Protein 1UFV (pdb70)

Structure (mmCIF, N/CA/C/O backbone):
data_1UFV
#
_entry.id   1UFV
#
_cell.length_a   88.558
_cell.length_b   88.558
_cell.length_c   266.974
_cell.angle_alpha   90.00
_cell.angle_beta   90.00
_cell.angle_gamma   120.00
#
_symmetry.space_group_name_H-M   'P 61 2 2'
#
loop_
_entity.id
_entity.type
_entity.pdbx_description
1 polymer 'Pantoate-beta-alanine ligase'
2 non-polymer 'CHLORIDE ION'
3 non-polymer GLYCEROL
4 water water
#
loop_
_atom_site.group_PDB
_atom_site.id
_atom_site.type_symbol
_atom_site.label_atom_id
_atom_site.label_alt_id
_atom_site.label_comp_id
_atom_site.label_asym_id
_atom_site.label_entity_id
_atom_site.label_seq_id
_atom_site.pdbx_PDB_ins_code
_atom_site.Cartn_x
_atom_site.Cartn_y
_atom_site.Cartn_z
_atom_site.occupancy
_atom_site.B_iso_or_equiv
_atom_site.auth_seq_id
_atom_site.auth_comp_id
_atom_site.auth_asym_id
_atom_site.auth_atom_id
_atom_site.pdbx_PDB_model_num
ATOM 9 N N . ARG A 1 2 ? 77.136 19.764 -210.219 1.00 45.11 2 ARG A N 1
ATOM 10 C CA . ARG A 1 2 ? 78.281 20.500 -209.706 1.00 46.41 2 ARG A CA 1
ATOM 11 C C . ARG A 1 2 ? 78.107 20.805 -208.222 1.00 46.22 2 ARG A C 1
ATOM 12 O O . ARG A 1 2 ? 77.064 21.308 -207.796 1.00 44.88 2 ARG A O 1
ATOM 20 N N . THR A 1 3 ? 79.133 20.485 -207.439 1.00 45.21 3 THR A N 1
ATOM 21 C CA . THR A 1 3 ? 79.116 20.735 -206.004 1.00 44.38 3 THR A CA 1
ATOM 22 C C . THR A 1 3 ? 80.055 21.883 -205.670 1.00 44.48 3 THR A C 1
ATOM 23 O O . THR A 1 3 ? 81.252 21.806 -205.939 1.00 46.10 3 THR A O 1
ATOM 27 N N . VAL A 1 4 ? 79.510 22.943 -205.081 1.00 42.46 4 VAL A N 1
ATOM 28 C CA . VAL A 1 4 ? 80.306 24.101 -204.695 1.00 40.15 4 VAL A CA 1
ATOM 29 C C . VAL A 1 4 ? 80.264 24.286 -203.181 1.00 40.36 4 VAL A C 1
ATOM 30 O O . VAL A 1 4 ? 79.258 23.983 -202.531 1.00 40.22 4 VAL A O 1
ATOM 34 N N . SER A 1 5 ? 81.363 24.780 -202.621 1.00 37.78 5 SER A N 1
ATOM 35 C CA . SER A 1 5 ? 81.454 24.977 -201.185 1.00 37.13 5 SER A CA 1
ATOM 36 C C . SER A 1 5 ? 81.645 26.427 -200.765 1.00 36.15 5 SER A C 1
ATOM 37 O O . SER A 1 5 ? 81.811 26.707 -199.584 1.00 38.07 5 SER A O 1
ATOM 40 N N . THR A 1 6 ? 81.625 27.351 -201.720 1.00 36.12 6 THR A N 1
ATOM 41 C CA . THR A 1 6 ? 81.791 28.760 -201.382 1.00 35.05 6 THR A CA 1
ATOM 42 C C . THR A 1 6 ? 80.742 29.607 -202.074 1.00 34.44 6 THR A C 1
ATOM 43 O O . THR A 1 6 ? 80.244 29.252 -203.147 1.00 32.57 6 THR A O 1
ATOM 47 N N . VAL A 1 7 ? 80.425 30.741 -201.459 1.00 33.21 7 VAL A N 1
ATOM 48 C CA . VAL A 1 7 ? 79.432 31.651 -202.004 1.00 35.15 7 VAL A CA 1
ATOM 49 C C . VAL A 1 7 ? 79.834 32.167 -203.378 1.00 37.38 7 VAL A C 1
ATOM 50 O O . VAL A 1 7 ? 78.980 32.355 -204.251 1.00 36.57 7 VAL A O 1
ATOM 54 N N . ALA A 1 8 ? 81.132 32.390 -203.572 1.00 38.46 8 ALA A N 1
ATOM 55 C CA . ALA A 1 8 ? 81.627 32.897 -204.846 1.00 39.89 8 ALA A CA 1
ATOM 56 C C . ALA A 1 8 ? 81.312 31.930 -205.988 1.00 40.37 8 ALA A C 1
ATOM 57 O O . ALA A 1 8 ? 80.818 32.342 -207.038 1.00 40.07 8 ALA A O 1
ATOM 59 N N . GLU A 1 9 ? 81.596 30.648 -205.781 1.00 40.71 9 GLU A N 1
ATOM 60 C CA . GLU A 1 9 ? 81.330 29.640 -206.803 1.00 42.32 9 GLU A CA 1
ATOM 61 C C . GLU A 1 9 ? 79.820 29.495 -207.010 1.00 41.50 9 GLU A C 1
ATOM 62 O O . GLU A 1 9 ? 79.354 29.292 -208.132 1.00 41.31 9 GLU A O 1
ATOM 68 N N . LEU A 1 10 ? 79.061 29.609 -205.923 1.00 40.53 10 LEU A N 1
ATOM 69 C CA . LEU A 1 10 ? 77.604 29.484 -205.984 1.00 39.75 10 LEU A CA 1
ATOM 70 C C . LEU A 1 10 ? 76.987 30.527 -206.902 1.00 40.21 10 LEU A C 1
ATOM 71 O O . LEU A 1 10 ? 76.304 30.190 -207.866 1.00 38.51 10 LEU A O 1
ATOM 76 N N . ARG A 1 11 ? 77.226 31.795 -206.592 1.00 41.80 11 ARG A N 1
ATOM 77 C CA . ARG A 1 11 ? 76.683 32.889 -207.386 1.00 44.89 11 ARG A CA 1
ATOM 78 C C . ARG A 1 11 ? 77.106 32.822 -208.849 1.00 45.53 11 ARG A C 1
ATOM 79 O O . ARG A 1 11 ? 76.341 33.194 -209.738 1.00 46.83 11 ARG A O 1
ATOM 87 N N . ALA A 1 12 ? 78.317 32.336 -209.096 1.00 45.06 12 ALA A N 1
ATOM 88 C CA . ALA A 1 12 ? 78.841 32.236 -210.455 1.00 45.50 12 ALA A CA 1
ATOM 89 C C . ALA A 1 12 ? 78.187 31.130 -211.292 1.00 45.35 12 ALA A C 1
ATOM 90 O O . ALA A 1 12 ? 78.100 31.241 -212.516 1.00 44.81 12 ALA A O 1
ATOM 92 N N . ALA A 1 13 ? 77.728 30.073 -210.630 1.00 45.26 13 ALA A N 1
ATOM 93 C CA . ALA A 1 13 ? 77.106 28.943 -211.312 1.00 45.34 13 ALA A CA 1
ATOM 94 C C . ALA A 1 13 ? 75.583 29.016 -211.354 1.00 45.30 13 ALA A C 1
ATOM 95 O O . ALA A 1 13 ? 74.928 28.142 -211.917 1.00 46.76 13 ALA A O 1
ATOM 97 N N . LEU A 1 14 ? 75.020 30.067 -210.777 1.00 46.10 14 LEU A N 1
ATOM 98 C CA . LEU A 1 14 ? 73.571 30.200 -210.717 1.00 46.30 14 LEU A CA 1
ATOM 99 C C . LEU A 1 14 ? 72.895 30.970 -211.850 1.00 46.54 14 LEU A C 1
ATOM 100 O O . LEU A 1 14 ? 73.352 32.043 -212.249 1.00 45.71 14 LEU A O 1
ATOM 105 N N . PRO A 1 15 ? 71.792 30.415 -212.387 1.00 45.94 15 PRO A N 1
ATOM 106 C CA . PRO A 1 15 ? 70.998 31.001 -213.470 1.00 46.31 15 PRO A CA 1
ATOM 107 C C . PRO A 1 15 ? 70.199 32.157 -212.882 1.00 46.77 15 PRO A C 1
ATOM 108 O O . PRO A 1 15 ? 69.911 32.159 -211.691 1.00 45.68 15 PRO A O 1
ATOM 112 N N . ARG A 1 16 ? 69.832 33.126 -213.710 1.00 48.48 16 ARG A N 1
ATOM 113 C CA . ARG A 1 16 ? 69.073 34.275 -213.227 1.00 51.64 16 ARG A CA 1
ATOM 114 C C . ARG A 1 16 ? 67.624 33.893 -212.919 1.00 51.40 16 ARG A C 1
ATOM 115 O O . ARG A 1 16 ? 67.022 34.424 -211.985 1.00 52.08 16 ARG A O 1
ATOM 123 N N . GLU A 1 17 ? 67.070 32.967 -213.699 1.00 51.06 17 GLU A N 1
ATOM 124 C CA . GLU A 1 17 ? 65.692 32.530 -213.499 1.00 50.21 17 GLU A CA 1
ATOM 125 C C . GLU A 1 17 ? 65.553 31.005 -213.500 1.00 47.26 17 GLU A C 1
ATOM 126 O O . GLU A 1 17 ? 66.524 30.280 -213.724 1.00 46.16 17 GLU A O 1
ATOM 132 N N . GLY A 1 18 ? 64.335 30.536 -213.229 1.00 44.75 18 GLY A N 1
ATOM 133 C CA . GLY A 1 18 ? 64.037 29.110 -213.228 1.00 40.79 18 GLY A CA 1
ATOM 134 C C . GLY A 1 18 ? 64.682 28.234 -212.171 1.00 37.68 18 GLY A C 1
ATOM 135 O O . GLY A 1 18 ? 64.896 27.047 -212.408 1.00 37.66 18 GLY A O 1
ATOM 136 N N . VAL A 1 19 ? 64.979 28.788 -211.001 1.00 35.87 19 VAL A N 1
ATOM 137 C CA . VAL A 1 19 ? 65.620 27.998 -209.954 1.00 34.20 19 VAL A CA 1
ATOM 138 C C . VAL A 1 19 ? 64.697 27.425 -208.877 1.00 32.58 19 VAL A C 1
ATOM 139 O O . VAL A 1 19 ? 63.956 28.162 -208.225 1.00 32.37 19 VAL A O 1
ATOM 143 N N . GLY A 1 20 ? 64.763 26.103 -208.710 1.00 32.80 20 GLY A N 1
ATOM 144 C CA . GLY A 1 20 ? 63.992 25.403 -207.695 1.00 31.54 20 GLY A CA 1
ATOM 145 C C . GLY A 1 20 ? 64.998 25.080 -206.601 1.00 31.80 20 GLY A C 1
ATOM 146 O O . GLY A 1 20 ? 66.052 24.502 -206.885 1.00 32.42 20 GLY A O 1
ATOM 147 N N . PHE A 1 21 ? 64.683 25.436 -205.357 1.00 30.53 21 PHE A N 1
ATOM 148 C CA . PHE A 1 21 ? 65.612 25.241 -204.241 1.00 29.06 21 PHE A CA 1
ATOM 149 C C . PHE A 1 21 ? 65.146 24.329 -203.111 1.00 28.38 21 PHE A C 1
ATOM 150 O O . PHE A 1 21 ? 64.041 24.489 -202.581 1.00 25.31 21 PHE A O 1
ATOM 158 N N . VAL A 1 22 ? 66.015 23.388 -202.738 1.00 26.79 22 VAL A N 1
ATOM 159 C CA . VAL A 1 22 ? 65.746 22.442 -201.660 1.00 26.67 22 VAL A CA 1
ATOM 160 C C . VAL A 1 22 ? 66.790 22.534 -200.533 1.00 27.89 22 VAL A C 1
ATOM 161 O O . VAL A 1 22 ? 67.847 21.899 -200.598 1.00 25.97 22 VAL A O 1
ATOM 165 N N . PRO A 1 23 ? 66.505 23.322 -199.481 1.00 27.56 23 PRO A N 1
ATOM 166 C CA . PRO A 1 23 ? 67.451 23.452 -198.364 1.00 27.76 23 PRO A CA 1
ATOM 167 C C . PRO A 1 23 ? 67.382 22.249 -197.422 1.00 30.11 23 PRO A C 1
ATOM 168 O O . PRO A 1 23 ? 66.295 21.833 -197.018 1.00 32.32 23 PRO A O 1
ATOM 172 N N . THR A 1 24 ? 68.535 21.687 -197.073 1.00 27.30 24 THR A N 1
ATOM 173 C CA . THR A 1 24 ? 68.579 20.538 -196.173 1.00 27.95 24 THR A CA 1
ATOM 174 C C . THR A 1 24 ? 69.786 20.615 -195.237 1.00 29.51 24 THR A C 1
ATOM 175 O O . THR A 1 24 ? 70.707 21.418 -195.437 1.00 28.69 24 THR A O 1
ATOM 187 N N . GLY A 1 26 ? 71.479 17.783 -194.657 1.00 27.88 26 GLY A N 1
ATOM 188 C CA . GLY A 1 26 ? 72.229 16.580 -194.987 1.00 28.62 26 GLY A CA 1
ATOM 189 C C . GLY A 1 26 ? 71.742 15.231 -194.491 1.00 29.66 26 GLY A C 1
ATOM 190 O O . GLY A 1 26 ? 70.677 15.115 -193.876 1.00 28.88 26 GLY A O 1
ATOM 191 N N . TYR A 1 27 ? 72.556 14.207 -194.753 1.00 29.45 27 TYR A N 1
ATOM 192 C CA . TYR A 1 27 ? 72.247 12.828 -194.381 1.00 29.85 27 TYR A CA 1
ATOM 193 C C . TYR A 1 27 ? 70.857 12.546 -194.938 1.00 29.71 27 TYR A C 1
ATOM 194 O O . TYR A 1 27 ? 69.937 12.170 -194.216 1.00 30.08 27 TYR A O 1
ATOM 203 N N . LEU A 1 28 ? 70.742 12.734 -196.248 1.00 29.27 28 LEU A N 1
ATOM 204 C CA . LEU A 1 28 ? 69.493 12.596 -196.978 1.00 30.18 28 LEU A CA 1
ATOM 205 C C . LEU A 1 28 ? 68.856 11.217 -197.053 1.00 32.34 28 LEU A C 1
ATOM 206 O O . LEU A 1 28 ? 69.535 10.186 -197.089 1.00 29.25 28 LEU A O 1
ATOM 211 N N . HIS A 1 29 ? 67.528 11.231 -197.086 1.00 32.05 29 HIS A N 1
ATOM 212 C CA . HIS A 1 29 ? 66.720 10.023 -197.182 1.00 32.97 29 HIS A CA 1
ATOM 213 C C . HIS A 1 29 ? 65.678 10.236 -198.285 1.00 33.13 29 HIS A C 1
ATOM 214 O O . HIS A 1 29 ? 65.697 11.263 -198.972 1.00 29.66 29 HIS A O 1
ATOM 221 N N . ARG A 1 30 ? 64.776 9.267 -198.445 1.00 35.65 30 ARG A N 1
ATOM 222 C CA . ARG A 1 30 ? 63.720 9.319 -199.459 1.00 36.34 30 ARG A CA 1
ATOM 223 C C . ARG A 1 30 ? 62.863 10.577 -199.387 1.00 36.60 30 ARG A C 1
ATOM 224 O O . ARG A 1 30 ? 62.364 11.052 -200.405 1.00 38.07 30 ARG A O 1
ATOM 232 N N . GLY A 1 31 ? 62.669 11.096 -198.180 1.00 35.66 31 GLY A N 1
ATOM 233 C CA . GLY A 1 31 ? 61.866 12.294 -198.014 1.00 36.00 31 GLY A CA 1
ATOM 234 C C . GLY A 1 31 ? 62.462 13.468 -198.768 1.00 35.72 31 GLY A C 1
ATOM 235 O O . GLY A 1 31 ? 61.754 14.230 -199.427 1.00 35.41 31 GLY A O 1
ATOM 236 N N . HIS A 1 32 ? 63.775 13.619 -198.668 1.00 35.09 32 HIS A N 1
ATOM 237 C CA . HIS A 1 32 ? 64.451 14.697 -199.366 1.00 34.62 32 HIS A CA 1
ATOM 238 C C . HIS A 1 32 ? 64.272 14.502 -200.869 1.00 35.10 32 HIS A C 1
ATOM 239 O O . HIS A 1 32 ? 64.092 15.467 -201.613 1.00 35.64 32 HIS A O 1
ATOM 246 N N . LEU A 1 33 ? 64.312 13.247 -201.307 1.00 35.63 33 LEU A N 1
ATOM 247 C CA . LEU A 1 33 ? 64.151 12.928 -202.722 1.00 38.21 33 LEU A CA 1
ATOM 248 C C . LEU A 1 33 ? 62.797 13.401 -203.224 1.00 38.00 33 LEU A C 1
ATOM 249 O O . LEU A 1 33 ? 62.678 13.905 -204.345 1.00 36.78 33 LEU A O 1
ATOM 254 N N . ALA A 1 34 ? 61.779 13.229 -202.387 1.00 36.67 34 ALA A N 1
ATOM 255 C CA . ALA A 1 34 ? 60.433 13.658 -202.723 1.00 35.16 34 ALA A CA 1
ATOM 256 C C . ALA A 1 34 ? 60.450 15.164 -202.966 1.00 34.65 34 ALA A C 1
ATOM 257 O O . ALA A 1 34 ? 59.707 15.669 -203.805 1.00 34.14 34 ALA A O 1
ATOM 259 N N . LEU A 1 35 ? 61.308 15.878 -202.238 1.00 33.37 35 LEU A N 1
ATOM 260 C CA . LEU A 1 35 ? 61.409 17.328 -202.399 1.00 32.96 35 LEU A CA 1
ATOM 261 C C . LEU A 1 35 ? 62.124 17.652 -203.701 1.00 32.45 35 LEU A C 1
ATOM 262 O O . LEU A 1 35 ? 61.685 18.515 -204.461 1.00 32.17 35 LEU A O 1
ATOM 267 N N . VAL A 1 36 ? 63.224 16.952 -203.958 1.00 32.61 36 VAL A N 1
ATOM 268 C CA . VAL A 1 36 ? 63.996 17.168 -205.179 1.00 33.95 36 VAL A CA 1
ATOM 269 C C . VAL A 1 36 ? 63.153 16.825 -206.407 1.00 35.14 36 VAL A C 1
ATOM 270 O O . VAL A 1 36 ? 63.159 17.546 -207.406 1.00 33.96 36 VAL A O 1
ATOM 274 N N . GLU A 1 37 ? 62.431 15.714 -206.310 1.00 37.40 37 GLU A N 1
ATOM 275 C CA . GLU A 1 37 ? 61.563 15.235 -207.378 1.00 40.21 37 GLU A CA 1
ATOM 276 C C . GLU A 1 37 ? 60.533 16.303 -207.753 1.00 39.47 37 GLU A C 1
ATOM 277 O O . GLU A 1 37 ? 60.265 16.538 -208.928 1.00 41.25 37 GLU A O 1
ATOM 283 N N . ARG A 1 38 ? 59.965 16.957 -206.747 1.00 37.70 38 ARG A N 1
ATOM 284 C CA . ARG A 1 38 ? 58.974 18.001 -206.972 1.00 36.49 38 ARG A CA 1
ATOM 285 C C . ARG A 1 38 ? 59.607 19.272 -207.570 1.00 36.75 38 ARG A C 1
ATOM 286 O O . ARG A 1 38 ? 59.034 19.906 -208.458 1.00 35.73 38 ARG A O 1
ATOM 294 N N . ALA A 1 39 ? 60.789 19.640 -207.086 1.00 36.01 39 ALA A N 1
ATOM 295 C CA . ALA A 1 39 ? 61.468 20.832 -207.582 1.00 37.11 39 ALA A CA 1
ATOM 296 C C . ALA A 1 39 ? 61.832 20.657 -209.048 1.00 38.98 39 ALA A C 1
ATOM 297 O O . ALA A 1 39 ? 61.817 21.605 -209.830 1.00 36.61 39 ALA A O 1
ATOM 299 N N . ARG A 1 40 ? 62.148 19.427 -209.421 1.00 42.44 40 ARG A N 1
ATOM 300 C CA . ARG A 1 40 ? 62.539 19.152 -210.789 1.00 46.25 40 ARG A CA 1
ATOM 301 C C . ARG A 1 40 ? 61.411 19.202 -211.810 1.00 45.95 40 ARG A C 1
ATOM 302 O O . ARG A 1 40 ? 61.620 19.637 -212.937 1.00 47.75 40 ARG A O 1
ATOM 310 N N . ARG A 1 41 ? 60.220 18.764 -211.421 1.00 47.35 41 ARG A N 1
ATOM 311 C CA . ARG A 1 41 ? 59.073 18.775 -212.325 1.00 48.04 41 ARG A CA 1
ATOM 312 C C . ARG A 1 41 ? 58.485 20.173 -212.460 1.00 46.63 41 ARG A C 1
ATOM 313 O O . ARG A 1 41 ? 57.566 20.394 -213.253 1.00 47.66 41 ARG A O 1
ATOM 321 N N . GLU A 1 42 ? 59.011 21.122 -211.695 1.00 43.57 42 GLU A N 1
ATOM 322 C CA . GLU A 1 42 ? 58.468 22.474 -211.733 1.00 40.42 42 GLU A CA 1
ATOM 323 C C . GLU A 1 42 ? 59.483 23.564 -212.053 1.00 39.15 42 GLU A C 1
ATOM 324 O O . GLU A 1 42 ? 59.112 24.721 -212.234 1.00 36.66 42 GLU A O 1
ATOM 330 N N . ASN A 1 43 ? 60.758 23.200 -212.126 1.00 38.74 43 ASN A N 1
ATOM 331 C CA . ASN A 1 43 ? 61.798 24.182 -212.400 1.00 37.93 43 ASN A CA 1
ATOM 332 C C . ASN A 1 43 ? 62.876 23.597 -213.301 1.00 38.48 43 ASN A C 1
ATOM 333 O O . ASN A 1 43 ? 63.258 22.435 -213.160 1.00 39.65 43 ASN A O 1
ATOM 338 N N . PRO A 1 44 ? 63.392 24.401 -214.238 1.00 38.59 44 PRO A N 1
ATOM 339 C CA . PRO A 1 44 ? 64.432 23.918 -215.145 1.00 39.20 44 PRO A CA 1
ATOM 340 C C . PRO A 1 44 ? 65.801 23.729 -214.489 1.00 41.11 44 PRO A C 1
ATOM 341 O O . PRO A 1 44 ? 66.649 23.006 -215.017 1.00 42.33 44 PRO A O 1
ATOM 345 N N . PHE A 1 45 ? 66.011 24.362 -213.336 1.00 40.26 45 PHE A N 1
ATOM 346 C CA . PHE A 1 45 ? 67.288 24.259 -212.631 1.00 39.14 45 PHE A CA 1
ATOM 347 C C . PHE A 1 45 ? 67.049 24.023 -211.143 1.00 37.08 45 PHE A C 1
ATOM 348 O O . PHE A 1 45 ? 66.355 24.796 -210.488 1.00 37.24 45 PHE A O 1
ATOM 356 N N . VAL A 1 46 ? 67.628 22.954 -210.610 1.00 36.07 46 VAL A N 1
ATOM 357 C CA . VAL A 1 46 ? 67.444 22.634 -209.201 1.00 35.61 46 VAL A CA 1
ATOM 358 C C . VAL A 1 46 ? 68.714 22.736 -208.370 1.00 34.45 46 VAL A C 1
ATOM 359 O O . VAL A 1 46 ? 69.760 22.195 -208.722 1.00 33.17 46 VAL A O 1
ATOM 363 N N . VAL A 1 47 ? 68.600 23.450 -207.257 1.00 34.47 47 VAL A N 1
ATOM 364 C CA . VAL A 1 47 ? 69.706 23.646 -206.338 1.00 32.69 47 VAL A CA 1
ATOM 365 C C . VAL A 1 47 ? 69.344 23.062 -204.985 1.00 32.97 47 VAL A C 1
ATOM 366 O O . VAL A 1 47 ? 68.232 23.240 -204.492 1.00 31.73 47 VAL A O 1
ATOM 370 N N . ALA A 1 48 ? 70.293 22.367 -204.384 1.00 32.09 48 ALA A N 1
ATOM 371 C CA . ALA A 1 48 ? 70.083 21.788 -203.074 1.00 32.31 48 ALA A CA 1
ATOM 372 C C . ALA A 1 48 ? 71.237 22.232 -202.197 1.00 31.84 48 ALA A C 1
ATOM 373 O O . ALA A 1 48 ? 72.368 22.366 -202.666 1.00 31.64 48 ALA A O 1
ATOM 375 N N . SER A 1 49 ? 70.956 22.470 -200.926 1.00 31.80 49 SER A N 1
ATOM 376 C CA . SER A 1 49 ? 72.019 22.857 -200.014 1.00 31.01 49 SER A CA 1
ATOM 377 C C . SER A 1 49 ? 72.065 21.840 -198.888 1.00 29.81 49 SER A C 1
ATOM 378 O O . SER A 1 49 ? 71.040 21.281 -198.499 1.00 29.96 49 SER A O 1
ATOM 381 N N . VAL A 1 50 ? 73.271 21.568 -198.406 1.00 29.00 50 VAL A N 1
ATOM 382 C CA . VAL A 1 50 ? 73.477 20.661 -197.291 1.00 28.55 50 VAL A CA 1
ATOM 383 C C . VAL A 1 50 ? 74.296 21.486 -196.304 1.00 31.24 50 VAL A C 1
ATOM 384 O O . VAL A 1 50 ? 75.441 21.844 -196.583 1.00 29.81 50 VAL A O 1
ATOM 388 N N . PHE A 1 51 ? 73.695 21.810 -195.166 1.00 29.36 51 PHE A N 1
ATOM 389 C CA . PHE A 1 51 ? 74.365 22.614 -194.160 1.00 28.84 51 PHE A CA 1
ATOM 390 C C . PHE A 1 51 ? 73.714 22.452 -192.801 1.00 29.07 51 PHE A C 1
ATOM 391 O O . PHE A 1 51 ? 72.563 22.852 -192.598 1.00 27.90 51 PHE A O 1
ATOM 399 N N . VAL A 1 52 ? 74.451 21.852 -191.876 1.00 28.57 52 VAL A N 1
ATOM 400 C CA . VAL A 1 52 ? 73.956 21.673 -190.522 1.00 28.14 52 VAL A CA 1
ATOM 401 C C . VAL A 1 52 ? 74.110 23.074 -189.943 1.00 29.06 52 VAL A C 1
ATOM 402 O O . VAL A 1 52 ? 75.227 23.555 -189.744 1.00 28.12 52 VAL A O 1
ATOM 406 N N . ASN A 1 53 ? 72.979 23.739 -189.719 1.00 26.80 53 ASN A N 1
ATOM 407 C CA . ASN A 1 53 ? 72.967 25.105 -189.206 1.00 25.09 53 ASN A CA 1
ATOM 408 C C . ASN A 1 53 ? 73.066 25.212 -187.684 1.00 23.78 53 ASN A C 1
ATOM 409 O O . ASN A 1 53 ? 72.087 25.006 -186.967 1.00 22.46 53 ASN A O 1
ATOM 414 N N . PRO A 1 54 ? 74.249 25.573 -187.167 1.00 24.75 54 PRO A N 1
ATOM 415 C CA . PRO A 1 54 ? 74.405 25.688 -185.711 1.00 24.91 54 PRO A CA 1
ATOM 416 C C . PRO A 1 54 ? 73.433 26.655 -185.032 1.00 24.48 54 PRO A C 1
ATOM 417 O O . PRO A 1 54 ? 73.039 26.439 -183.886 1.00 22.84 54 PRO A O 1
ATOM 421 N N . LEU A 1 55 ? 73.045 27.713 -185.738 1.00 24.13 55 LEU A N 1
ATOM 422 C CA . LEU A 1 55 ? 72.145 28.708 -185.167 1.00 24.70 55 LEU A CA 1
ATOM 423 C C . LEU A 1 55 ? 70.792 28.156 -184.729 1.00 25.27 55 LEU A C 1
ATOM 424 O O . LEU A 1 55 ? 70.164 28.710 -183.832 1.00 23.62 55 LEU A O 1
ATOM 429 N N . GLN A 1 56 ? 70.333 27.065 -185.341 1.00 25.54 56 GLN A N 1
ATOM 430 C CA . GLN A 1 56 ? 69.034 26.524 -184.944 1.00 25.59 56 GLN A CA 1
ATOM 431 C C . GLN A 1 56 ? 69.083 25.425 -183.884 1.00 26.59 56 GLN A C 1
ATOM 432 O O . GLN A 1 56 ? 68.048 24.842 -183.559 1.00 27.61 56 GLN A O 1
ATOM 438 N N . PHE A 1 57 ? 70.272 25.150 -183.340 1.00 24.01 57 PHE A N 1
ATOM 439 C CA . PHE A 1 57 ? 70.421 24.146 -182.278 1.00 25.44 57 PHE A CA 1
ATOM 440 C C . PHE A 1 57 ? 70.614 24.835 -180.923 1.00 26.86 57 PHE A C 1
ATOM 441 O O . PHE A 1 57 ? 71.211 25.913 -180.842 1.00 25.28 57 PHE A O 1
ATOM 449 N N . GLY A 1 58 ? 70.133 24.189 -179.863 1.00 25.56 58 GLY A N 1
ATOM 450 C CA . GLY A 1 58 ? 70.301 24.713 -178.518 1.00 27.00 58 GLY A CA 1
ATOM 451 C C . GLY A 1 58 ? 71.579 24.137 -177.914 1.00 29.57 58 GLY A C 1
ATOM 452 O O . GLY A 1 58 ? 72.128 23.158 -178.430 1.00 28.46 58 GLY A O 1
ATOM 453 N N . PRO A 1 59 ? 72.075 24.701 -176.807 1.00 30.01 59 PRO A N 1
ATOM 454 C CA . PRO A 1 59 ? 73.306 24.189 -176.192 1.00 31.55 59 PRO A CA 1
ATOM 455 C C . PRO A 1 59 ? 73.308 22.699 -175.845 1.00 31.21 59 PRO A C 1
ATOM 456 O O . PRO A 1 59 ? 74.296 22.003 -176.077 1.00 32.89 59 PRO A O 1
ATOM 460 N N . GLY A 1 60 ? 72.203 22.217 -175.286 1.00 29.46 60 GLY A N 1
ATOM 461 C CA . GLY A 1 60 ? 72.120 20.820 -174.903 1.00 28.78 60 GLY A CA 1
ATOM 462 C C . GLY A 1 60 ? 71.555 19.881 -175.951 1.00 28.72 60 GLY A C 1
ATOM 463 O O . GLY A 1 60 ? 71.275 18.716 -175.653 1.00 27.12 60 GLY A O 1
ATOM 464 N N . GLU A 1 61 ? 71.388 20.369 -177.176 1.00 28.35 61 GLU A N 1
ATOM 465 C CA . GLU A 1 61 ? 70.847 19.532 -178.238 1.00 28.54 61 GLU A CA 1
ATOM 466 C C . GLU A 1 61 ? 71.920 18.704 -178.948 1.00 29.95 61 GLU A C 1
ATOM 467 O O . GLU A 1 61 ? 72.976 18.437 -178.366 1.00 28.82 61 GLU A O 1
ATOM 473 N N . ASP A 1 62 ? 71.664 18.314 -180.197 1.00 29.32 62 ASP A N 1
ATOM 474 C CA . ASP A 1 62 ? 72.581 17.444 -180.936 1.00 27.91 62 ASP A CA 1
ATOM 475 C C . ASP A 1 62 ? 73.445 17.999 -182.066 1.00 27.18 62 ASP A C 1
ATOM 476 O O . ASP A 1 62 ? 73.791 17.256 -182.981 1.00 29.57 62 ASP A O 1
ATOM 481 N N . TYR A 1 63 ? 73.814 19.271 -182.025 1.00 25.39 63 TYR A N 1
ATOM 482 C CA . TYR A 1 63 ? 74.631 19.821 -183.101 1.00 24.85 63 TYR A CA 1
ATOM 483 C C . TYR A 1 63 ? 75.893 19.003 -183.387 1.00 26.49 63 TYR A C 1
ATOM 484 O O . TYR A 1 63 ? 76.221 18.741 -184.543 1.00 26.20 63 TYR A O 1
ATOM 493 N N . HIS A 1 64 ? 76.599 18.601 -182.336 1.00 26.61 64 HIS A N 1
ATOM 494 C CA . HIS A 1 64 ? 77.833 17.847 -182.505 1.00 29.14 64 HIS A CA 1
ATOM 495 C C . HIS A 1 64 ? 77.676 16.435 -183.058 1.00 28.92 64 HIS A C 1
ATOM 496 O O . HIS A 1 64 ? 78.504 15.992 -183.848 1.00 29.99 64 HIS A O 1
ATOM 503 N N . ARG A 1 65 ? 76.626 15.729 -182.661 1.00 28.87 65 ARG A N 1
ATOM 504 C CA . ARG A 1 65 ? 76.443 14.367 -183.149 1.00 29.76 65 ARG A CA 1
ATOM 505 C C . ARG A 1 65 ? 75.491 14.254 -184.329 1.00 29.88 65 ARG A C 1
ATOM 506 O O . ARG A 1 65 ? 75.204 13.148 -184.787 1.00 29.54 65 ARG A O 1
ATOM 514 N N . TYR A 1 66 ? 75.012 15.384 -184.838 1.00 28.64 66 TYR A N 1
ATOM 515 C CA . TYR A 1 66 ? 74.093 15.332 -185.969 1.00 27.98 66 TYR A CA 1
ATOM 516 C C . TYR A 1 66 ? 74.746 14.541 -187.104 1.00 28.31 66 TYR A C 1
ATOM 517 O O . TYR A 1 66 ? 75.891 14.809 -187.476 1.00 25.45 66 TYR A O 1
ATOM 526 N N . PRO A 1 67 ? 74.018 13.567 -187.683 1.00 28.71 67 PRO A N 1
ATOM 527 C CA . PRO A 1 67 ? 74.556 12.744 -188.775 1.00 30.61 67 PRO A CA 1
ATOM 528 C C . PRO A 1 67 ? 75.118 13.515 -189.965 1.00 31.27 67 PRO A C 1
ATOM 529 O O . PRO A 1 67 ? 74.473 14.408 -190.516 1.00 31.80 67 PRO A O 1
ATOM 533 N N . ARG A 1 68 ? 76.334 13.152 -190.357 1.00 30.97 68 ARG A N 1
ATOM 534 C CA . ARG A 1 68 ? 77.001 13.815 -191.463 1.00 34.55 68 ARG A CA 1
ATOM 535 C C . ARG A 1 68 ? 77.676 12.799 -192.391 1.00 35.47 68 ARG A C 1
ATOM 536 O O . ARG A 1 68 ? 78.400 11.914 -191.934 1.00 36.52 68 ARG A O 1
ATOM 544 N N . ASP A 1 69 ? 77.420 12.935 -193.690 1.00 36.80 69 ASP A N 1
ATOM 545 C CA . ASP A 1 69 ? 77.998 12.066 -194.719 1.00 36.73 69 ASP A CA 1
ATOM 546 C C . ASP A 1 69 ? 77.774 12.746 -196.068 1.00 36.84 69 ASP A C 1
ATOM 547 O O . ASP A 1 69 ? 76.846 12.402 -196.802 1.00 34.84 69 ASP A O 1
ATOM 552 N N . LEU A 1 70 ? 78.636 13.707 -196.386 1.00 36.29 70 LEU A N 1
ATOM 553 C CA . LEU A 1 70 ? 78.539 14.468 -197.624 1.00 37.81 70 LEU A CA 1
ATOM 554 C C . LEU A 1 70 ? 78.595 13.641 -198.899 1.00 38.90 70 LEU A C 1
ATOM 555 O O . LEU A 1 70 ? 77.877 13.922 -199.859 1.00 37.96 70 LEU A O 1
ATOM 560 N N . GLU A 1 71 ? 79.459 12.635 -198.921 1.00 39.38 71 GLU A N 1
ATOM 561 C CA . GLU A 1 71 ? 79.591 11.806 -200.107 1.00 41.94 71 GLU A CA 1
ATOM 562 C C . GLU A 1 71 ? 78.287 11.096 -200.412 1.00 41.54 71 GLU A C 1
ATOM 563 O O . GLU A 1 71 ? 77.843 11.077 -201.555 1.00 42.15 71 GLU A O 1
ATOM 569 N N . ARG A 1 72 ? 77.671 10.518 -199.387 1.00 42.17 72 ARG A N 1
ATOM 570 C CA . ARG A 1 72 ? 76.409 9.823 -199.576 1.00 42.48 72 ARG A CA 1
ATOM 571 C C . ARG A 1 72 ? 75.372 10.806 -200.102 1.00 41.69 72 ARG A C 1
ATOM 572 O O . ARG A 1 72 ? 74.588 10.478 -200.991 1.00 41.79 72 ARG A O 1
ATOM 580 N N . ASP A 1 73 ? 75.375 12.019 -199.558 1.00 40.20 73 ASP A N 1
ATOM 581 C CA . ASP A 1 73 ? 74.425 13.034 -199.994 1.00 38.99 73 ASP A CA 1
ATOM 582 C C . ASP A 1 73 ? 74.655 13.438 -201.452 1.00 39.84 73 ASP A C 1
ATOM 583 O O . ASP A 1 73 ? 73.698 13.688 -202.186 1.00 37.84 73 ASP A O 1
ATOM 588 N N . ARG A 1 74 ? 75.919 13.498 -201.868 1.00 41.28 74 ARG A N 1
ATOM 589 C CA . ARG A 1 74 ? 76.263 13.877 -203.239 1.00 43.50 74 ARG A CA 1
ATOM 590 C C . ARG A 1 74 ? 75.799 12.864 -204.280 1.00 43.17 74 ARG A C 1
ATOM 591 O O . ARG A 1 74 ? 75.056 13.207 -205.202 1.00 44.10 74 ARG A O 1
ATOM 599 N N . ALA A 1 75 ? 76.258 11.625 -204.147 1.00 42.77 75 ALA A N 1
ATOM 600 C CA . ALA A 1 75 ? 75.898 10.565 -205.090 1.00 43.41 75 ALA A CA 1
ATOM 601 C C . ALA A 1 75 ? 74.394 10.589 -205.292 1.00 43.50 75 ALA A C 1
ATOM 602 O O . ALA A 1 75 ? 73.847 10.638 -206.386 1.00 43.64 75 ALA A O 1
ATOM 604 N N . LEU A 1 76 ? 73.740 10.584 -204.153 1.00 44.11 76 LEU A N 1
ATOM 605 C CA . LEU A 1 76 ? 72.298 10.592 -204.034 1.00 42.91 76 LEU A CA 1
ATOM 606 C C . LEU A 1 76 ? 71.599 11.745 -204.764 1.00 42.45 76 LEU A C 1
ATOM 607 O O . LEU A 1 76 ? 70.627 11.542 -205.518 1.00 41.05 76 LEU A O 1
ATOM 612 N N . LEU A 1 77 ? 72.091 12.959 -204.540 1.00 40.49 77 LEU A N 1
ATOM 613 C CA . LEU A 1 77 ? 71.506 14.116 -205.198 1.00 41.28 77 LEU A CA 1
ATOM 614 C C . LEU A 1 77 ? 71.855 14.033 -206.672 1.00 41.23 77 LEU A C 1
ATOM 615 O O . LEU A 1 77 ? 71.055 14.412 -207.525 1.00 42.88 77 LEU A O 1
ATOM 620 N N . GLN A 1 78 ? 73.047 13.516 -206.959 1.00 42.15 78 GLN A N 1
ATOM 621 C CA . GLN A 1 78 ? 73.522 13.352 -208.331 1.00 44.26 78 GLN A CA 1
ATOM 622 C C . GLN A 1 78 ? 72.545 12.484 -209.119 1.00 43.58 78 GLN A C 1
ATOM 623 O O . GLN A 1 78 ? 72.116 12.851 -210.206 1.00 43.71 78 GLN A O 1
ATOM 629 N N . GLU A 1 79 ? 72.202 11.332 -208.555 1.00 44.83 79 GLU A N 1
ATOM 630 C CA . GLU A 1 79 ? 71.285 10.402 -209.197 1.00 45.73 79 GLU A CA 1
ATOM 631 C C . GLU A 1 79 ? 69.903 11.033 -209.353 1.00 44.55 79 GLU A C 1
ATOM 632 O O . GLU A 1 79 ? 69.212 10.789 -210.338 1.00 46.06 79 GLU A O 1
ATOM 638 N N . ALA A 1 80 ? 69.506 11.850 -208.381 1.00 43.39 80 ALA A N 1
ATOM 639 C CA . ALA A 1 80 ? 68.206 12.508 -208.417 1.00 41.41 80 ALA A CA 1
ATOM 640 C C . ALA A 1 80 ? 68.127 13.550 -209.527 1.00 42.31 80 ALA A C 1
ATOM 641 O O . ALA A 1 80 ? 67.043 14.046 -209.842 1.00 43.42 80 ALA A O 1
ATOM 643 N N . GLY A 1 81 ? 69.274 13.893 -210.107 1.00 40.58 81 GLY A N 1
ATOM 644 C CA . GLY A 1 81 ? 69.287 14.867 -211.187 1.00 40.55 81 GLY A CA 1
ATOM 645 C C . GLY A 1 81 ? 69.420 16.323 -210.773 1.00 40.46 81 GLY A C 1
ATOM 646 O O . GLY A 1 81 ? 69.039 17.222 -211.526 1.00 40.98 81 GLY A O 1
ATOM 647 N N . VAL A 1 82 ? 69.953 16.564 -209.578 1.00 38.97 82 VAL A N 1
ATOM 648 C CA . VAL A 1 82 ? 70.138 17.927 -209.094 1.00 38.03 82 VAL A CA 1
ATOM 649 C C . VAL A 1 82 ? 71.220 18.622 -209.913 1.00 37.07 82 VAL A C 1
ATOM 650 O O . VAL A 1 82 ? 72.256 18.033 -210.205 1.00 38.27 82 VAL A O 1
ATOM 654 N N . ASP A 1 83 ? 70.986 19.875 -210.280 1.00 36.32 83 ASP A N 1
ATOM 655 C CA . ASP A 1 83 ? 71.971 20.607 -211.067 1.00 37.54 83 ASP A CA 1
ATOM 656 C C . ASP A 1 83 ? 73.129 21.135 -210.238 1.00 37.64 83 ASP A C 1
ATOM 657 O O . ASP A 1 83 ? 74.285 21.076 -210.666 1.00 35.87 83 ASP A O 1
ATOM 662 N N . LEU A 1 84 ? 72.823 21.645 -209.048 1.00 36.76 84 LEU A N 1
ATOM 663 C CA . LEU A 1 84 ? 73.861 22.229 -208.211 1.00 35.20 84 LEU A CA 1
ATOM 664 C C . LEU A 1 84 ? 73.698 21.980 -206.717 1.00 35.45 84 LEU A C 1
ATOM 665 O O . LEU A 1 84 ? 72.643 22.249 -206.151 1.00 35.99 84 LEU A O 1
ATOM 670 N N . LEU A 1 85 ? 74.751 21.463 -206.086 1.00 34.07 85 LEU A N 1
ATOM 671 C CA . LEU A 1 85 ? 74.752 21.217 -204.650 1.00 33.19 85 LEU A CA 1
ATOM 672 C C . LEU A 1 85 ? 75.644 22.255 -203.969 1.00 34.92 85 LEU A C 1
ATOM 673 O O . LEU A 1 85 ? 76.800 22.458 -204.367 1.00 34.35 85 LEU A O 1
ATOM 678 N N . PHE A 1 86 ? 75.097 22.913 -202.951 1.00 32.26 86 PHE A N 1
ATOM 679 C CA . PHE A 1 86 ? 75.832 23.918 -202.191 1.00 31.62 86 PHE A CA 1
ATOM 680 C C . PHE A 1 86 ? 76.122 23.305 -200.825 1.00 31.37 86 PHE A C 1
ATOM 681 O O . PHE A 1 86 ? 75.206 23.089 -200.031 1.00 31.10 86 PHE A O 1
ATOM 689 N N . ALA A 1 87 ? 77.390 22.989 -200.568 1.00 31.26 87 ALA A N 1
ATOM 690 C CA . ALA A 1 87 ? 77.790 22.391 -199.292 1.00 32.32 87 ALA A CA 1
ATOM 691 C C . ALA A 1 87 ? 78.892 23.232 -198.634 1.00 33.93 87 ALA A C 1
ATOM 692 O O . ALA A 1 87 ? 80.076 22.897 -198.703 1.00 33.86 87 ALA A O 1
ATOM 694 N N . PRO A 1 88 ? 78.509 24.330 -197.967 1.00 31.86 88 PRO A N 1
ATOM 695 C CA . PRO A 1 88 ? 79.489 25.198 -197.318 1.00 29.99 88 PRO A CA 1
ATOM 696 C C . PRO A 1 88 ? 79.839 24.813 -195.892 1.00 28.93 88 PRO A C 1
ATOM 697 O O . PRO A 1 88 ? 79.071 24.145 -195.209 1.00 29.28 88 PRO A O 1
ATOM 701 N N . GLY A 1 89 ? 81.017 25.237 -195.451 1.00 28.74 89 GLY A N 1
ATOM 702 C CA . GLY A 1 89 ? 81.417 24.978 -194.081 1.00 27.40 89 GLY A CA 1
ATOM 703 C C . GLY A 1 89 ? 80.809 26.119 -193.284 1.00 28.19 89 GLY A C 1
ATOM 704 O O . GLY A 1 89 ? 80.330 27.098 -193.870 1.00 27.62 89 GLY A O 1
ATOM 705 N N . VAL A 1 90 ? 80.828 26.010 -191.960 1.00 28.64 90 VAL A N 1
ATOM 706 C CA . VAL A 1 90 ? 80.255 27.032 -191.098 1.00 30.37 90 VAL A CA 1
ATOM 707 C C . VAL A 1 90 ? 80.890 28.409 -191.300 1.00 32.24 90 VAL A C 1
ATOM 708 O O . VAL A 1 90 ? 80.211 29.433 -191.227 1.00 30.75 90 VAL A O 1
ATOM 712 N N . GLU A 1 91 ? 82.187 28.432 -191.581 1.00 33.73 91 GLU A N 1
ATOM 713 C CA . GLU A 1 91 ? 82.887 29.691 -191.789 1.00 36.63 91 GLU A CA 1
ATOM 714 C C . GLU A 1 91 ? 82.501 30.408 -193.081 1.00 35.20 91 GLU A C 1
ATOM 715 O O . GLU A 1 91 ? 82.508 31.635 -193.122 1.00 36.39 91 GLU A O 1
ATOM 721 N N . GLU A 1 92 ? 82.165 29.671 -194.136 1.00 34.53 92 GLU A N 1
ATOM 722 C CA . GLU A 1 92 ? 81.757 30.338 -195.371 1.00 34.53 92 GLU A CA 1
ATOM 723 C C . GLU A 1 92 ? 80.325 30.849 -195.181 1.00 32.85 92 GLU A C 1
ATOM 724 O O . GLU A 1 92 ? 79.952 31.892 -195.717 1.00 32.68 92 GLU A O 1
ATOM 738 N N . TYR A 1 94 ? 78.878 31.619 -192.135 1.00 29.87 94 TYR A N 1
ATOM 739 C CA . TYR A 1 94 ? 78.910 32.643 -191.095 1.00 29.76 94 TYR A CA 1
ATOM 740 C C . TYR A 1 94 ? 80.345 33.104 -190.876 1.00 30.99 94 TYR A C 1
ATOM 741 O O . TYR A 1 94 ? 80.995 32.708 -189.905 1.00 30.45 94 TYR A O 1
ATOM 750 N N . PRO A 1 95 ? 80.859 33.948 -191.780 1.00 32.11 95 PRO A N 1
ATOM 751 C CA . PRO A 1 95 ? 82.230 34.458 -191.676 1.00 32.97 95 PRO A CA 1
ATOM 752 C C . PRO A 1 95 ? 82.456 35.253 -190.394 1.00 34.61 95 PRO A C 1
ATOM 753 O O . PRO A 1 95 ? 81.512 35.596 -189.681 1.00 33.46 95 PRO A O 1
ATOM 757 N N . GLU A 1 96 ? 83.719 35.539 -190.100 1.00 37.06 96 GLU A N 1
ATOM 758 C CA . GLU A 1 96 ? 84.060 36.320 -188.919 1.00 37.16 96 GLU A CA 1
ATOM 759 C C . GLU A 1 96 ? 83.357 37.659 -189.093 1.00 33.43 96 GLU A C 1
ATOM 760 O O . GLU A 1 96 ? 83.393 38.242 -190.176 1.00 32.17 96 GLU A O 1
ATOM 766 N N . GLY A 1 97 ? 82.707 38.140 -188.041 1.00 32.61 97 GLY A N 1
ATOM 767 C CA . GLY A 1 97 ? 82.011 39.414 -188.133 1.00 31.95 97 GLY A CA 1
ATOM 768 C C . GLY A 1 97 ? 80.507 39.291 -188.335 1.00 30.70 97 GLY A C 1
ATOM 769 O O . GLY A 1 97 ? 79.765 40.265 -188.163 1.00 28.25 97 GLY A O 1
ATOM 770 N N . PHE A 1 98 ? 80.048 38.102 -188.707 1.00 29.12 98 PHE A N 1
ATOM 771 C CA . PHE A 1 98 ? 78.616 37.882 -188.917 1.00 28.76 98 PHE A CA 1
ATOM 772 C C . PHE A 1 98 ? 77.868 38.278 -187.641 1.00 29.14 98 PHE A C 1
ATOM 773 O O . PHE A 1 98 ? 78.168 37.777 -186.559 1.00 27.87 98 PHE A O 1
ATOM 781 N N . ALA A 1 99 ? 76.899 39.183 -187.761 1.00 28.50 99 ALA A N 1
ATOM 782 C CA . ALA A 1 99 ? 76.169 39.639 -186.585 1.00 29.64 99 ALA A CA 1
ATOM 783 C C . ALA A 1 99 ? 74.686 39.879 -186.813 1.00 30.73 99 ALA A C 1
ATOM 784 O O . ALA A 1 99 ? 74.015 40.436 -185.948 1.00 32.17 99 ALA A O 1
ATOM 786 N N . THR A 1 100 ? 74.167 39.459 -187.958 1.00 30.31 100 THR A N 1
ATOM 787 C CA . THR A 1 100 ? 72.761 39.692 -188.257 1.00 29.03 100 THR A CA 1
ATOM 788 C C . THR A 1 100 ? 71.857 38.501 -187.964 1.00 30.38 100 THR A C 1
ATOM 789 O O . THR A 1 100 ? 72.264 37.345 -188.077 1.00 30.56 100 THR A O 1
ATOM 793 N N . ARG A 1 101 ? 70.623 38.801 -187.575 1.00 28.31 101 ARG A N 1
ATOM 794 C CA . ARG A 1 101 ? 69.643 37.771 -187.293 1.00 28.95 101 ARG A CA 1
ATOM 795 C C . ARG A 1 101 ? 68.310 38.184 -187.889 1.00 27.95 101 ARG A C 1
ATOM 796 O O . ARG A 1 101 ? 68.031 39.371 -188.062 1.00 29.39 101 ARG A O 1
ATOM 804 N N . VAL A 1 102 ? 67.505 37.190 -188.222 1.00 27.30 102 VAL A N 1
ATOM 805 C CA . VAL A 1 102 ? 66.170 37.414 -188.742 1.00 26.13 102 VAL A CA 1
ATOM 806 C C . VAL A 1 102 ? 65.285 36.548 -187.861 1.00 26.98 102 VAL A C 1
ATOM 807 O O . VAL A 1 102 ? 65.649 35.405 -187.548 1.00 24.06 102 VAL A O 1
ATOM 811 N N . GLN A 1 103 ? 64.142 37.081 -187.439 1.00 25.91 103 GLN A N 1
ATOM 812 C C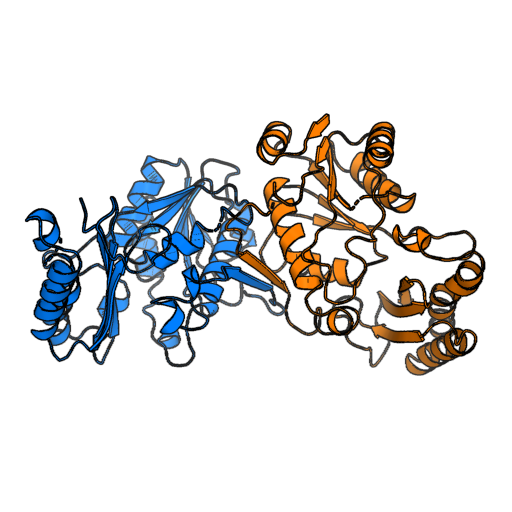A . GLN A 1 103 ? 63.242 36.299 -186.608 1.00 29.36 103 GLN A CA 1
ATOM 813 C C . GLN A 1 103 ? 61.784 36.689 -186.764 1.00 30.47 103 GLN A C 1
ATOM 814 O O . GLN A 1 103 ? 61.448 37.861 -186.946 1.00 29.57 103 GLN A O 1
ATOM 820 N N . VAL A 1 104 ? 60.919 35.687 -186.700 1.00 30.27 104 VAL A N 1
ATOM 821 C CA . VAL A 1 104 ? 59.489 35.908 -186.786 1.00 28.96 104 VAL A CA 1
ATOM 822 C C . VAL A 1 104 ? 59.040 35.926 -185.332 1.00 30.50 104 VAL A C 1
ATOM 823 O O . VAL A 1 104 ? 59.309 34.988 -184.581 1.00 30.63 104 VAL A O 1
ATOM 827 N N . GLU A 1 105 ? 58.375 37.002 -184.930 1.00 30.81 105 GLU A N 1
ATOM 828 C CA . GLU A 1 105 ? 57.923 37.136 -183.556 1.00 33.76 105 GLU A CA 1
ATOM 829 C C . GLU A 1 105 ? 56.458 36.770 -18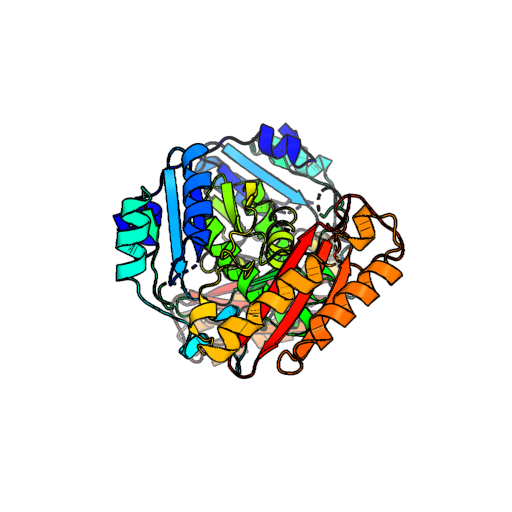3.413 1.00 34.21 105 GLU A C 1
ATOM 830 O O . GLU A 1 105 ? 55.768 36.517 -184.401 1.00 33.11 105 GLU A O 1
ATOM 836 N N . GLY A 1 106 ? 55.983 36.732 -182.175 1.00 34.04 106 GLY A N 1
ATOM 837 C CA . GLY A 1 106 ? 54.591 36.403 -181.958 1.00 34.78 106 GLY A CA 1
ATOM 838 C C . GLY A 1 106 ? 54.349 34.953 -181.595 1.00 35.16 106 GLY A C 1
ATOM 839 O O . GLY A 1 106 ? 55.295 34.182 -181.425 1.00 34.56 106 GLY A O 1
ATOM 840 N N . PRO A 1 107 ? 53.073 34.557 -181.478 1.00 33.57 107 PRO A N 1
ATOM 841 C CA . PRO A 1 107 ? 52.615 33.209 -181.131 1.00 34.60 107 PRO A CA 1
ATOM 842 C C . PRO A 1 107 ? 53.091 32.128 -182.090 1.00 33.63 107 PRO A C 1
ATOM 843 O O . PRO A 1 107 ? 53.300 30.988 -181.689 1.00 36.22 107 PRO A O 1
ATOM 847 N N . LEU A 1 108 ? 53.260 32.485 -183.356 1.00 31.41 108 LEU A N 1
ATOM 848 C CA . LEU A 1 108 ? 53.672 31.511 -184.349 1.00 30.57 108 LEU A CA 1
ATOM 849 C C . LEU A 1 108 ? 54.991 30.830 -184.005 1.00 29.78 108 LEU A C 1
ATOM 850 O O . LEU A 1 108 ? 55.163 29.640 -184.271 1.00 30.70 108 LEU A O 1
ATOM 855 N N . THR A 1 109 ? 55.921 31.576 -183.420 1.00 28.40 109 THR A N 1
ATOM 856 C CA . THR A 1 109 ? 57.209 31.007 -183.049 1.00 28.14 109 THR A CA 1
ATOM 857 C C . THR A 1 109 ? 57.300 30.744 -181.556 1.00 28.39 109 THR A C 1
ATOM 858 O O . THR A 1 109 ? 58.207 30.045 -181.103 1.00 27.86 109 THR A O 1
ATOM 862 N N . ALA A 1 110 ? 56.360 31.294 -180.791 1.00 25.97 110 ALA A N 1
ATOM 863 C CA . ALA A 1 110 ? 56.372 31.110 -179.347 1.00 24.28 110 ALA A CA 1
ATOM 864 C C . ALA A 1 110 ? 55.704 29.812 -178.919 1.00 25.37 110 ALA A C 1
ATOM 865 O O . ALA A 1 110 ? 56.058 29.235 -177.893 1.00 26.21 110 ALA A O 1
ATOM 867 N N . LEU A 1 111 ? 54.734 29.349 -179.698 1.00 24.03 111 LEU A N 1
ATOM 868 C CA . LEU A 1 111 ? 54.025 28.123 -179.348 1.00 24.05 111 LEU A CA 1
ATOM 869 C C . LEU A 1 111 ? 54.758 26.846 -179.764 1.00 24.19 111 LEU A C 1
ATOM 870 O O . LEU A 1 111 ? 55.701 26.879 -180.547 1.00 23.19 111 LEU A O 1
ATOM 875 N N . TRP A 1 112 ? 54.300 25.725 -179.214 1.00 25.72 112 TRP A N 1
ATOM 876 C CA . TRP A 1 112 ? 54.805 24.400 -179.541 1.00 24.75 112 TRP A CA 1
ATOM 877 C C . TRP A 1 112 ? 56.326 24.238 -179.612 1.00 25.11 112 TRP A C 1
ATOM 878 O O . TRP A 1 112 ? 56.984 24.287 -178.582 1.00 24.26 112 TRP A O 1
ATOM 889 N N . GLU A 1 113 ? 56.894 24.039 -180.801 1.00 24.93 113 GLU A N 1
ATOM 890 C CA . GLU A 1 113 ? 58.345 23.857 -180.895 1.00 26.42 113 GLU A CA 1
ATOM 891 C C . GLU A 1 113 ? 59.113 25.050 -180.328 1.00 28.80 113 GLU A C 1
ATOM 892 O O . GLU A 1 113 ? 60.226 24.897 -179.821 1.00 29.94 113 GLU A O 1
ATOM 898 N N . GLY A 1 114 ? 58.520 26.236 -180.415 1.00 28.86 114 GLY A N 1
ATOM 899 C CA . GLY A 1 114 ? 59.187 27.422 -179.914 1.00 28.19 114 GLY A CA 1
ATOM 900 C C . GLY A 1 114 ? 59.413 27.397 -178.419 1.00 29.65 114 GLY A C 1
ATOM 901 O O . GLY A 1 114 ? 60.427 27.900 -177.927 1.00 30.19 114 GLY A O 1
ATOM 902 N N . ALA A 1 115 ? 58.473 26.808 -177.688 1.00 28.37 115 ALA A N 1
ATOM 903 C CA . ALA A 1 115 ? 58.587 26.731 -176.233 1.00 30.00 115 ALA A CA 1
ATOM 904 C C . ALA A 1 115 ? 59.587 25.658 -175.819 1.00 31.03 115 ALA A C 1
ATOM 905 O O . ALA A 1 115 ? 60.264 25.781 -174.799 1.00 31.17 115 ALA A O 1
ATOM 907 N N . VAL A 1 116 ? 59.669 24.598 -176.609 1.00 29.32 116 VAL A N 1
ATOM 908 C CA . VAL A 1 116 ? 60.584 23.514 -176.301 1.00 29.80 116 VAL A CA 1
ATOM 909 C C . VAL A 1 116 ? 62.005 23.841 -176.745 1.00 28.64 116 VAL A C 1
ATOM 910 O O . VAL A 1 116 ? 62.971 23.491 -176.065 1.00 29.87 116 VAL A O 1
ATOM 914 N N . ARG A 1 117 ? 62.121 24.515 -177.887 1.00 27.01 117 ARG A N 1
ATOM 915 C CA . ARG A 1 117 ? 63.414 24.874 -178.453 1.00 28.04 117 ARG A CA 1
ATOM 916 C C . ARG A 1 117 ? 63.591 26.386 -178.603 1.00 28.37 117 ARG A C 1
ATOM 917 O O . ARG A 1 117 ? 63.491 26.928 -179.706 1.00 26.17 117 ARG A O 1
ATOM 925 N N . PRO A 1 118 ? 63.861 27.088 -177.493 1.00 29.67 118 PRO A N 1
ATOM 926 C CA . PRO A 1 118 ? 64.046 28.542 -177.564 1.00 31.99 118 PRO A CA 1
ATOM 927 C C . PRO A 1 118 ? 65.238 28.902 -178.446 1.00 33.53 118 PRO A C 1
ATOM 928 O O . PRO A 1 118 ? 66.319 28.326 -178.316 1.00 37.79 118 PRO A O 1
ATOM 932 N N . GLY A 1 119 ? 65.043 29.851 -179.350 1.00 34.55 119 GLY A N 1
ATOM 933 C CA . GLY A 1 119 ? 66.128 30.241 -180.234 1.00 31.70 119 GLY A CA 1
ATOM 934 C C . GLY A 1 119 ? 66.145 29.448 -181.530 1.00 30.43 119 GLY A C 1
ATOM 935 O O . GLY A 1 119 ? 66.781 29.858 -182.498 1.00 30.02 119 GLY A O 1
ATOM 936 N N . HIS A 1 120 ? 65.452 28.313 -181.561 1.00 27.64 120 HIS A N 1
ATOM 937 C CA . HIS A 1 120 ? 65.419 27.476 -182.771 1.00 26.58 120 HIS A CA 1
ATOM 938 C C . HIS A 1 120 ? 64.925 28.186 -184.042 1.00 24.72 120 HIS A C 1
ATOM 939 O O . HIS A 1 120 ? 65.615 28.189 -185.066 1.00 24.80 120 HIS A O 1
ATOM 946 N N . PHE A 1 121 ? 63.740 28.794 -183.983 1.00 23.00 121 PHE A N 1
ATOM 947 C CA . PHE A 1 121 ? 63.193 29.462 -185.162 1.00 22.36 121 PHE A CA 1
ATOM 948 C C . PHE A 1 121 ? 63.953 30.695 -185.608 1.00 23.67 121 PHE A C 1
ATOM 949 O O . PHE A 1 121 ? 63.907 31.056 -186.786 1.00 24.82 121 PHE A O 1
ATOM 957 N N . GLN A 1 122 ? 64.647 31.358 -184.691 1.00 23.68 122 GLN A N 1
ATOM 958 C CA . GLN A 1 122 ? 65.427 32.516 -185.103 1.00 23.90 122 GLN A CA 1
ATOM 959 C C . GLN A 1 122 ? 66.580 31.971 -185.953 1.00 22.58 122 GLN A C 1
ATOM 960 O O . GLN A 1 122 ? 67.005 32.589 -186.930 1.00 20.91 122 GLN A O 1
ATOM 966 N N . GLY A 1 123 ? 67.080 30.801 -185.564 1.00 23.72 123 GLY A N 1
ATOM 967 C CA . GLY A 1 123 ? 68.167 30.180 -186.297 1.00 20.75 123 GLY A CA 1
ATOM 968 C C . GLY A 1 123 ? 67.714 29.749 -187.674 1.00 21.81 123 GLY A C 1
ATOM 969 O O . GLY A 1 123 ? 68.447 29.893 -188.652 1.00 22.05 123 GLY A O 1
ATOM 970 N N . VAL A 1 124 ? 66.500 29.209 -187.755 1.00 22.80 124 VAL A N 1
ATOM 971 C CA . VAL A 1 124 ? 65.951 28.768 -189.034 1.00 21.91 124 VAL A CA 1
ATOM 972 C C . VAL A 1 124 ? 65.706 29.963 -189.955 1.00 22.71 124 VAL A C 1
ATOM 973 O O . VAL A 1 124 ? 66.125 29.962 -191.109 1.00 24.18 124 VAL A O 1
ATOM 977 N N . ALA A 1 125 ? 65.021 30.980 -189.437 1.00 23.76 125 ALA A N 1
ATOM 978 C CA . ALA A 1 125 ? 64.717 32.172 -190.224 1.00 24.56 125 ALA A CA 1
ATOM 979 C C . ALA A 1 125 ? 65.979 32.843 -190.746 1.00 23.75 125 ALA A C 1
ATOM 980 O O . ALA A 1 125 ? 66.041 33.271 -191.903 1.00 24.78 125 ALA A O 1
ATOM 982 N N . THR A 1 126 ? 66.989 32.945 -189.891 1.00 24.06 126 THR A N 1
ATOM 983 C CA . THR A 1 126 ? 68.235 33.577 -190.296 1.00 22.92 126 THR A CA 1
ATOM 984 C C . THR A 1 126 ? 68.933 32.820 -191.425 1.00 22.86 126 THR A C 1
ATOM 985 O O . THR A 1 126 ? 69.323 33.420 -192.432 1.00 23.93 126 THR A O 1
ATOM 989 N N . VAL A 1 127 ? 69.091 31.505 -191.280 1.00 22.67 127 VAL A N 1
ATOM 990 C CA . VAL A 1 127 ? 69.776 30.752 -192.325 1.00 21.29 127 VAL A CA 1
ATOM 991 C C . VAL A 1 127 ? 68.952 30.664 -193.611 1.00 22.80 127 VAL A C 1
ATOM 992 O O . VAL A 1 127 ? 69.498 30.727 -194.710 1.00 22.67 127 VAL A O 1
ATOM 996 N N . VAL A 1 128 ? 67.633 30.539 -193.485 1.00 23.67 128 VAL A N 1
ATOM 997 C CA . VAL A 1 128 ? 66.807 30.454 -194.678 1.00 22.44 128 VAL A CA 1
ATOM 998 C C . VAL A 1 128 ? 66.839 31.786 -195.422 1.00 22.84 128 VAL A C 1
ATOM 999 O O . VAL A 1 128 ? 66.878 31.813 -196.645 1.00 24.19 128 VAL A O 1
ATOM 1003 N N . ALA A 1 129 ? 66.842 32.892 -194.685 1.00 24.99 129 ALA A N 1
ATOM 1004 C CA . ALA A 1 129 ? 66.885 34.205 -195.321 1.00 25.36 129 ALA A CA 1
ATOM 1005 C C . ALA A 1 129 ? 68.186 34.355 -196.108 1.00 27.35 129 ALA A C 1
ATOM 1006 O O . ALA A 1 129 ? 68.185 34.860 -197.238 1.00 27.10 129 ALA A O 1
ATOM 1008 N N . ARG A 1 130 ? 69.294 33.909 -195.517 1.00 27.91 130 ARG A N 1
ATOM 1009 C CA . ARG A 1 130 ? 70.587 34.003 -196.188 1.00 25.58 130 ARG A CA 1
ATOM 1010 C C . ARG A 1 130 ? 70.590 33.114 -197.427 1.00 26.79 130 ARG A C 1
ATOM 1011 O O . ARG A 1 130 ? 70.945 33.559 -198.519 1.00 26.13 130 ARG A O 1
ATOM 1019 N N . LEU A 1 131 ? 70.177 31.859 -197.258 1.00 25.80 131 LEU A N 1
ATOM 1020 C CA . LEU A 1 131 ? 70.137 30.922 -198.379 1.00 27.07 131 LEU A CA 1
ATOM 1021 C C . LEU A 1 131 ? 69.276 31.450 -199.526 1.00 26.77 131 LEU A C 1
ATOM 1022 O O . LEU A 1 131 ? 69.623 31.285 -200.691 1.00 26.78 131 LEU A O 1
ATOM 1027 N N . PHE A 1 132 ? 68.156 32.091 -199.195 1.00 26.67 132 PHE A N 1
ATOM 1028 C CA . PHE A 1 132 ? 67.275 32.641 -200.219 1.00 27.12 132 PHE A CA 1
ATOM 1029 C C . PHE A 1 132 ? 67.945 33.778 -200.990 1.00 27.74 132 PHE A C 1
ATOM 1030 O O . PHE A 1 132 ? 67.772 33.901 -202.202 1.00 29.05 132 PHE A O 1
ATOM 1038 N N . LEU A 1 133 ? 68.701 34.612 -200.288 1.00 27.20 133 LEU A N 1
ATOM 1039 C CA . LEU A 1 133 ? 69.380 35.731 -200.932 1.00 28.84 133 LEU A CA 1
ATOM 1040 C C . LEU A 1 133 ? 70.574 35.268 -201.756 1.00 27.59 133 LEU A C 1
ATOM 1041 O O . LEU A 1 133 ? 70.919 35.883 -202.755 1.00 29.89 133 LEU A O 1
ATOM 1046 N N . LEU A 1 134 ? 71.197 34.173 -201.342 1.00 30.35 134 LEU A N 1
ATOM 1047 C CA . LEU A 1 134 ? 72.339 33.641 -202.070 1.00 29.71 134 LEU A CA 1
ATOM 1048 C C . LEU A 1 134 ? 71.881 32.857 -203.298 1.00 30.13 134 LEU A C 1
ATOM 1049 O O . LEU A 1 134 ? 72.512 32.910 -204.348 1.00 30.18 134 LEU A O 1
ATOM 1054 N N . VAL A 1 135 ? 70.776 32.133 -203.157 1.00 31.22 135 VAL A N 1
ATOM 1055 C CA . VAL A 1 135 ? 70.258 31.311 -204.245 1.00 31.95 135 VAL A CA 1
ATOM 1056 C C . VAL A 1 135 ? 69.277 32.037 -205.161 1.00 33.33 135 VAL A C 1
ATOM 1057 O O . VAL A 1 135 ? 69.177 31.708 -206.341 1.00 32.81 135 VAL A O 1
ATOM 1061 N N . GLN A 1 136 ? 68.557 33.021 -204.629 1.00 31.85 136 GLN A N 1
ATOM 1062 C CA . GLN A 1 136 ? 67.600 33.759 -205.443 1.00 34.76 136 GLN A CA 1
ATOM 1063 C C . GLN A 1 136 ? 66.686 32.769 -206.185 1.00 34.69 136 GLN A C 1
ATOM 1064 O O . GLN A 1 136 ? 66.506 32.860 -207.402 1.00 34.85 136 GLN A O 1
ATOM 1070 N N . PRO A 1 137 ? 66.082 31.821 -205.452 1.00 32.50 137 PRO A N 1
ATOM 1071 C CA . PRO A 1 137 ? 65.202 30.832 -206.075 1.00 32.48 137 PRO A CA 1
ATOM 1072 C C . PRO A 1 137 ? 63.814 31.373 -206.371 1.00 32.10 137 PRO A C 1
ATOM 1073 O O . PRO A 1 137 ? 63.372 32.341 -205.761 1.00 34.68 137 PRO A O 1
ATOM 1077 N N . GLN A 1 138 ? 63.135 30.744 -207.320 1.00 34.01 138 GLN A N 1
ATOM 1078 C CA . GLN A 1 138 ? 61.776 31.135 -207.676 1.00 32.07 138 GLN A CA 1
ATOM 1079 C C . GLN A 1 138 ? 60.848 30.364 -206.739 1.00 30.58 138 GLN A C 1
ATOM 1080 O O . GLN A 1 138 ? 59.841 30.888 -206.277 1.00 31.33 138 GLN A O 1
ATOM 1086 N N . ARG A 1 139 ? 61.207 29.114 -206.460 1.00 29.58 139 ARG A N 1
ATOM 1087 C CA . ARG A 1 139 ? 60.431 28.268 -205.564 1.00 30.62 139 ARG A CA 1
ATOM 1088 C C . ARG A 1 139 ? 61.380 27.523 -204.633 1.00 29.64 139 ARG A C 1
ATOM 1089 O O . ARG A 1 139 ? 62.460 27.103 -205.042 1.00 28.77 139 ARG A O 1
ATOM 1097 N N . ALA A 1 140 ? 60.968 27.361 -203.382 1.00 29.33 140 ALA A N 1
ATOM 1098 C CA . ALA A 1 140 ? 61.775 26.662 -202.379 1.00 28.72 140 ALA A CA 1
ATOM 1099 C C . ALA A 1 140 ? 60.893 25.571 -201.784 1.00 28.82 140 ALA A C 1
ATOM 1100 O O . ALA A 1 140 ? 59.722 25.819 -201.480 1.00 29.34 140 ALA A O 1
ATOM 1102 N N . TYR A 1 141 ? 61.449 24.374 -201.610 1.00 27.75 141 TYR A N 1
ATOM 1103 C CA . TYR A 1 141 ? 60.673 23.246 -201.101 1.00 29.00 141 TYR A CA 1
ATOM 1104 C C . TYR A 1 141 ? 60.995 22.763 -199.684 1.00 29.82 141 TYR A C 1
ATOM 1105 O O . TYR A 1 141 ? 62.148 22.484 -199.344 1.00 30.79 141 TYR A O 1
ATOM 1114 N N . PHE A 1 142 ? 59.954 22.654 -198.867 1.00 28.41 142 PHE A N 1
ATOM 1115 C CA . PHE A 1 142 ? 60.090 22.203 -197.482 1.00 28.48 142 PHE A CA 1
ATOM 1116 C C . PHE A 1 142 ? 59.117 21.062 -197.211 1.00 28.49 142 PHE A C 1
ATOM 1117 O O . PHE A 1 142 ? 58.045 20.990 -197.819 1.00 26.69 142 PHE A O 1
ATOM 1125 N N . GLY A 1 143 ? 59.497 20.173 -196.296 1.00 29.92 143 GLY A N 1
ATOM 1126 C CA . GLY A 1 143 ? 58.634 19.060 -195.946 1.00 30.48 143 GLY A CA 1
ATOM 1127 C C . GLY A 1 143 ? 57.572 19.533 -194.969 1.00 32.35 143 GLY A C 1
ATOM 1128 O O . GLY A 1 143 ? 57.791 20.495 -194.228 1.00 33.10 143 GLY A O 1
ATOM 1129 N N . GLU A 1 144 ? 56.414 18.882 -194.968 1.00 29.67 144 GLU A N 1
ATOM 1130 C CA . GLU A 1 144 ? 55.348 19.270 -194.051 1.00 30.75 144 GLU A CA 1
ATOM 1131 C C . GLU A 1 144 ? 55.560 18.706 -192.646 1.00 29.49 144 GLU A C 1
ATOM 1132 O O . GLU A 1 144 ? 54.894 19.125 -191.694 1.00 28.29 144 GLU A O 1
ATOM 1138 N N . LYS A 1 145 ? 56.484 17.759 -192.508 1.00 29.14 145 LYS A N 1
ATOM 1139 C CA . LYS A 1 145 ? 56.747 17.177 -191.195 1.00 30.41 145 LYS A CA 1
ATOM 1140 C C . LYS A 1 145 ? 57.060 18.294 -190.194 1.00 27.54 145 LYS A C 1
ATOM 1141 O O . LYS A 1 145 ? 56.638 18.251 -189.038 1.00 27.13 145 LYS A O 1
ATOM 1147 N N . ASP A 1 146 ? 57.804 19.293 -190.653 1.00 27.35 146 ASP A N 1
ATOM 1148 C CA . ASP A 1 146 ? 58.152 20.446 -189.826 1.00 27.73 146 ASP A CA 1
ATOM 1149 C C . ASP A 1 146 ? 57.137 21.519 -190.210 1.00 26.80 146 ASP A C 1
ATOM 1150 O O . ASP A 1 146 ? 57.484 22.552 -190.776 1.00 25.23 146 ASP A O 1
ATOM 1155 N N . TYR A 1 147 ? 55.874 21.242 -189.903 1.00 25.98 147 TYR A N 1
ATOM 1156 C CA . TYR A 1 147 ? 54.771 22.128 -190.239 1.00 24.67 147 TYR A CA 1
ATOM 1157 C C . TYR A 1 147 ? 54.916 23.550 -189.719 1.00 24.59 147 TYR A C 1
ATOM 1158 O O . TYR A 1 147 ? 54.712 24.504 -190.463 1.00 24.30 147 TYR A O 1
ATOM 1167 N N . GLN A 1 148 ? 55.241 23.691 -188.435 1.00 26.18 148 GLN A N 1
ATOM 1168 C CA . GLN A 1 148 ? 55.412 25.013 -187.836 1.00 26.04 148 GLN A CA 1
ATOM 1169 C C . GLN A 1 148 ? 56.534 25.767 -188.550 1.00 25.87 148 GLN A C 1
ATOM 1170 O O . GLN A 1 148 ? 56.399 26.952 -188.841 1.00 24.03 148 GLN A O 1
ATOM 1176 N N . GLN A 1 149 ? 57.633 25.073 -188.849 1.00 26.44 149 GLN A N 1
ATOM 1177 C CA . GLN A 1 149 ? 58.758 25.695 -189.549 1.00 25.72 149 GLN A CA 1
ATOM 1178 C C . GLN A 1 149 ? 58.302 26.194 -190.912 1.00 26.13 149 GLN A C 1
ATOM 1179 O O . GLN A 1 149 ? 58.692 27.283 -191.350 1.00 24.41 149 GLN A O 1
ATOM 1185 N N . LEU A 1 150 ? 57.473 25.395 -191.583 1.00 26.35 150 LEU A N 1
ATOM 1186 C CA . LEU A 1 150 ? 56.950 25.772 -192.897 1.00 25.46 150 LEU A CA 1
ATOM 1187 C C . LEU A 1 150 ? 56.166 27.075 -192.784 1.00 25.33 150 LEU A C 1
ATOM 1188 O O . LEU A 1 150 ? 56.311 27.980 -193.610 1.00 23.84 150 LEU A O 1
ATOM 1193 N N . LEU A 1 151 ? 55.333 27.172 -191.753 1.00 24.39 151 LEU A N 1
ATOM 1194 C CA . LEU A 1 151 ? 54.542 28.374 -191.549 1.00 24.20 151 LEU A CA 1
ATOM 1195 C C . LEU A 1 151 ? 55.429 29.566 -191.196 1.00 22.95 151 LEU A C 1
ATOM 1196 O O . LEU A 1 151 ? 55.164 30.680 -191.629 1.00 23.23 151 LEU A O 1
ATOM 1201 N N . VAL A 1 152 ? 56.487 29.335 -190.425 1.00 24.42 152 VAL A N 1
ATOM 1202 C CA . VAL A 1 152 ? 57.388 30.421 -190.037 1.00 23.18 152 VAL A CA 1
ATOM 1203 C C . VAL A 1 152 ? 58.064 30.998 -191.272 1.00 24.34 152 VAL A C 1
ATOM 1204 O O . VAL A 1 152 ? 58.124 32.224 -191.453 1.00 25.79 152 VAL A O 1
ATOM 1208 N N . VAL A 1 153 ? 58.555 30.113 -192.132 1.00 23.58 153 VAL A N 1
ATOM 1209 C CA . VAL A 1 153 ? 59.220 30.528 -193.357 1.00 24.92 153 VAL A CA 1
ATOM 1210 C C . VAL A 1 153 ? 58.253 31.328 -194.227 1.00 26.53 153 VAL A C 1
ATOM 1211 O O . VAL A 1 153 ? 58.612 32.378 -194.759 1.00 24.43 153 VAL A O 1
ATOM 1215 N N . ARG A 1 154 ? 57.025 30.833 -194.364 1.00 26.28 154 ARG A N 1
ATOM 1216 C CA . ARG A 1 154 ? 56.017 31.525 -195.160 1.00 28.72 154 ARG A CA 1
ATOM 1217 C C . ARG A 1 154 ? 55.755 32.917 -194.601 1.00 29.71 154 ARG A C 1
ATOM 1218 O O . ARG A 1 154 ? 55.651 33.884 -195.354 1.00 31.76 154 ARG A O 1
ATOM 1226 N N . ARG A 1 155 ? 55.661 33.020 -193.280 1.00 28.42 155 ARG A N 1
ATOM 1227 C CA . ARG A 1 155 ? 55.430 34.307 -192.650 1.00 28.06 155 ARG A CA 1
ATOM 1228 C C . ARG A 1 155 ? 56.586 35.261 -192.955 1.00 28.59 155 ARG A C 1
ATOM 1229 O O . ARG A 1 155 ? 56.367 36.412 -193.336 1.00 30.36 155 ARG A O 1
ATOM 1245 N N . VAL A 1 157 ? 58.738 35.177 -195.447 1.00 25.69 157 VAL A N 1
ATOM 1246 C CA . VAL A 1 157 ? 58.692 35.517 -196.868 1.00 29.74 157 VAL A CA 1
ATOM 1247 C C . VAL A 1 157 ? 57.605 36.555 -197.169 1.00 31.95 157 VAL A C 1
ATOM 1248 O O . VAL A 1 157 ? 57.830 37.515 -197.914 1.00 31.88 157 VAL A O 1
ATOM 1252 N N . ARG A 1 158 ? 56.429 36.356 -196.584 1.00 31.15 158 ARG A N 1
ATOM 1253 C CA . ARG A 1 158 ? 55.310 37.265 -196.781 1.00 32.89 158 ARG A CA 1
ATOM 1254 C C . ARG A 1 158 ? 55.662 38.649 -196.236 1.00 32.56 158 ARG A C 1
ATOM 1255 O O . ARG A 1 158 ? 55.511 39.661 -196.921 1.00 30.57 158 ARG A O 1
ATOM 1263 N N . ASP A 1 159 ? 56.149 38.685 -195.000 1.00 32.61 159 ASP A N 1
ATOM 1264 C CA . ASP A 1 159 ? 56.508 39.945 -194.359 1.00 33.32 159 ASP A CA 1
ATOM 1265 C C . ASP A 1 159 ? 57.615 40.721 -195.068 1.00 33.38 159 ASP A C 1
ATOM 1266 O O . ASP A 1 159 ? 57.424 41.873 -195.454 1.00 32.67 159 ASP A O 1
ATOM 1271 N N . LEU A 1 160 ? 58.771 40.093 -195.244 1.00 32.53 160 LEU A N 1
ATOM 1272 C CA . LEU A 1 160 ? 59.897 40.774 -195.865 1.00 34.10 160 LEU A CA 1
ATOM 1273 C C . LEU A 1 160 ? 59.757 40.980 -197.368 1.00 36.28 160 LEU A C 1
ATOM 1274 O O . LEU A 1 160 ? 60.411 41.852 -197.944 1.00 36.52 160 LEU A O 1
ATOM 1279 N N . GLY A 1 161 ? 58.901 40.182 -197.999 1.00 37.18 161 GLY A N 1
ATOM 1280 C CA . GLY A 1 161 ? 58.680 40.325 -199.425 1.00 35.99 161 GLY A CA 1
ATOM 1281 C C . GLY A 1 161 ? 59.605 39.535 -200.324 1.00 35.94 161 GLY A C 1
ATOM 1282 O O . GLY A 1 161 ? 59.901 39.972 -201.434 1.00 36.67 161 GLY A O 1
ATOM 1283 N N . PHE A 1 162 ? 60.079 38.387 -199.852 1.00 35.31 162 PHE A N 1
ATOM 1284 C CA . PHE A 1 162 ? 60.947 37.543 -200.668 1.00 34.57 162 PHE A CA 1
ATOM 1285 C C . PHE A 1 162 ? 60.128 37.055 -201.858 1.00 34.41 162 PHE A C 1
ATOM 1286 O O . PHE A 1 162 ? 59.064 36.475 -201.682 1.00 36.48 162 PHE A O 1
ATOM 1294 N N . PRO A 1 163 ? 60.613 37.277 -203.085 1.00 35.24 163 PRO A N 1
ATOM 1295 C CA . PRO A 1 163 ? 59.854 36.815 -204.251 1.00 35.44 163 PRO A CA 1
ATOM 1296 C C . PRO A 1 163 ? 60.068 35.304 -204.404 1.00 35.94 163 PRO A C 1
ATOM 1297 O O . PRO A 1 163 ? 60.561 34.825 -205.426 1.00 35.43 163 PRO A O 1
ATOM 1301 N N . VAL A 1 164 ? 59.702 34.563 -203.365 1.00 35.09 164 VAL A N 1
ATOM 1302 C CA . VAL A 1 164 ? 59.875 33.116 -203.355 1.00 35.28 164 VAL A CA 1
ATOM 1303 C C . VAL A 1 164 ? 58.564 32.397 -203.086 1.00 35.79 164 VAL A C 1
ATOM 1304 O O . VAL A 1 164 ? 57.791 32.799 -202.215 1.00 36.22 164 VAL A O 1
ATOM 1308 N N . GLU A 1 165 ? 58.319 31.332 -203.842 1.00 35.96 165 GLU A N 1
ATOM 1309 C CA . GLU A 1 165 ? 57.113 30.534 -203.660 1.00 36.51 165 GLU A CA 1
ATOM 1310 C C . GLU A 1 165 ? 57.538 29.407 -202.733 1.00 35.48 165 GLU A C 1
ATOM 1311 O O . GLU A 1 165 ? 58.352 28.569 -203.108 1.00 35.74 165 GLU A O 1
ATOM 1317 N N . VAL A 1 166 ? 57.007 29.405 -201.516 1.00 34.21 166 VAL A N 1
ATOM 1318 C CA . VAL A 1 166 ? 57.342 28.386 -200.529 1.00 33.02 166 VAL A CA 1
ATOM 1319 C C . VAL A 1 166 ? 56.391 27.206 -200.665 1.00 33.97 166 VAL A C 1
ATOM 1320 O O . VAL A 1 166 ? 55.210 27.308 -200.327 1.00 34.90 166 VAL A O 1
ATOM 1324 N N . VAL A 1 167 ? 56.920 26.083 -201.141 1.00 32.86 167 VAL A N 1
ATOM 1325 C CA . VAL A 1 167 ? 56.122 24.885 -201.356 1.00 31.82 167 VAL A CA 1
ATOM 1326 C C . VAL A 1 167 ? 56.292 23.827 -200.283 1.00 32.16 167 VAL A C 1
ATOM 1327 O O . VAL A 1 167 ? 57.410 23.380 -200.006 1.00 32.61 167 VAL A O 1
ATOM 1331 N N . GLY A 1 168 ? 55.175 23.418 -199.692 1.00 32.17 168 GLY A N 1
ATOM 1332 C CA . GLY A 1 168 ? 55.207 22.380 -198.679 1.00 32.60 168 GLY A CA 1
ATOM 1333 C C . GLY A 1 168 ? 54.933 21.040 -199.345 1.00 33.67 168 GLY A C 1
ATOM 1334 O O . GLY A 1 168 ? 54.001 20.908 -200.143 1.00 34.10 168 GLY A O 1
ATOM 1335 N N . VAL A 1 169 ? 55.743 20.037 -199.036 1.00 33.86 169 VAL A N 1
ATOM 1336 C CA . VAL A 1 169 ? 55.550 18.722 -199.631 1.00 33.40 169 VAL A CA 1
ATOM 1337 C C . VAL A 1 169 ? 55.105 17.722 -198.566 1.00 33.80 169 VAL A C 1
ATOM 1338 O O . VAL A 1 169 ? 55.680 17.663 -197.479 1.00 32.55 169 VAL A O 1
ATOM 1342 N N . PRO A 1 170 ? 54.060 16.934 -198.861 1.00 33.86 170 PRO A N 1
ATOM 1343 C CA . PRO A 1 170 ? 53.579 15.952 -197.890 1.00 34.53 170 PRO A CA 1
ATOM 1344 C C . PRO A 1 170 ? 54.691 15.040 -197.387 1.00 32.76 170 PRO A C 1
ATOM 1345 O O . PRO A 1 170 ? 55.615 14.690 -198.117 1.00 32.51 170 PRO A O 1
ATOM 1349 N N . THR A 1 171 ? 54.578 14.661 -196.127 1.00 32.52 171 THR A N 1
ATOM 1350 C CA . THR A 1 171 ? 55.556 13.809 -195.468 1.00 33.13 171 THR A CA 1
ATOM 1351 C C . THR A 1 171 ? 55.655 12.392 -196.025 1.00 32.66 171 THR A C 1
ATOM 1352 O O . THR A 1 171 ? 54.644 11.747 -196.296 1.00 33.33 171 THR A O 1
ATOM 1356 N N . VAL A 1 172 ? 56.884 11.919 -196.199 1.00 31.70 172 VAL A N 1
ATOM 1357 C CA . VAL A 1 172 ? 57.132 10.560 -196.668 1.00 32.42 172 VAL A CA 1
ATOM 1358 C C . VAL A 1 172 ? 57.321 9.726 -195.402 1.00 32.18 172 VAL A C 1
ATOM 1359 O O . VAL A 1 172 ? 58.029 10.135 -194.487 1.00 33.19 172 VAL A O 1
ATOM 1363 N N . ARG A 1 173 ? 56.686 8.560 -195.352 1.00 32.89 173 ARG A N 1
ATOM 1364 C CA . ARG A 1 173 ? 56.758 7.700 -194.177 1.00 33.04 173 ARG A CA 1
ATOM 1365 C C . ARG A 1 173 ? 57.229 6.277 -194.458 1.00 33.25 173 ARG A C 1
ATOM 1366 O O . ARG A 1 173 ? 57.210 5.815 -195.598 1.00 32.14 173 ARG A O 1
ATOM 1374 N N . GLU A 1 174 ? 57.654 5.593 -193.400 1.00 33.77 174 GLU A N 1
ATOM 1375 C CA . GLU A 1 174 ? 58.067 4.199 -193.495 1.00 35.63 174 GLU A CA 1
ATOM 1376 C C . GLU A 1 174 ? 56.737 3.442 -193.623 1.00 36.09 174 GLU A C 1
ATOM 1377 O O . GLU A 1 174 ? 55.670 4.037 -193.471 1.00 31.78 174 GLU A O 1
ATOM 1383 N N . GLU A 1 175 ? 56.784 2.141 -193.885 1.00 37.05 175 GLU A N 1
ATOM 1384 C CA . GLU A 1 175 ? 55.545 1.383 -194.010 1.00 39.27 175 GLU A CA 1
ATOM 1385 C C . GLU A 1 175 ? 54.727 1.371 -192.728 1.00 37.28 175 GLU A C 1
ATOM 1386 O O . GLU A 1 175 ? 53.500 1.301 -192.773 1.00 35.22 175 GLU A O 1
ATOM 1392 N N . ASP A 1 176 ? 55.398 1.437 -191.582 1.00 36.82 176 ASP A N 1
ATOM 1393 C CA . ASP A 1 176 ? 54.683 1.438 -190.312 1.00 36.81 176 ASP A CA 1
ATOM 1394 C C . ASP A 1 176 ? 54.143 2.822 -189.949 1.00 35.51 176 ASP A C 1
ATOM 1395 O O . ASP A 1 176 ? 53.507 2.983 -188.909 1.00 34.89 176 ASP A O 1
ATOM 1400 N N . GLY A 1 177 ? 54.399 3.813 -190.803 1.00 34.07 177 GLY A N 1
ATOM 1401 C CA . GLY A 1 177 ? 53.905 5.160 -190.546 1.00 33.75 177 GLY A CA 1
ATOM 1402 C C . GLY A 1 177 ? 54.912 6.166 -190.005 1.00 34.25 177 GLY A C 1
ATOM 1403 O O . GLY A 1 177 ? 54.652 7.372 -190.011 1.00 35.10 177 GLY A O 1
ATOM 1404 N N . LEU A 1 178 ? 56.059 5.692 -189.529 1.00 33.25 178 LEU A N 1
ATOM 1405 C CA . LEU A 1 178 ? 57.069 6.602 -188.988 1.00 31.95 178 LEU A CA 1
ATOM 1406 C C . LEU A 1 178 ? 57.567 7.578 -190.048 1.00 30.98 178 LEU A C 1
ATOM 1407 O O . LEU A 1 178 ? 58.054 7.168 -191.103 1.00 31.27 178 LEU A O 1
ATOM 1412 N N . ALA A 1 179 ? 57.439 8.873 -189.776 1.00 30.42 179 ALA A N 1
ATOM 1413 C CA . ALA A 1 179 ? 57.903 9.888 -190.718 1.00 29.65 179 ALA A CA 1
ATOM 1414 C C . ALA A 1 179 ? 59.417 9.788 -190.843 1.00 30.50 179 ALA A C 1
ATOM 1415 O O . ALA A 1 179 ? 60.114 9.639 -189.842 1.00 29.90 179 ALA A O 1
ATOM 1417 N N . LEU A 1 180 ? 59.923 9.846 -192.072 1.00 30.89 180 LEU A N 1
ATOM 1418 C CA . LEU A 1 180 ? 61.361 9.779 -192.296 1.00 32.76 180 LEU A CA 1
ATOM 1419 C C . LEU A 1 180 ? 62.014 11.068 -191.808 1.00 32.68 180 LEU A C 1
ATOM 1420 O O . LEU A 1 180 ? 61.491 12.163 -192.017 1.00 28.51 180 LEU A O 1
ATOM 1425 N N . SER A 1 181 ? 63.162 10.918 -191.160 1.00 32.72 181 SER A N 1
ATOM 1426 C CA . SER A 1 181 ? 63.921 12.043 -190.635 1.00 33.24 181 SER A CA 1
ATOM 1427 C C . SER A 1 181 ? 65.362 11.584 -190.469 1.00 31.44 181 SER A C 1
ATOM 1428 O O . SER A 1 181 ? 65.615 10.447 -190.066 1.00 31.51 181 SER A O 1
ATOM 1431 N N . SER A 1 182 ? 66.306 12.462 -190.778 1.00 29.90 182 SER A N 1
ATOM 1432 C CA . SER A 1 182 ? 67.712 12.111 -190.651 1.00 30.68 182 SER A CA 1
ATOM 1433 C C . SER A 1 182 ? 68.021 11.649 -189.233 1.00 30.72 182 SER A C 1
ATOM 1434 O O . SER A 1 182 ? 68.823 10.742 -189.028 1.00 32.29 182 SER A O 1
ATOM 1437 N N . ARG A 1 183 ? 67.357 12.252 -188.255 1.00 31.10 183 ARG A N 1
ATOM 1438 C CA . ARG A 1 183 ? 67.577 11.895 -186.857 1.00 29.70 183 ARG A CA 1
ATOM 1439 C C . ARG A 1 183 ? 67.052 10.518 -186.456 1.00 28.89 183 ARG A C 1
ATOM 1440 O O . ARG A 1 183 ? 67.350 10.047 -185.363 1.00 28.77 183 ARG A O 1
ATOM 1448 N N . ASN A 1 184 ? 66.262 9.871 -187.310 1.00 28.76 184 ASN A N 1
ATOM 1449 C CA . ASN A 1 184 ? 65.754 8.543 -186.958 1.00 30.42 184 ASN A CA 1
ATOM 1450 C C . ASN A 1 184 ? 66.927 7.580 -186.721 1.00 30.23 184 ASN A C 1
ATOM 1451 O O . ASN A 1 184 ? 66.802 6.605 -185.982 1.00 30.26 184 ASN A O 1
ATOM 1456 N N . VAL A 1 185 ? 68.073 7.882 -187.330 1.00 30.63 185 VAL A N 1
ATOM 1457 C CA . VAL A 1 185 ? 69.273 7.056 -187.183 1.00 31.99 185 VAL A CA 1
ATOM 1458 C C . VAL A 1 185 ? 69.675 6.901 -185.707 1.00 31.70 185 VAL A C 1
ATOM 1459 O O . VAL A 1 185 ? 70.370 5.950 -185.341 1.00 30.89 185 VAL A O 1
ATOM 1463 N N . TYR A 1 186 ? 69.229 7.831 -184.865 1.00 30.29 186 TYR A N 1
ATOM 1464 C CA . TYR A 1 186 ? 69.534 7.794 -183.428 1.00 30.58 186 TYR A CA 1
ATOM 1465 C C . TYR A 1 186 ? 68.786 6.673 -182.696 1.00 31.95 186 TYR A C 1
ATOM 1466 O O . TYR A 1 186 ? 69.216 6.212 -181.641 1.00 32.04 186 TYR A O 1
ATOM 1475 N N . LEU A 1 187 ? 67.648 6.267 -183.245 1.00 31.12 187 LEU A N 1
ATOM 1476 C CA . LEU A 1 187 ? 66.809 5.251 -182.621 1.00 33.16 187 LEU A CA 1
ATOM 1477 C C . LEU A 1 187 ? 67.433 3.870 -182.526 1.00 34.06 187 LEU A C 1
ATOM 1478 O O . LEU A 1 187 ? 68.007 3.371 -183.490 1.00 34.01 187 LEU A O 1
ATOM 1483 N N . SER A 1 188 ? 67.316 3.254 -181.357 1.00 34.35 188 SER A N 1
ATOM 1484 C CA . SER A 1 188 ? 67.840 1.911 -181.173 1.00 36.63 188 SER A CA 1
ATOM 1485 C C . SER A 1 188 ? 66.848 0.997 -181.887 1.00 37.90 188 SER A C 1
ATOM 1486 O O . SER A 1 188 ? 65.754 1.427 -182.251 1.00 36.44 188 SER A O 1
ATOM 1489 N N . PRO A 1 189 ? 67.217 -0.272 -182.105 1.00 39.39 189 PRO A N 1
ATOM 1490 C CA . PRO A 1 189 ? 66.286 -1.175 -182.785 1.00 39.69 189 PRO A CA 1
ATOM 1491 C C . PRO A 1 189 ? 64.964 -1.290 -182.034 1.00 38.76 189 PRO A C 1
ATOM 1492 O O . PRO A 1 189 ? 63.900 -1.338 -182.646 1.00 38.78 189 PRO A O 1
ATOM 1496 N N . GLU A 1 190 ? 65.041 -1.320 -180.706 1.00 39.69 190 GLU A N 1
ATOM 1497 C CA . GLU A 1 190 ? 63.851 -1.441 -179.868 1.00 41.06 190 GLU A CA 1
ATOM 1498 C C . GLU A 1 190 ? 62.987 -0.186 -179.923 1.00 39.98 190 GLU A C 1
ATOM 1499 O O . GLU A 1 190 ? 61.765 -0.277 -180.021 1.00 39.41 190 GLU A O 1
ATOM 1505 N N . THR A 1 191 ? 63.620 0.984 -179.849 1.00 38.41 191 THR A N 1
ATOM 1506 C CA . THR A 1 191 ? 62.878 2.248 -179.890 1.00 36.81 191 THR A CA 1
ATOM 1507 C C . THR A 1 191 ? 62.233 2.463 -181.261 1.00 34.34 191 THR A C 1
ATOM 1508 O O . THR A 1 191 ? 61.126 2.993 -181.354 1.00 34.15 191 THR A O 1
ATOM 1512 N N . ARG A 1 192 ? 62.931 2.050 -182.316 1.00 32.60 192 ARG A N 1
ATOM 1513 C CA . ARG A 1 192 ? 62.424 2.178 -183.677 1.00 32.82 192 ARG A CA 1
ATOM 1514 C C . ARG A 1 192 ? 61.065 1.497 -183.813 1.00 33.02 192 ARG A C 1
ATOM 1515 O O . ARG A 1 192 ? 60.209 1.958 -184.560 1.00 32.33 192 ARG A O 1
ATOM 1523 N N . LYS A 1 193 ? 60.871 0.404 -183.083 1.00 34.64 193 LYS A N 1
ATOM 1524 C CA . LYS A 1 193 ? 59.617 -0.336 -183.126 1.00 36.76 193 LYS A CA 1
ATOM 1525 C C . LYS A 1 193 ? 58.473 0.396 -182.433 1.00 36.87 193 LYS A C 1
ATOM 1526 O O . LYS A 1 193 ? 57.307 0.202 -182.776 1.00 37.44 193 LYS A O 1
ATOM 1532 N N . LYS A 1 194 ? 58.805 1.235 -181.458 1.00 35.85 194 LYS A N 1
ATOM 1533 C CA . LYS A 1 194 ? 57.796 1.996 -180.728 1.00 36.85 194 LYS A CA 1
ATOM 1534 C C . LYS A 1 194 ? 57.525 3.369 -181.344 1.00 34.03 194 LYS A C 1
ATOM 1535 O O . LYS A 1 194 ? 56.451 3.928 -181.159 1.00 33.49 194 LYS A O 1
ATOM 1541 N N . ALA A 1 195 ? 58.500 3.891 -182.084 1.00 33.87 195 ALA A N 1
ATOM 1542 C CA . ALA A 1 195 ? 58.406 5.201 -182.732 1.00 32.21 195 ALA A CA 1
ATOM 1543 C C . ALA A 1 195 ? 57.152 5.458 -183.584 1.00 33.29 195 ALA A C 1
ATOM 1544 O O . ALA A 1 195 ? 56.745 6.606 -183.760 1.00 33.93 195 ALA A O 1
ATOM 1546 N N . PRO A 1 196 ? 56.540 4.406 -184.148 1.00 32.10 196 PRO A N 1
ATOM 1547 C CA . PRO A 1 196 ? 55.343 4.660 -184.956 1.00 31.22 196 PRO A CA 1
ATOM 1548 C C . PRO A 1 196 ? 54.158 5.200 -184.156 1.00 29.61 196 PRO A C 1
ATOM 1549 O O . PRO A 1 196 ? 53.139 5.582 -184.728 1.00 29.40 196 PRO A O 1
ATOM 1553 N N . VAL A 1 197 ? 54.294 5.250 -182.837 1.00 29.90 197 VAL A N 1
ATOM 1554 C CA . VAL A 1 197 ? 53.199 5.721 -181.999 1.00 28.91 197 VAL A CA 1
ATOM 1555 C C . VAL A 1 197 ? 52.751 7.167 -182.286 1.00 30.30 197 VAL A C 1
ATOM 1556 O O . VAL A 1 197 ? 51.559 7.481 -182.179 1.00 32.01 197 VAL A O 1
ATOM 1560 N N . LEU A 1 198 ? 53.680 8.049 -182.657 1.00 29.29 198 LEU A N 1
ATOM 1561 C CA . LEU A 1 198 ? 53.295 9.429 -182.963 1.00 27.48 198 LEU A CA 1
ATOM 1562 C C . LEU A 1 198 ? 52.266 9.438 -184.091 1.00 28.04 198 LEU A C 1
ATOM 1563 O O . LEU A 1 198 ? 51.176 9.990 -183.946 1.00 26.62 198 LEU A O 1
ATOM 1568 N N . TYR A 1 199 ? 52.608 8.816 -185.215 1.00 27.74 199 TYR A N 1
ATOM 1569 C CA . TYR A 1 199 ? 51.692 8.771 -186.349 1.00 29.14 199 TYR A CA 1
ATOM 1570 C C . TYR A 1 199 ? 50.417 8.032 -185.981 1.00 29.19 199 TYR A C 1
ATOM 1571 O O . TYR A 1 199 ? 49.339 8.380 -186.447 1.00 29.00 199 TYR A O 1
ATOM 1580 N N . ARG A 1 200 ? 50.546 7.004 -185.148 1.00 30.84 200 ARG A N 1
ATOM 1581 C CA . ARG A 1 200 ? 49.384 6.230 -184.727 1.00 32.46 200 ARG A CA 1
ATOM 1582 C C . ARG A 1 200 ? 48.410 7.132 -183.974 1.00 31.10 200 ARG A C 1
ATOM 1583 O O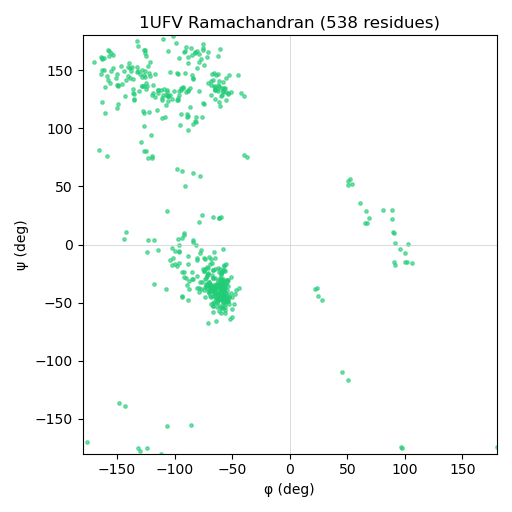 . ARG A 1 200 ? 47.195 7.074 -184.187 1.00 30.27 200 ARG A O 1
ATOM 1591 N N . ALA A 1 201 ? 48.948 7.972 -183.097 1.00 30.34 201 ALA A N 1
ATOM 1592 C CA . ALA A 1 201 ? 48.114 8.888 -182.322 1.00 31.83 201 ALA A CA 1
ATOM 1593 C C . ALA A 1 201 ? 47.411 9.867 -183.253 1.00 30.86 201 ALA A C 1
ATOM 1594 O O . ALA A 1 201 ? 46.226 10.147 -183.089 1.00 30.45 201 ALA A O 1
ATOM 1596 N N . LEU A 1 202 ? 48.151 10.380 -184.233 1.00 31.26 202 LEU A N 1
ATOM 1597 C CA . LEU A 1 202 ? 47.606 11.326 -185.200 1.00 30.31 202 LEU A CA 1
ATOM 1598 C C . LEU A 1 202 ? 46.481 10.689 -186.011 1.00 31.70 202 LEU A C 1
ATOM 1599 O O . LEU A 1 202 ? 45.452 11.322 -186.260 1.00 30.59 202 LEU A O 1
ATOM 1604 N N . LEU A 1 203 ? 46.678 9.438 -186.424 1.00 31.91 203 LEU A N 1
ATOM 1605 C CA . LEU A 1 203 ? 45.652 8.727 -187.183 1.00 35.54 203 LEU A CA 1
ATOM 1606 C C . LEU A 1 203 ? 44.412 8.506 -186.329 1.00 34.23 203 LEU A C 1
ATOM 1607 O O . LEU A 1 203 ? 43.290 8.613 -186.818 1.00 34.87 203 LEU A O 1
ATOM 1612 N N . ALA A 1 204 ? 44.619 8.195 -185.053 1.00 34.27 204 ALA A N 1
ATOM 1613 C CA . ALA A 1 204 ? 43.501 7.963 -184.150 1.00 34.35 204 ALA A CA 1
ATOM 1614 C C . ALA A 1 204 ? 42.626 9.209 -184.071 1.00 36.09 204 ALA A C 1
ATOM 1615 O O . ALA A 1 204 ? 41.394 9.115 -184.035 1.00 36.85 204 ALA A O 1
ATOM 1625 N N . ARG A 1 206 ? 42.461 11.560 -186.403 1.00 34.05 206 ARG A N 1
ATOM 1626 C CA . ARG A 1 206 ? 41.821 11.758 -187.696 1.00 35.69 206 ARG A CA 1
ATOM 1627 C C . ARG A 1 206 ? 40.617 10.834 -187.821 1.00 37.47 206 ARG A C 1
ATOM 1628 O O . ARG A 1 206 ? 39.591 11.224 -188.372 1.00 37.92 206 ARG A O 1
ATOM 1641 N N . GLU A 1 207 ? 40.747 9.610 -187.313 1.00 39.15 207 GLU A N 1
ATOM 1642 C CA . GLU A 1 207 ? 39.642 8.653 -187.342 1.00 41.10 207 GLU A CA 1
ATOM 1643 C C . GLU A 1 207 ? 38.421 9.274 -186.652 1.00 39.11 207 GLU A C 1
ATOM 1644 O O . GLU A 1 207 ? 37.356 9.412 -187.251 1.00 37.60 207 GLU A O 1
ATOM 1650 N N . VAL A 1 208 ? 38.584 9.644 -185.385 1.00 37.46 208 VAL A N 1
ATOM 1651 C CA . VAL A 1 208 ? 37.500 10.256 -184.621 1.00 35.82 208 VAL A CA 1
ATOM 1652 C C . VAL A 1 208 ? 36.855 11.418 -185.376 1.00 36.25 208 VAL A C 1
ATOM 1653 O O . VAL A 1 208 ? 35.629 11.533 -185.424 1.00 36.20 208 VAL A O 1
ATOM 1657 N N . ALA A 1 209 ? 37.677 12.284 -185.960 1.00 35.50 209 ALA A N 1
ATOM 1658 C CA . ALA A 1 209 ? 37.152 13.424 -186.702 1.00 38.91 209 ALA A CA 1
ATOM 1659 C C . ALA A 1 209 ? 36.284 12.939 -187.862 1.00 42.05 209 ALA A C 1
ATOM 1660 O O . ALA A 1 209 ? 35.195 13.460 -188.098 1.00 43.58 209 ALA A O 1
ATOM 1662 N N . GLY A 1 210 ? 36.769 11.931 -188.575 1.00 43.13 210 GLY A N 1
ATOM 1663 C CA . GLY A 1 210 ? 36.021 11.402 -189.699 1.00 47.56 210 GLY A CA 1
ATOM 1664 C C . GLY A 1 210 ? 34.704 10.762 -189.299 1.00 48.78 210 GLY A C 1
ATOM 1665 O O . GLY A 1 210 ? 33.747 10.755 -190.077 1.00 48.23 210 GLY A O 1
ATOM 1666 N N . GLN A 1 211 ? 34.656 10.225 -188.083 1.00 49.86 211 GLN A N 1
ATOM 1667 C CA . GLN A 1 211 ? 33.455 9.576 -187.577 1.00 50.22 211 GLN A CA 1
ATOM 1668 C C . GLN A 1 211 ? 32.461 10.559 -186.969 1.00 49.91 211 GLN A C 1
ATOM 1669 O O . GLN A 1 211 ? 31.427 10.153 -186.443 1.00 50.80 211 GLN A O 1
ATOM 1675 N N . GLY A 1 212 ? 32.770 11.850 -187.044 1.00 49.20 212 GLY A N 1
ATOM 1676 C CA . GLY A 1 212 ? 31.869 12.855 -186.500 1.00 46.73 212 GLY A CA 1
ATOM 1677 C C . GLY A 1 212 ? 32.127 13.201 -185.044 1.00 45.91 212 GLY A C 1
ATOM 1678 O O . GLY A 1 212 ? 31.322 13.890 -184.409 1.00 44.94 212 GLY A O 1
ATOM 1679 N N . GLY A 1 213 ? 33.251 12.725 -184.514 1.00 43.49 213 GLY A N 1
ATOM 1680 C CA . GLY A 1 213 ? 33.592 13.003 -183.130 1.00 39.64 213 GLY A CA 1
ATOM 1681 C C . GLY A 1 213 ? 34.016 14.445 -182.915 1.00 38.40 213 GLY A C 1
ATOM 1682 O O . GLY A 1 213 ? 34.370 15.150 -183.863 1.00 36.37 213 GLY A O 1
ATOM 1683 N N . SER A 1 214 ? 33.981 14.886 -181.662 1.00 36.69 214 SER A N 1
ATOM 1684 C CA . SER A 1 214 ? 34.356 16.253 -181.319 1.00 37.95 214 SER A CA 1
ATOM 1685 C C . SER A 1 214 ? 35.874 16.415 -181.237 1.00 35.77 214 SER A C 1
ATOM 1686 O O . SER A 1 214 ? 36.613 15.431 -181.204 1.00 34.39 214 SER A O 1
ATOM 1689 N N . VAL A 1 215 ? 36.337 17.659 -181.213 1.00 36.00 215 VAL A N 1
ATOM 1690 C CA . VAL A 1 215 ? 37.768 17.921 -181.108 1.00 36.33 215 VAL A CA 1
ATOM 1691 C C . VAL A 1 215 ? 38.248 17.290 -179.809 1.00 37.41 215 VAL A C 1
ATOM 1692 O O . VAL A 1 215 ? 39.299 16.642 -179.769 1.00 37.26 215 VAL A O 1
ATOM 1696 N N . ALA A 1 216 ? 37.469 17.477 -178.745 1.00 38.25 216 ALA A N 1
ATOM 1697 C CA . ALA A 1 216 ? 37.825 16.919 -177.442 1.00 39.96 216 ALA A CA 1
ATOM 1698 C C . ALA A 1 216 ? 37.915 15.402 -177.522 1.00 39.29 216 ALA A C 1
ATOM 1699 O O . ALA A 1 216 ? 38.839 14.801 -176.976 1.00 41.25 216 ALA A O 1
ATOM 1701 N N . GLU A 1 217 ? 36.955 14.786 -178.204 1.00 39.09 217 GLU A N 1
ATOM 1702 C CA . GLU A 1 217 ? 36.944 13.334 -178.352 1.00 38.72 217 GLU A CA 1
ATOM 1703 C C . GLU A 1 217 ? 38.147 12.866 -179.159 1.00 37.29 217 GLU A C 1
ATOM 1704 O O . GLU A 1 217 ? 38.727 11.814 -178.874 1.00 37.70 217 GLU A O 1
ATOM 1710 N N . ALA A 1 218 ? 38.522 13.646 -180.169 1.00 34.14 218 ALA A N 1
ATOM 1711 C CA . ALA A 1 218 ? 39.669 13.300 -181.000 1.00 33.78 218 ALA A CA 1
ATOM 1712 C C . ALA A 1 218 ? 40.950 13.368 -180.159 1.00 33.53 218 ALA A C 1
ATOM 1713 O O . ALA A 1 218 ? 41.829 12.512 -180.273 1.00 31.88 218 ALA A O 1
ATOM 1715 N N . LEU A 1 219 ? 41.042 14.384 -179.306 1.00 32.71 219 LEU A N 1
ATOM 1716 C CA . LEU A 1 219 ? 42.204 14.545 -178.445 1.00 32.99 219 LEU A CA 1
ATOM 1717 C C . LEU A 1 219 ? 42.354 13.370 -177.490 1.00 34.14 219 LEU A C 1
ATOM 1718 O O . LEU A 1 219 ? 43.465 12.878 -177.266 1.00 32.79 219 LEU A 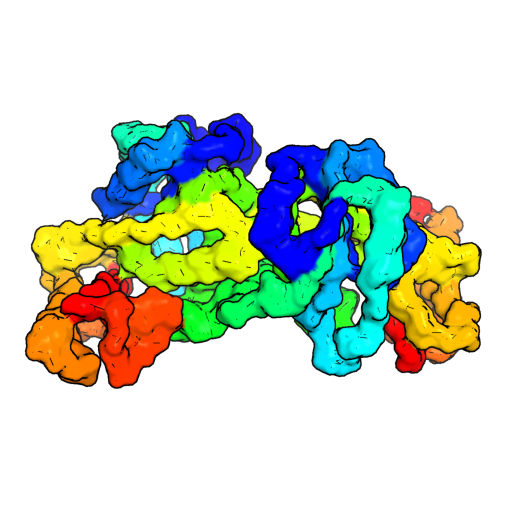O 1
ATOM 1723 N N . ARG A 1 220 ? 41.238 12.920 -176.921 1.00 34.52 220 ARG A N 1
ATOM 1724 C CA . ARG A 1 220 ? 41.284 11.792 -175.995 1.00 35.79 220 ARG A CA 1
ATOM 1725 C C . ARG A 1 220 ? 41.824 10.564 -176.715 1.00 34.10 220 ARG A C 1
ATOM 1726 O O . ARG A 1 220 ? 42.690 9.864 -176.193 1.00 33.40 220 ARG A O 1
ATOM 1734 N N . ALA A 1 221 ? 41.321 10.311 -177.922 1.00 32.75 221 ALA A N 1
ATOM 1735 C CA . ALA A 1 221 ? 41.781 9.159 -178.693 1.00 33.24 221 ALA A CA 1
ATOM 1736 C C . ALA A 1 221 ? 43.292 9.243 -178.912 1.00 32.78 221 ALA A C 1
ATOM 1737 O O . ALA A 1 221 ? 44.002 8.252 -178.772 1.00 33.76 221 ALA A O 1
ATOM 1739 N N . GLY A 1 222 ? 43.776 10.434 -179.256 1.00 32.69 222 GLY A N 1
ATOM 1740 C CA . GLY A 1 222 ? 45.198 10.617 -179.489 1.00 30.33 222 GLY A CA 1
ATOM 1741 C C . GLY A 1 222 ? 46.010 10.360 -178.238 1.00 30.89 222 GLY A C 1
ATOM 1742 O O . GLY A 1 222 ? 47.029 9.678 -178.292 1.00 28.86 222 GLY A O 1
ATOM 1743 N N . GLU A 1 223 ? 45.566 10.909 -177.110 1.00 32.19 223 GLU A N 1
ATOM 1744 C CA . GLU A 1 223 ? 46.258 10.704 -175.837 1.00 35.78 223 GLU A CA 1
ATOM 1745 C C . GLU A 1 223 ? 46.322 9.217 -175.500 1.00 36.94 223 GLU A C 1
ATOM 1746 O O . GLU A 1 223 ? 47.361 8.710 -175.077 1.00 37.38 223 GLU A O 1
ATOM 1752 N N . GLU A 1 224 ? 45.205 8.523 -175.688 1.00 37.07 224 GLU A N 1
ATOM 1753 C CA . GLU A 1 224 ? 45.141 7.096 -175.399 1.00 39.05 224 GLU A CA 1
ATOM 1754 C C . GLU A 1 224 ? 46.179 6.327 -176.208 1.00 37.67 224 GLU A C 1
ATOM 1755 O O . GLU A 1 224 ? 46.884 5.467 -175.675 1.00 35.79 224 GLU A O 1
ATOM 1761 N N . ALA A 1 225 ? 46.285 6.642 -177.494 1.00 36.67 225 ALA A N 1
ATOM 1762 C CA . ALA A 1 225 ? 47.245 5.953 -178.343 1.00 35.64 225 ALA A CA 1
ATOM 1763 C C . ALA A 1 225 ? 48.658 6.113 -177.792 1.00 36.02 225 ALA A C 1
ATOM 1764 O O . ALA A 1 225 ? 49.398 5.138 -177.680 1.00 35.21 225 ALA A O 1
ATOM 1766 N N . LEU A 1 226 ? 49.029 7.341 -177.440 1.00 36.18 226 LEU A N 1
ATOM 1767 C CA . LEU A 1 226 ? 50.364 7.607 -176.907 1.00 35.62 226 LEU A CA 1
ATOM 1768 C C . LEU A 1 226 ? 50.642 6.858 -175.613 1.00 36.49 226 LEU A C 1
ATOM 1769 O O . LEU A 1 226 ? 51.777 6.454 -175.358 1.00 37.12 226 LEU A O 1
ATOM 1774 N N . ARG A 1 227 ? 49.618 6.674 -174.788 1.00 36.72 227 ARG A N 1
ATOM 1775 C CA . ARG A 1 227 ? 49.822 5.979 -173.523 1.00 38.38 227 ARG A CA 1
ATOM 1776 C C . ARG A 1 227 ? 50.232 4.513 -173.662 1.00 37.37 227 ARG A C 1
ATOM 1777 O O . ARG A 1 227 ? 50.649 3.894 -172.690 1.00 37.36 227 ARG A O 1
ATOM 1785 N N . ALA A 1 228 ? 50.128 3.957 -174.863 1.00 37.08 228 ALA A N 1
ATOM 1786 C CA . ALA A 1 228 ? 50.536 2.570 -175.071 1.00 37.51 228 ALA A CA 1
ATOM 1787 C C . ALA A 1 228 ? 52.070 2.478 -175.061 1.00 37.55 228 ALA A C 1
ATOM 1788 O O . ALA A 1 228 ? 52.639 1.385 -174.995 1.00 38.61 228 ALA A O 1
ATOM 1790 N N . VAL A 1 229 ? 52.731 3.632 -175.124 1.00 35.06 229 VAL A N 1
ATOM 1791 C CA . VAL A 1 229 ? 54.191 3.690 -175.130 1.00 34.59 229 VAL A CA 1
ATOM 1792 C C . VAL A 1 229 ? 54.688 4.675 -174.069 1.00 34.85 229 VAL A C 1
ATOM 1793 O O . VAL A 1 229 ? 54.884 5.856 -174.347 1.00 32.30 229 VAL A O 1
ATOM 1797 N N . PRO A 1 230 ? 54.900 4.197 -172.831 1.00 35.48 230 PRO A N 1
ATOM 1798 C CA . PRO A 1 230 ? 55.371 5.079 -171.758 1.00 35.62 230 PRO A CA 1
ATOM 1799 C C . PRO A 1 230 ? 56.771 5.644 -171.964 1.00 36.26 230 PRO A C 1
ATOM 1800 O O . PRO A 1 230 ? 57.122 6.672 -171.384 1.00 36.35 230 PRO A O 1
ATOM 1804 N N . GLU A 1 231 ? 57.562 4.979 -172.799 1.00 36.33 231 GLU A N 1
ATOM 1805 C CA . GLU A 1 231 ? 58.919 5.425 -173.072 1.00 37.44 231 GLU A CA 1
ATOM 1806 C C . GLU A 1 231 ? 58.896 6.755 -173.829 1.00 35.81 231 GLU A C 1
ATOM 1807 O O . GLU A 1 231 ? 59.876 7.497 -173.825 1.00 34.45 231 GLU A O 1
ATOM 1813 N N . PHE A 1 232 ? 57.776 7.045 -174.484 1.00 34.60 232 PHE A N 1
ATOM 1814 C CA . PHE A 1 232 ? 57.629 8.292 -175.228 1.00 33.15 232 PHE A CA 1
ATOM 1815 C C . PHE A 1 232 ? 57.096 9.391 -174.306 1.00 33.26 232 PHE A C 1
ATOM 1816 O O . PHE A 1 232 ? 55.947 9.355 -173.877 1.00 32.02 232 PHE A O 1
ATOM 1824 N N . ARG A 1 233 ? 57.938 10.370 -174.003 1.00 34.55 233 ARG A N 1
ATOM 1825 C CA . ARG A 1 233 ? 57.530 11.465 -173.136 1.00 34.82 233 ARG A CA 1
ATOM 1826 C C . ARG A 1 233 ? 57.066 12.648 -173.975 1.00 33.20 233 ARG A C 1
ATOM 1827 O O . ARG A 1 233 ? 57.868 13.390 -174.541 1.00 32.28 233 ARG A O 1
ATOM 1835 N N . LYS A 1 234 ? 55.751 12.800 -174.045 1.00 31.98 234 LYS A N 1
ATOM 1836 C CA . LYS A 1 234 ? 55.107 13.858 -174.814 1.00 32.33 234 LYS A CA 1
ATOM 1837 C C . LYS A 1 234 ? 55.448 15.283 -174.375 1.00 30.11 234 LYS A C 1
ATOM 1838 O O . LYS A 1 234 ? 55.488 15.578 -173.180 1.00 30.00 234 LYS A O 1
ATOM 1844 N N . ASP A 1 235 ? 55.704 16.153 -175.349 1.00 28.90 235 ASP A N 1
ATOM 1845 C CA . ASP A 1 235 ? 55.956 17.566 -175.072 1.00 26.65 235 ASP A CA 1
ATOM 1846 C C . ASP A 1 235 ? 54.560 18.173 -175.243 1.00 26.82 235 ASP A C 1
ATOM 1847 O O . ASP A 1 235 ? 54.105 18.964 -174.422 1.00 25.83 235 ASP A O 1
ATOM 1852 N N . TYR A 1 236 ? 53.872 17.769 -176.310 1.00 25.12 236 TYR A N 1
ATOM 1853 C CA . TYR A 1 236 ? 52.518 18.253 -176.564 1.00 25.34 236 TYR A CA 1
ATOM 1854 C C . TYR A 1 236 ? 51.765 17.397 -177.573 1.00 25.40 236 TYR A C 1
ATOM 1855 O O . TYR A 1 236 ? 52.359 16.649 -178.341 1.00 24.84 236 TYR A O 1
ATOM 1864 N N . LEU A 1 237 ? 50.443 17.514 -177.536 1.00 25.58 237 LEU A N 1
ATOM 1865 C CA . LEU A 1 237 ? 49.548 16.820 -178.450 1.00 27.15 237 LEU A CA 1
ATOM 1866 C C . LEU A 1 237 ? 48.368 17.767 -178.578 1.00 27.44 237 LEU A C 1
ATOM 1867 O O . LEU A 1 237 ? 47.729 18.106 -177.581 1.00 28.45 237 LEU A O 1
ATOM 1872 N N . ALA A 1 238 ? 48.080 18.204 -179.797 1.00 27.44 238 ALA A N 1
ATOM 1873 C CA . ALA A 1 238 ? 46.980 19.136 -179.990 1.00 27.74 238 ALA A CA 1
ATOM 1874 C C . ALA A 1 238 ? 46.422 19.132 -181.400 1.00 26.07 238 ALA A C 1
ATOM 1875 O O . ALA A 1 238 ? 47.010 18.569 -182.319 1.00 25.85 238 ALA A O 1
ATOM 1877 N N . ILE A 1 239 ? 45.267 19.770 -181.540 1.00 25.68 239 ILE A N 1
ATOM 1878 C CA . ILE A 1 239 ? 44.578 19.921 -182.816 1.00 27.17 239 ILE A CA 1
ATOM 1879 C C . ILE A 1 239 ? 44.462 21.434 -182.932 1.00 27.22 239 ILE A C 1
ATOM 1880 O O . ILE A 1 239 ? 43.768 22.077 -182.138 1.00 28.19 239 ILE A O 1
ATOM 1885 N N . VAL A 1 240 ? 45.152 22.000 -183.915 1.00 26.70 240 VAL A N 1
ATOM 1886 C CA . VAL A 1 240 ? 45.200 23.445 -184.050 1.00 25.17 240 VAL A CA 1
ATOM 1887 C C . VAL A 1 240 ? 44.808 24.024 -185.397 1.00 25.33 240 VAL A C 1
ATOM 1888 O O . VAL A 1 240 ? 44.701 23.318 -186.398 1.00 25.10 240 VAL A O 1
ATOM 1892 N N . HIS A 1 241 ? 44.613 25.337 -185.404 1.00 27.05 241 HIS A N 1
ATOM 1893 C CA . HIS A 1 241 ? 44.265 26.045 -186.621 1.00 27.22 241 HIS A CA 1
ATOM 1894 C C . HIS A 1 241 ? 45.461 25.926 -187.559 1.00 27.17 241 HIS A C 1
ATOM 1895 O O . HIS A 1 241 ? 46.602 26.155 -187.155 1.00 27.70 241 HIS A O 1
ATOM 1902 N N . PRO A 1 242 ? 45.214 25.571 -188.828 1.00 28.70 242 PRO A N 1
ATOM 1903 C CA . PRO A 1 242 ? 46.276 25.409 -189.831 1.00 28.32 242 PRO A CA 1
ATOM 1904 C C . PRO A 1 242 ? 47.184 26.600 -190.111 1.00 30.89 242 PRO A C 1
ATOM 1905 O O . PRO A 1 242 ? 48.296 26.419 -190.606 1.00 31.45 242 PRO A O 1
ATOM 1909 N N . GLU A 1 243 ? 46.726 27.811 -189.804 1.00 32.90 243 GLU A N 1
ATOM 1910 C CA . GLU A 1 243 ? 47.531 29.002 -190.063 1.00 34.42 243 GLU A CA 1
ATOM 1911 C C . GLU A 1 243 ? 48.106 29.647 -188.798 1.00 34.14 243 GLU A C 1
ATOM 1912 O O . GLU A 1 243 ? 49.239 30.119 -188.801 1.00 33.30 243 GLU A O 1
ATOM 1918 N N . THR A 1 244 ? 47.331 29.665 -187.718 1.00 32.66 244 THR A N 1
ATOM 1919 C CA . THR A 1 244 ? 47.781 30.286 -186.472 1.00 32.30 244 THR A CA 1
ATOM 1920 C C . THR A 1 244 ? 48.352 29.303 -185.455 1.00 31.02 244 THR A C 1
ATOM 1921 O O . THR A 1 244 ? 49.056 29.704 -184.534 1.00 31.73 244 THR A O 1
ATOM 1925 N N . LEU A 1 245 ? 48.035 28.024 -185.622 1.00 27.86 245 LEU A N 1
ATOM 1926 C CA . LEU A 1 245 ? 48.490 26.975 -184.716 1.00 28.12 245 LEU A CA 1
ATOM 1927 C C . LEU A 1 245 ? 47.881 27.087 -183.317 1.00 28.00 245 LEU A C 1
ATOM 1928 O O . LEU A 1 245 ? 48.411 26.521 -182.354 1.00 26.29 245 LEU A O 1
ATOM 1933 N N . LEU A 1 246 ? 46.778 27.823 -183.193 1.00 28.09 246 LEU A N 1
ATOM 1934 C CA . LEU A 1 246 ? 46.108 27.941 -181.903 1.00 28.86 246 LEU A CA 1
ATOM 1935 C C . LEU A 1 246 ? 45.180 26.735 -181.729 1.00 28.57 246 LEU A C 1
ATOM 1936 O O . LEU A 1 246 ? 44.563 26.274 -182.693 1.00 28.60 246 LEU A O 1
ATOM 1941 N N . PRO A 1 247 ? 45.076 26.202 -180.501 1.00 26.92 247 PRO A N 1
ATOM 1942 C CA . PRO A 1 247 ? 44.206 25.049 -180.244 1.00 27.83 247 PRO A CA 1
ATOM 1943 C C . PRO A 1 247 ? 42.765 25.371 -180.627 1.00 30.69 247 PRO A C 1
ATOM 1944 O O . PRO A 1 247 ? 42.280 26.475 -180.362 1.00 30.86 247 PRO A O 1
ATOM 1948 N N . LEU A 1 248 ? 42.078 24.408 -181.230 1.00 31.12 248 LEU A N 1
ATOM 1949 C CA . LEU A 1 248 ? 40.695 24.613 -181.647 1.00 34.24 248 LEU A CA 1
ATOM 1950 C C . LEU A 1 248 ? 39.664 24.086 -180.653 1.00 37.42 248 LEU A C 1
ATOM 1951 O O . LEU A 1 248 ? 39.886 23.077 -179.980 1.00 37.04 248 LEU A O 1
ATOM 1956 N N . SER A 1 249 ? 38.532 24.778 -180.572 1.00 40.14 249 SER A N 1
ATOM 1957 C CA . SER A 1 249 ? 37.442 24.364 -179.698 1.00 44.13 249 SER A CA 1
ATOM 1958 C C . SER A 1 249 ? 36.405 23.705 -180.597 1.00 45.21 249 SER A C 1
ATOM 1959 O O . SER A 1 249 ? 35.535 22.967 -180.133 1.00 47.18 249 SER A O 1
ATOM 1962 N N . ASP A 1 250 ? 36.522 23.971 -181.896 1.00 44.05 250 ASP A N 1
ATOM 1963 C CA . ASP A 1 250 ? 35.610 23.412 -182.888 1.00 44.19 250 ASP A CA 1
ATOM 1964 C C . ASP A 1 250 ? 36.376 23.160 -184.190 1.00 42.22 250 ASP A C 1
ATOM 1965 O O . ASP A 1 250 ? 37.369 23.828 -184.471 1.00 42.62 250 ASP A O 1
ATOM 1970 N N . TRP A 1 251 ? 35.911 22.199 -184.980 1.00 39.28 251 TRP A N 1
ATOM 1971 C CA . TRP A 1 251 ? 36.568 21.851 -186.237 1.00 38.50 251 TRP A CA 1
ATOM 1972 C C . TRP A 1 251 ? 36.580 22.945 -187.298 1.00 38.63 251 TRP A C 1
ATOM 1973 O O . TRP A 1 251 ? 35.643 23.738 -187.412 1.00 39.06 251 TRP A O 1
ATOM 1984 N N . VAL A 1 252 ? 37.658 22.975 -188.075 1.00 35.73 252 VAL A N 1
ATOM 1985 C CA . VAL A 1 252 ? 37.793 23.919 -189.176 1.00 34.67 252 VAL A CA 1
ATOM 1986 C C . VAL A 1 252 ? 38.533 23.165 -190.264 1.00 33.09 252 VAL A C 1
ATOM 1987 O O . VAL A 1 252 ? 39.328 22.266 -189.970 1.00 34.69 252 VAL A O 1
ATOM 1991 N N . ALA A 1 253 ? 38.256 23.497 -191.519 1.00 29.40 253 ALA A N 1
ATOM 1992 C CA . ALA A 1 253 ? 38.930 22.831 -192.621 1.00 29.37 253 ALA A CA 1
ATOM 1993 C C . ALA A 1 253 ? 40.434 23.050 -192.472 1.00 28.12 253 ALA A C 1
ATOM 1994 O O . ALA A 1 253 ? 40.892 24.177 -192.300 1.00 27.12 253 ALA A O 1
ATOM 1996 N N . GLY A 1 254 ? 41.201 21.970 -192.520 1.00 27.58 254 GLY A N 1
ATOM 1997 C CA . GLY A 1 254 ? 42.642 22.096 -192.392 1.00 28.24 254 GLY A CA 1
ATOM 1998 C C . GLY A 1 254 ? 43.145 21.865 -190.980 1.00 28.14 254 GLY A C 1
ATOM 1999 O O . GLY A 1 254 ? 44.355 21.876 -190.748 1.00 29.45 254 GLY A O 1
ATOM 2000 N N . ALA A 1 255 ? 42.224 21.659 -190.040 1.00 28.07 255 ALA A N 1
ATOM 2001 C CA . ALA A 1 255 ? 42.588 21.411 -188.648 1.00 27.10 255 ALA A CA 1
ATOM 2002 C C . ALA A 1 255 ? 43.804 20.503 -188.648 1.00 28.36 255 ALA A C 1
ATOM 2003 O O . ALA A 1 255 ? 43.801 19.443 -189.286 1.00 26.42 255 ALA A O 1
ATOM 2005 N N . ARG A 1 256 ? 44.842 20.917 -187.928 1.00 28.13 256 ARG A N 1
ATOM 2006 C CA . ARG A 1 256 ? 46.081 20.151 -187.888 1.00 26.06 256 ARG A CA 1
ATOM 2007 C C . ARG A 1 256 ? 46.376 19.488 -186.544 1.00 25.63 256 ARG A C 1
ATOM 2008 O O . ARG A 1 256 ? 46.414 20.142 -185.500 1.00 25.08 256 ARG A O 1
ATOM 2016 N N . GLY A 1 257 ? 46.575 18.176 -186.583 1.00 25.47 257 GLY A N 1
ATOM 2017 C CA . GLY A 1 257 ? 46.926 17.449 -185.383 1.00 23.84 257 GLY A CA 1
ATOM 2018 C C . GLY A 1 257 ? 48.441 17.529 -185.337 1.00 24.40 257 GLY A C 1
ATOM 2019 O O . GLY A 1 257 ? 49.106 17.305 -186.352 1.00 24.23 257 GLY A O 1
ATOM 2020 N N . ILE A 1 258 ? 48.993 17.885 -184.185 1.00 23.68 258 ILE A N 1
ATOM 2021 C CA . ILE A 1 258 ? 50.437 17.980 -184.048 1.00 23.09 258 ILE A CA 1
ATOM 2022 C C . ILE A 1 258 ? 50.847 17.263 -182.779 1.00 24.75 258 ILE A C 1
ATOM 2023 O O . ILE A 1 258 ? 50.095 17.217 -181.808 1.00 25.68 258 ILE A O 1
ATOM 2028 N N . VAL A 1 259 ? 52.041 16.691 -182.787 1.00 22.91 259 VAL A N 1
ATOM 2029 C CA . VAL A 1 259 ? 52.510 15.980 -181.619 1.00 23.76 259 VAL A CA 1
ATOM 2030 C C . VAL A 1 259 ? 54.035 15.997 -181.611 1.00 23.97 259 VAL A C 1
ATOM 2031 O O . VAL A 1 259 ? 54.670 16.096 -182.660 1.00 23.10 259 VAL A O 1
ATOM 2035 N N . ALA A 1 260 ? 54.608 15.933 -180.416 1.00 25.90 260 ALA A N 1
ATOM 2036 C CA . ALA A 1 260 ? 56.057 15.951 -180.249 1.00 26.75 260 ALA A CA 1
ATOM 2037 C C . ALA A 1 260 ? 56.377 15.399 -178.873 1.00 26.26 260 ALA A C 1
ATOM 2038 O O . ALA A 1 260 ? 55.591 15.531 -177.939 1.00 26.27 260 ALA A O 1
ATOM 2040 N N . GLY A 1 261 ? 57.538 14.777 -178.757 1.00 28.87 261 GLY A N 1
ATOM 2041 C CA . GLY A 1 261 ? 57.940 14.211 -177.488 1.00 28.86 261 GLY A CA 1
ATOM 2042 C C . GLY A 1 261 ? 59.292 13.566 -177.663 1.00 30.04 261 GLY A C 1
ATOM 2043 O O . GLY A 1 261 ? 59.906 13.667 -178.725 1.00 31.14 261 GLY A O 1
ATOM 2044 N N . ARG A 1 262 ? 59.775 12.887 -176.639 1.00 31.41 262 ARG A N 1
ATOM 2045 C CA . ARG A 1 262 ? 61.071 12.275 -176.790 1.00 35.00 262 ARG A CA 1
ATOM 2046 C C . ARG A 1 262 ? 61.241 10.906 -176.179 1.00 33.71 262 ARG A C 1
ATOM 2047 O O . ARG A 1 262 ? 60.542 10.516 -175.243 1.00 35.28 262 ARG A O 1
ATOM 2055 N N . PHE A 1 263 ? 62.159 10.164 -176.777 1.00 32.92 263 PHE A N 1
ATOM 2056 C CA . PHE A 1 263 ? 62.543 8.856 -176.295 1.00 33.17 263 PHE A CA 1
ATOM 2057 C C . PHE A 1 263 ? 63.892 9.215 -175.703 1.00 34.19 263 PHE A C 1
ATOM 2058 O O . PHE A 1 263 ? 64.410 10.307 -175.960 1.00 33.06 263 PHE A O 1
ATOM 2066 N N . PRO A 1 264 ? 64.480 8.324 -174.900 1.00 34.79 264 PRO A N 1
ATOM 2067 C CA . PRO A 1 264 ? 65.778 8.659 -174.318 1.00 35.28 264 PRO A CA 1
ATOM 2068 C C . PRO A 1 264 ? 66.842 9.139 -175.300 1.00 35.83 264 PRO A C 1
ATOM 2069 O O . PRO A 1 264 ? 67.559 10.099 -175.019 1.00 37.32 264 PRO A O 1
ATOM 2073 N N . GLU A 1 265 ? 66.934 8.499 -176.460 1.00 35.01 265 GLU A N 1
ATOM 2074 C CA . GLU A 1 265 ? 67.961 8.866 -177.430 1.00 35.04 265 GLU A CA 1
ATOM 2075 C C . GLU A 1 265 ? 67.556 9.828 -178.547 1.00 33.70 265 GLU A C 1
ATOM 2076 O O . GLU A 1 265 ? 68.401 10.260 -179.340 1.00 30.94 265 GLU A O 1
ATOM 2082 N N . ALA A 1 266 ? 66.279 10.173 -178.625 1.00 32.15 266 ALA A N 1
ATOM 2083 C CA . ALA A 1 266 ? 65.865 11.077 -179.686 1.00 32.21 266 ALA A CA 1
ATOM 2084 C C . ALA A 1 266 ? 64.513 11.719 -179.459 1.00 30.83 266 ALA A C 1
ATOM 2085 O O . ALA A 1 266 ? 63.633 11.145 -178.823 1.00 29.41 266 ALA A O 1
ATOM 2087 N N . ARG A 1 267 ? 64.371 12.929 -179.989 1.00 30.00 267 ARG A N 1
ATOM 2088 C CA . ARG A 1 267 ? 63.124 13.663 -179.898 1.00 29.51 267 ARG A CA 1
ATOM 2089 C C . ARG A 1 267 ? 62.500 13.622 -181.289 1.00 30.29 267 ARG A C 1
ATOM 2090 O O . ARG A 1 267 ? 63.173 13.898 -182.291 1.00 30.91 267 ARG A O 1
ATOM 2098 N N . LEU A 1 268 ? 61.219 13.277 -181.352 1.00 27.66 268 LEU A N 1
ATOM 2099 C CA . LEU A 1 268 ? 60.521 13.193 -182.628 1.00 26.34 268 LEU A CA 1
ATOM 2100 C C . LEU A 1 268 ? 59.290 14.093 -182.638 1.00 24.90 268 LEU A C 1
ATOM 2101 O O . LEU A 1 268 ? 58.707 14.372 -181.596 1.00 23.23 268 LEU A O 1
ATOM 2106 N N . ILE A 1 269 ? 58.898 14.523 -183.832 1.00 24.51 269 ILE A N 1
ATOM 2107 C CA . ILE A 1 269 ? 57.718 15.350 -184.006 1.00 26.10 269 ILE A CA 1
ATOM 2108 C C . ILE A 1 269 ? 57.002 14.861 -185.264 1.00 27.48 269 ILE A C 1
ATOM 2109 O O . ILE A 1 269 ? 57.617 14.261 -186.143 1.00 26.75 269 ILE A O 1
ATOM 2114 N N . ASP A 1 270 ? 55.705 15.121 -185.348 1.00 26.86 270 ASP A N 1
ATOM 2115 C CA . ASP A 1 270 ? 54.928 14.699 -186.501 1.00 27.09 270 ASP A CA 1
ATOM 2116 C C . ASP A 1 270 ? 53.616 15.467 -186.480 1.00 26.45 270 ASP A C 1
ATOM 2117 O O . ASP A 1 270 ? 53.210 15.997 -185.443 1.00 24.88 270 ASP A O 1
ATOM 2122 N N . ASN A 1 271 ? 52.944 15.524 -187.620 1.00 24.75 271 ASN A N 1
ATOM 2123 C CA . ASN A 1 271 ? 51.681 16.236 -187.685 1.00 25.27 271 ASN A CA 1
ATOM 2124 C C . ASN A 1 271 ? 50.886 15.687 -188.849 1.00 25.93 271 ASN A C 1
ATOM 2125 O O . ASN A 1 271 ? 51.446 15.042 -189.737 1.00 25.18 271 ASN A O 1
ATOM 2130 N N . LEU A 1 272 ? 49.585 15.956 -188.847 1.00 27.15 272 LEU A N 1
ATOM 2131 C CA . LEU A 1 272 ? 48.699 15.462 -189.888 1.00 29.25 272 LEU A CA 1
ATOM 2132 C C . LEU A 1 272 ? 47.425 16.302 -189.949 1.00 29.02 272 LEU A C 1
ATOM 2133 O O . LEU A 1 272 ? 46.947 16.779 -188.920 1.00 29.29 272 LEU A O 1
ATOM 2138 N N . GLU A 1 273 ? 46.875 16.498 -191.144 1.00 29.03 273 GLU A N 1
ATOM 2139 C CA . GLU A 1 273 ? 45.616 17.235 -191.245 1.00 30.15 273 GLU A CA 1
ATOM 2140 C C . GLU A 1 273 ? 44.559 16.243 -190.761 1.00 29.45 273 GLU A C 1
ATOM 2141 O O . GLU A 1 273 ? 44.431 15.157 -191.323 1.00 29.21 273 GLU A O 1
ATOM 2147 N N . VAL A 1 274 ? 43.814 16.596 -189.719 1.00 28.91 274 VAL A N 1
ATOM 2148 C CA . VAL A 1 274 ? 42.810 15.675 -189.196 1.00 28.40 274 VAL A CA 1
ATOM 2149 C C . VAL A 1 274 ? 41.369 15.994 -189.594 1.00 30.59 274 VAL A C 1
ATOM 2150 O O . VAL A 1 274 ? 40.460 15.244 -189.259 1.00 29.64 274 VAL A O 1
ATOM 2154 N N . TYR A 1 275 ? 41.165 17.093 -190.314 1.00 30.94 275 TYR A N 1
ATOM 2155 C CA . TYR A 1 275 ? 39.825 17.483 -190.747 1.00 33.38 275 TYR A CA 1
ATOM 2156 C C . TYR A 1 275 ? 39.916 18.378 -191.984 1.00 34.53 275 TYR A C 1
ATOM 2157 O O . TYR A 1 275 ? 40.774 19.259 -192.054 1.00 34.28 275 TYR A O 1
ATOM 2166 N N . PRO A 1 276 ? 39.023 18.180 -192.972 1.00 36.90 276 PRO A N 1
ATOM 2167 C CA . PRO A 1 276 ? 37.927 17.205 -193.048 1.00 39.13 276 PRO A CA 1
ATOM 2168 C C . PRO A 1 276 ? 38.386 15.763 -193.228 1.00 42.36 276 PRO A C 1
ATOM 2169 O O . PRO A 1 276 ? 37.630 14.858 -192.810 1.00 45.02 276 PRO A O 1
ATOM 2182 N N . ARG B 1 2 ? 56.575 57.945 -212.468 1.00 61.34 2 ARG B N 1
ATOM 2183 C CA . ARG B 1 2 ? 55.379 57.260 -212.015 1.00 62.60 2 ARG B CA 1
ATOM 2184 C C . ARG B 1 2 ? 55.387 57.084 -210.498 1.00 62.49 2 ARG B C 1
ATOM 2185 O O . ARG B 1 2 ? 56.382 56.647 -209.916 1.00 62.88 2 ARG B O 1
ATOM 2193 N N . THR B 1 3 ? 54.275 57.439 -209.864 1.00 61.01 3 THR B N 1
ATOM 2194 C CA . THR B 1 3 ? 54.147 57.310 -208.420 1.00 59.77 3 THR B CA 1
ATOM 2195 C C . THR B 1 3 ? 53.241 56.137 -208.080 1.00 58.96 3 THR B C 1
ATOM 2196 O O . THR B 1 3 ? 52.126 56.020 -208.593 1.00 58.80 3 THR B O 1
ATOM 2200 N N . VAL B 1 4 ? 53.740 55.262 -207.218 1.00 57.64 4 VAL B N 1
ATOM 2201 C CA . VAL B 1 4 ? 52.992 54.093 -206.794 1.00 55.82 4 VAL B CA 1
ATOM 2202 C C . VAL B 1 4 ? 52.962 54.089 -205.271 1.00 55.54 4 VAL B C 1
ATOM 2203 O O . VAL B 1 4 ? 53.916 54.524 -204.625 1.00 54.47 4 VAL B O 1
ATOM 2207 N N . SER B 1 5 ? 51.862 53.610 -204.700 1.00 55.40 5 SER B N 1
ATOM 2208 C CA . SER B 1 5 ? 51.713 53.581 -203.251 1.00 54.65 5 SER B CA 1
ATOM 2209 C C . SER B 1 5 ? 51.441 52.180 -202.725 1.00 53.65 5 SER B C 1
ATOM 2210 O O . SER B 1 5 ? 51.213 51.993 -201.531 1.00 54.15 5 SER B O 1
ATOM 2213 N N . THR B 1 6 ? 51.451 51.198 -203.617 1.00 52.78 6 THR B N 1
ATOM 2214 C CA . THR B 1 6 ? 51.214 49.823 -203.210 1.00 52.89 6 THR B CA 1
ATOM 2215 C C . THR B 1 6 ? 52.359 48.947 -203.690 1.00 53.11 6 THR B C 1
ATOM 2216 O O . THR B 1 6 ? 53.143 49.355 -204.548 1.00 53.57 6 THR B O 1
ATOM 2220 N N . VAL B 1 7 ? 52.445 47.745 -203.126 1.00 52.01 7 VAL B N 1
ATOM 2221 C CA . VAL B 1 7 ? 53.483 46.780 -203.474 1.00 51.14 7 VAL B CA 1
ATOM 2222 C C . VAL B 1 7 ? 53.265 46.226 -204.879 1.00 51.28 7 VAL B C 1
ATOM 2223 O O . VAL B 1 7 ? 54.213 46.064 -205.654 1.00 50.54 7 VAL B O 1
ATOM 2227 N N . ALA B 1 8 ? 52.00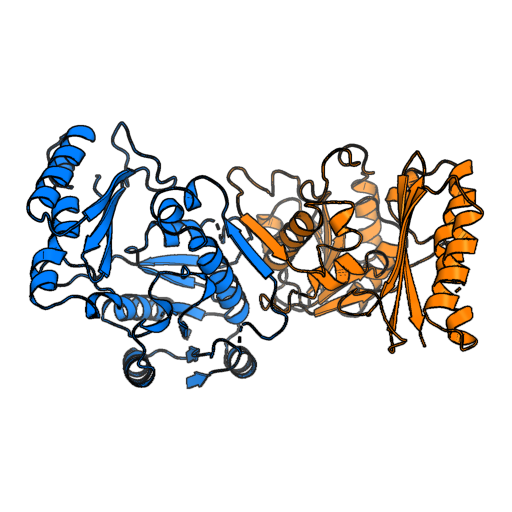8 45.932 -205.197 1.00 51.35 8 ALA B N 1
ATOM 2228 C CA . ALA B 1 8 ? 51.648 45.397 -206.502 1.00 52.21 8 ALA B CA 1
ATOM 2229 C C . ALA B 1 8 ? 52.115 46.324 -207.625 1.00 52.77 8 ALA B C 1
ATOM 2230 O O . ALA B 1 8 ? 52.851 45.909 -208.520 1.00 53.28 8 ALA B O 1
ATOM 2232 N N . GLU B 1 9 ? 51.687 47.582 -207.571 1.00 53.39 9 GLU B N 1
ATOM 2233 C CA . GLU B 1 9 ? 52.070 48.560 -208.580 1.00 53.76 9 GLU B CA 1
ATOM 2234 C C . GLU B 1 9 ? 53.587 48.597 -208.697 1.00 53.58 9 GLU B C 1
ATOM 2235 O O . GLU B 1 9 ? 54.140 48.537 -209.798 1.00 52.99 9 GLU B O 1
ATOM 2241 N N . LEU B 1 10 ? 54.251 48.695 -207.549 1.00 51.48 10 LEU B N 1
ATOM 2242 C CA . LEU B 1 10 ? 55.707 48.749 -207.498 1.00 50.56 10 LEU B CA 1
ATOM 2243 C C . LEU B 1 10 ? 56.361 47.631 -208.300 1.00 50.05 10 LEU B C 1
ATOM 2244 O O . LEU B 1 10 ? 57.175 47.887 -209.186 1.00 49.48 10 LEU B O 1
ATOM 2249 N N . ARG B 1 11 ? 56.002 46.391 -207.983 1.00 50.98 11 ARG B N 1
ATOM 2250 C CA . ARG B 1 11 ? 56.567 45.238 -208.674 1.00 52.58 11 ARG B CA 1
ATOM 2251 C C . ARG B 1 11 ? 56.278 45.268 -210.169 1.00 52.34 11 ARG B C 1
ATOM 2252 O O . ARG B 1 11 ? 57.113 44.866 -210.975 1.00 52.90 11 ARG B O 1
ATOM 2260 N N . ALA B 1 12 ? 55.100 45.759 -210.538 1.00 51.44 12 ALA B N 1
ATOM 2261 C CA . ALA B 1 12 ? 54.714 45.828 -211.943 1.00 50.57 12 ALA B CA 1
ATOM 2262 C C . ALA B 1 12 ? 55.463 46.905 -212.729 1.00 48.74 12 ALA B C 1
ATOM 2263 O O . ALA B 1 12 ? 55.633 46.788 -213.939 1.00 49.64 12 ALA B O 1
ATOM 2265 N N . ALA B 1 13 ? 55.922 47.946 -212.045 1.00 47.25 13 ALA B N 1
ATOM 2266 C CA . ALA B 1 13 ? 56.615 49.038 -212.722 1.00 45.57 13 ALA B CA 1
ATOM 2267 C C . ALA B 1 13 ? 58.135 48.937 -212.705 1.00 44.85 13 ALA B C 1
ATOM 2268 O O . ALA B 1 13 ? 58.821 49.730 -213.350 1.00 42.83 13 ALA B O 1
ATOM 2270 N N . LEU B 1 14 ? 58.663 47.956 -211.982 1.00 44.74 14 LEU B N 1
ATOM 2271 C CA . LEU B 1 14 ? 60.107 47.793 -211.877 1.00 44.47 14 LEU B CA 1
ATOM 2272 C C . LEU B 1 14 ? 60.764 46.944 -212.947 1.00 44.25 14 LEU B C 1
ATOM 2273 O O . LEU B 1 14 ? 60.290 45.861 -213.274 1.00 44.54 14 LEU B O 1
ATOM 2278 N N . PRO B 1 15 ? 61.867 47.440 -213.521 1.00 44.64 15 PRO B N 1
ATOM 2279 C CA . PRO B 1 15 ? 62.577 46.675 -214.546 1.00 45.55 15 PRO B CA 1
ATOM 2280 C C . PRO B 1 15 ? 63.373 45.639 -213.756 1.00 47.19 15 PRO B C 1
ATOM 2281 O O . PRO B 1 15 ? 63.541 45.783 -212.545 1.00 46.38 15 PRO B O 1
ATOM 2285 N N . ARG B 1 16 ? 63.867 44.600 -214.410 1.00 49.09 16 ARG B N 1
ATOM 2286 C CA . ARG B 1 16 ? 64.605 43.592 -213.670 1.00 52.30 16 ARG B CA 1
ATOM 2287 C C . ARG B 1 16 ? 66.051 43.976 -213.381 1.00 51.72 16 ARG B C 1
ATOM 2288 O O . ARG B 1 16 ? 66.631 43.524 -212.393 1.00 52.84 16 ARG B O 1
ATOM 2296 N N . GLU B 1 17 ? 66.640 44.812 -214.224 1.00 50.53 17 GLU B N 1
ATOM 2297 C CA . GLU B 1 17 ? 68.031 45.174 -214.012 1.00 50.77 17 GLU B CA 1
ATOM 2298 C C . GLU B 1 17 ? 68.325 46.667 -214.077 1.00 48.83 17 GLU B C 1
ATOM 2299 O O . GLU B 1 17 ? 67.476 47.472 -214.459 1.00 47.94 17 GLU B O 1
ATOM 2305 N N . GLY B 1 18 ? 69.547 47.015 -213.689 1.00 46.91 18 GLY B N 1
ATOM 2306 C CA . GLY B 1 18 ? 69.994 48.395 -213.711 1.00 43.95 18 GLY B CA 1
ATOM 2307 C C . GLY B 1 18 ? 69.210 49.361 -212.848 1.00 41.19 18 GLY B C 1
ATOM 2308 O O . GLY B 1 18 ? 69.031 50.513 -213.228 1.00 40.49 18 GLY B O 1
ATOM 2309 N N . VAL B 1 19 ? 68.751 48.909 -211.686 1.00 39.51 19 VAL B N 1
ATOM 2310 C CA . VAL B 1 19 ? 67.993 49.783 -210.804 1.00 37.91 19 VAL B CA 1
ATOM 2311 C C . VAL B 1 19 ? 68.834 50.418 -209.698 1.00 37.53 19 VAL B C 1
ATOM 2312 O O . VAL B 1 19 ? 69.528 49.723 -208.951 1.00 36.25 19 VAL B O 1
ATOM 2316 N N . GLY B 1 20 ? 68.766 51.747 -209.621 1.00 35.45 20 GLY B N 1
ATOM 2317 C CA . GLY B 1 20 ? 69.470 52.500 -208.599 1.00 35.77 20 GLY B CA 1
ATOM 2318 C C . GLY B 1 20 ? 68.391 52.924 -207.621 1.00 36.78 20 GLY B C 1
ATOM 2319 O O . GLY B 1 20 ? 67.388 53.513 -208.030 1.00 37.84 20 GLY B O 1
ATOM 2320 N N . PHE B 1 21 ? 68.593 52.634 -206.339 1.00 35.68 21 PHE B N 1
ATOM 2321 C CA . PHE B 1 21 ? 67.599 52.925 -205.303 1.00 34.71 21 PHE B CA 1
ATOM 2322 C C . PHE B 1 21 ? 68.010 53.969 -204.269 1.00 34.24 21 PHE B C 1
ATOM 2323 O O . PHE B 1 21 ? 69.109 53.918 -203.711 1.00 32.98 21 PHE B O 1
ATOM 2331 N N . VAL B 1 22 ? 67.110 54.910 -204.005 1.00 34.82 22 VAL B N 1
ATOM 2332 C CA . VAL B 1 22 ? 67.363 55.954 -203.021 1.00 34.92 22 VAL B CA 1
ATOM 2333 C C . VAL B 1 22 ? 66.212 55.969 -202.022 1.00 36.20 22 VAL B C 1
ATOM 2334 O O . VAL B 1 22 ? 65.125 56.467 -202.321 1.00 35.76 22 VAL B O 1
ATOM 2338 N N . PRO B 1 23 ? 66.433 55.396 -200.823 1.00 36.82 23 PRO B N 1
ATOM 2339 C CA . PRO B 1 23 ? 65.430 55.328 -199.754 1.00 36.34 23 PRO B CA 1
ATOM 2340 C C . PRO B 1 23 ? 65.467 56.594 -198.905 1.00 36.89 23 PRO B C 1
ATOM 2341 O O . PRO B 1 23 ? 66.544 57.053 -198.519 1.00 37.39 23 PRO B O 1
ATOM 2345 N N . THR B 1 24 ? 64.298 57.154 -198.614 1.00 34.74 24 THR B N 1
ATOM 2346 C CA . THR B 1 24 ? 64.221 58.358 -197.793 1.00 36.20 24 THR B CA 1
ATOM 2347 C C . THR B 1 24 ? 62.928 58.319 -197.005 1.00 36.73 24 THR B C 1
ATOM 2348 O O . THR B 1 24 ? 62.088 57.444 -197.219 1.00 35.28 24 THR B O 1
ATOM 2360 N N . GLY B 1 26 ? 60.985 61.223 -196.732 1.00 44.32 26 GLY B N 1
ATOM 2361 C CA . GLY B 1 26 ? 60.226 62.401 -197.124 1.00 44.92 26 GLY B CA 1
ATOM 2362 C C . GLY B 1 26 ? 60.822 63.750 -196.757 1.00 46.50 26 GLY B C 1
ATOM 2363 O O . GLY B 1 26 ? 61.893 63.826 -196.157 1.00 47.10 26 GLY B O 1
ATOM 2364 N N . TYR B 1 27 ? 60.117 64.820 -197.119 1.00 47.77 27 TYR B N 1
ATOM 2365 C CA . TYR B 1 27 ? 60.560 66.186 -196.836 1.00 49.18 27 TYR B CA 1
ATOM 2366 C C . TYR B 1 27 ? 62.001 66.357 -197.304 1.00 47.87 27 TYR B C 1
ATOM 2367 O O . TYR B 1 27 ? 62.873 66.770 -196.544 1.00 47.42 27 TYR B O 1
ATOM 2376 N N . LEU B 1 28 ? 62.223 66.047 -198.577 1.00 47.84 28 LEU B N 1
ATOM 2377 C CA . LEU B 1 28 ? 63.539 66.100 -199.202 1.00 48.62 28 LEU B CA 1
ATOM 2378 C C . LEU B 1 28 ? 64.225 67.462 -199.263 1.00 49.00 28 LEU B C 1
ATOM 2379 O O . LEU B 1 28 ? 63.580 68.498 -199.404 1.00 47.99 28 LEU B O 1
ATOM 2384 N N . HIS B 1 29 ? 65.551 67.431 -199.173 1.00 49.11 29 HIS B N 1
ATOM 2385 C CA . HIS B 1 29 ? 66.376 68.628 -199.218 1.00 50.07 29 HIS B CA 1
ATOM 2386 C C . HIS B 1 29 ? 67.503 68.440 -200.227 1.00 51.05 29 HIS B C 1
ATOM 2387 O O . HIS B 1 29 ? 67.579 67.406 -200.893 1.00 51.93 29 HIS B O 1
ATOM 2394 N N . ARG B 1 30 ? 68.370 69.440 -200.347 1.00 51.00 30 ARG B N 1
ATOM 2395 C CA . ARG B 1 30 ? 69.485 69.375 -201.288 1.00 52.56 30 ARG B CA 1
ATOM 2396 C C . ARG B 1 30 ? 70.253 68.059 -201.206 1.00 52.69 30 ARG B C 1
ATOM 2397 O O . ARG B 1 30 ? 70.628 67.485 -202.230 1.00 53.47 30 ARG B O 1
ATOM 2405 N N . GLY B 1 31 ? 70.487 67.593 -199.983 1.00 52.68 31 GLY B N 1
ATOM 2406 C CA . GLY B 1 31 ? 71.229 66.359 -199.782 1.00 53.31 31 GLY B CA 1
ATOM 2407 C C . GLY B 1 31 ? 70.666 65.140 -200.488 1.00 52.35 31 GLY B C 1
ATOM 2408 O O . GLY B 1 31 ? 71.407 64.382 -201.114 1.00 53.68 31 GLY B O 1
ATOM 2409 N N . HIS B 1 32 ? 69.355 64.947 -200.383 1.00 51.21 32 HIS B N 1
ATOM 2410 C CA . HIS B 1 32 ? 68.697 63.807 -201.006 1.00 50.42 32 HIS B CA 1
ATOM 2411 C C . HIS B 1 32 ? 68.914 63.783 -202.509 1.00 50.63 32 HIS B C 1
ATOM 2412 O O . HIS B 1 32 ? 69.164 62.732 -203.103 1.00 50.90 32 HIS B O 1
ATOM 2419 N N . LEU B 1 33 ? 68.809 64.951 -203.126 1.00 51.13 33 LEU B N 1
ATOM 2420 C CA . LEU B 1 33 ? 68.992 65.047 -204.560 1.00 51.53 33 LEU B CA 1
ATOM 2421 C C . LEU B 1 33 ? 70.444 64.795 -204.926 1.00 51.50 33 LEU B C 1
ATOM 2422 O O . LEU B 1 33 ? 70.765 64.512 -206.076 1.00 52.47 33 LEU B O 1
ATOM 2427 N N . ALA B 1 34 ? 71.320 64.887 -203.933 1.00 51.71 34 ALA B N 1
ATOM 2428 C CA . ALA B 1 34 ? 72.731 64.610 -204.149 1.00 52.22 34 ALA B CA 1
ATOM 2429 C C . ALA B 1 34 ? 72.830 63.088 -204.245 1.00 51.69 34 ALA B C 1
ATOM 2430 O O . ALA B 1 34 ? 73.793 62.545 -204.786 1.00 52.19 34 ALA B O 1
ATOM 2432 N N . LEU B 1 35 ? 71.823 62.405 -203.709 1.00 50.33 35 LEU B N 1
ATOM 2433 C CA . LEU B 1 35 ? 71.787 60.949 -203.751 1.00 50.84 35 LEU B CA 1
ATOM 2434 C C . LEU B 1 35 ? 71.103 60.531 -205.046 1.00 50.48 35 LEU B C 1
ATOM 2435 O O . LEU B 1 35 ? 71.603 59.673 -205.774 1.00 49.90 35 LEU B O 1
ATOM 2440 N N . VAL B 1 36 ? 69.961 61.155 -205.326 1.00 50.78 36 VAL B N 1
ATOM 2441 C CA . VAL B 1 36 ? 69.187 60.876 -206.534 1.00 51.19 36 VAL B CA 1
ATOM 2442 C C . VAL B 1 36 ? 70.011 61.183 -207.778 1.00 52.23 36 VAL B C 1
ATOM 2443 O O . VAL B 1 36 ? 69.877 60.523 -208.808 1.00 52.38 36 VAL B O 1
ATOM 2447 N N . GLU B 1 37 ? 70.858 62.199 -207.670 1.00 54.16 37 GLU B N 1
ATOM 2448 C CA . GLU B 1 37 ? 71.722 62.614 -208.766 1.00 55.70 37 GLU B CA 1
ATOM 2449 C C . GLU B 1 37 ? 72.732 61.510 -209.036 1.00 55.17 37 GLU B C 1
ATOM 2450 O O . GLU B 1 37 ? 72.892 61.049 -210.166 1.00 55.96 37 GLU B O 1
ATOM 2456 N N . ARG B 1 38 ? 73.414 61.100 -207.974 1.00 53.49 38 ARG B N 1
ATOM 2457 C CA . ARG B 1 38 ? 74.418 60.047 -208.034 1.00 52.14 38 ARG B CA 1
ATOM 2458 C C . ARG B 1 38 ? 73.834 58.794 -208.694 1.00 51.46 38 ARG B C 1
ATOM 2459 O O . ARG B 1 38 ? 74.458 58.187 -209.563 1.00 52.00 38 ARG B O 1
ATOM 2467 N N . ALA B 1 39 ? 72.626 58.427 -208.283 1.00 49.72 39 ALA B N 1
ATOM 2468 C CA . ALA B 1 39 ? 71.943 57.246 -208.806 1.00 49.72 39 ALA B CA 1
ATOM 2469 C C . ALA B 1 39 ? 71.484 57.402 -210.253 1.00 49.60 39 ALA B C 1
ATOM 2470 O O . ALA B 1 39 ? 71.581 56.468 -211.050 1.00 48.75 39 ALA B O 1
ATOM 2472 N N . ARG B 1 40 ? 70.969 58.582 -210.575 1.00 49.15 40 ARG B N 1
ATOM 2473 C CA . ARG B 1 40 ? 70.476 58.886 -211.913 1.00 49.70 40 ARG B CA 1
ATOM 2474 C C . ARG B 1 40 ? 71.583 58.713 -212.952 1.00 48.82 40 ARG B C 1
ATOM 2475 O O . ARG B 1 40 ? 71.331 58.302 -214.082 1.00 47.66 40 ARG B O 1
ATOM 2483 N N . ARG B 1 41 ? 72.815 59.003 -212.549 1.00 49.23 41 ARG B N 1
ATOM 2484 C CA . ARG B 1 41 ? 73.959 58.907 -213.447 1.00 51.22 41 ARG B CA 1
ATOM 2485 C C . ARG B 1 41 ? 74.599 57.527 -213.576 1.00 49.97 41 ARG B C 1
ATOM 2486 O O . ARG B 1 41 ? 75.149 57.199 -214.628 1.00 50.62 41 ARG B O 1
ATOM 2494 N N . GLU B 1 42 ? 74.527 56.716 -212.525 1.00 47.35 42 GLU B N 1
ATOM 2495 C CA . GLU B 1 42 ? 75.158 55.398 -212.559 1.00 46.21 42 GLU B CA 1
ATOM 2496 C C . GLU B 1 42 ? 74.210 54.237 -212.857 1.00 45.01 42 GLU B C 1
ATOM 2497 O O . GLU B 1 42 ? 74.650 53.097 -213.022 1.00 45.46 42 GLU B O 1
ATOM 2503 N N . ASN B 1 43 ? 72.917 54.521 -212.932 1.00 42.59 43 ASN B N 1
ATOM 2504 C CA . ASN B 1 43 ? 71.938 53.475 -213.183 1.00 41.72 43 ASN B CA 1
ATOM 2505 C C . ASN B 1 43 ? 70.886 53.906 -214.202 1.00 42.36 43 ASN B C 1
ATOM 2506 O O . ASN B 1 43 ? 70.339 55.005 -214.112 1.00 44.28 43 ASN B O 1
ATOM 2511 N N . PRO B 1 44 ? 70.582 53.037 -215.180 1.00 42.29 44 PRO B N 1
ATOM 2512 C CA . PRO B 1 44 ? 69.590 53.331 -216.218 1.00 42.36 44 PRO B CA 1
ATOM 2513 C C . PRO B 1 44 ? 68.163 53.573 -215.707 1.00 43.19 44 PRO B C 1
ATOM 2514 O O . PRO B 1 44 ? 67.369 54.241 -216.369 1.00 43.72 44 PRO B O 1
ATOM 2518 N N . PHE B 1 45 ? 67.838 53.043 -214.531 1.00 41.82 45 PHE B N 1
ATOM 2519 C CA . PHE B 1 45 ? 66.504 53.228 -213.959 1.00 41.91 45 PHE B CA 1
ATOM 2520 C C . PHE B 1 45 ? 66.632 53.588 -212.478 1.00 42.13 45 PHE B C 1
ATOM 2521 O O . PHE B 1 45 ? 67.272 52.868 -211.711 1.00 43.08 45 PHE B O 1
ATOM 2529 N N . VAL B 1 46 ? 66.029 54.701 -212.076 1.00 41.61 46 VAL B N 1
ATOM 2530 C CA . VAL B 1 46 ? 66.112 55.138 -210.687 1.00 40.61 46 VAL B CA 1
ATOM 2531 C C . VAL B 1 46 ? 64.778 55.123 -209.964 1.00 41.52 46 VAL B C 1
ATOM 2532 O O . VAL B 1 46 ? 63.763 55.608 -210.475 1.00 41.94 46 VAL B O 1
ATOM 2536 N N . VAL B 1 47 ? 64.802 54.553 -208.764 1.00 39.68 47 VAL B N 1
ATOM 2537 C CA . VAL B 1 47 ? 63.631 54.446 -207.912 1.00 38.34 47 VAL B CA 1
ATOM 2538 C C . VAL B 1 47 ? 63.956 55.079 -206.568 1.00 38.46 47 VAL B C 1
ATOM 2539 O O . VAL B 1 47 ? 65.021 54.840 -205.999 1.00 37.00 47 VAL B O 1
ATOM 2543 N N . ALA B 1 48 ? 63.041 55.898 -206.069 1.00 37.90 48 ALA B N 1
ATOM 2544 C CA . ALA B 1 48 ? 63.220 56.538 -204.779 1.00 38.60 48 ALA B CA 1
ATOM 2545 C C . ALA B 1 48 ? 61.981 56.191 -203.975 1.00 39.62 48 ALA B C 1
ATOM 2546 O O . ALA B 1 48 ? 60.904 55.991 -204.536 1.00 39.90 48 ALA B O 1
ATOM 2548 N N . SER B 1 49 ? 62.135 56.093 -202.663 1.00 38.74 49 SER B N 1
ATOM 2549 C CA . SER B 1 49 ? 61.004 55.765 -201.821 1.00 38.29 49 SER B CA 1
ATOM 2550 C C . SER B 1 49 ? 60.872 56.827 -200.750 1.00 38.60 49 SER B C 1
ATOM 2551 O O . SER B 1 49 ? 61.870 57.369 -200.267 1.00 37.43 49 SER B O 1
ATOM 2554 N N . VAL B 1 50 ? 59.631 57.133 -200.399 1.00 38.98 50 VAL B N 1
ATOM 2555 C CA . VAL B 1 50 ? 59.345 58.116 -199.367 1.00 39.34 50 VAL B CA 1
ATOM 2556 C C . VAL B 1 50 ? 58.426 57.424 -198.387 1.00 40.68 50 VAL B C 1
ATOM 2557 O O . VAL B 1 50 ? 57.296 57.061 -198.730 1.00 41.92 50 VAL B O 1
ATOM 2561 N N . PHE B 1 51 ? 58.918 57.227 -197.168 1.00 40.93 51 PHE B N 1
ATOM 2562 C CA . PHE B 1 51 ? 58.136 56.550 -196.150 1.00 40.48 51 PHE B CA 1
ATOM 2563 C C . PHE B 1 51 ? 58.691 56.794 -194.760 1.00 40.46 51 PHE B C 1
ATOM 2564 O O . PHE B 1 51 ? 59.860 56.518 -194.490 1.00 39.64 51 PHE B O 1
ATOM 2572 N N . VAL B 1 52 ? 57.850 57.335 -193.884 1.00 39.43 52 VAL B N 1
ATOM 2573 C CA . VAL B 1 52 ? 58.253 57.583 -192.513 1.00 38.44 52 VAL B CA 1
ATOM 2574 C C . VAL B 1 52 ? 58.063 56.238 -191.844 1.00 38.61 52 VAL B C 1
ATOM 2575 O O . VAL B 1 52 ? 56.934 55.812 -191.599 1.00 38.65 52 VAL B O 1
ATOM 2579 N N . ASN B 1 53 ? 59.172 55.561 -191.569 1.00 38.59 53 ASN B N 1
ATOM 2580 C CA . ASN B 1 53 ? 59.123 54.242 -190.955 1.00 37.28 53 ASN B CA 1
ATOM 2581 C C . ASN B 1 53 ? 58.929 54.297 -189.445 1.00 35.92 53 ASN B C 1
ATOM 2582 O O . ASN B 1 53 ? 59.856 54.619 -188.703 1.00 37.32 53 ASN B O 1
ATOM 2587 N N . PRO B 1 54 ? 57.714 53.968 -188.971 1.00 34.53 54 PRO B N 1
ATOM 2588 C CA . PRO B 1 54 ? 57.393 53.981 -187.541 1.00 35.11 54 PRO B CA 1
ATOM 2589 C C . PRO B 1 54 ? 58.252 53.046 -186.693 1.00 36.17 54 PRO B C 1
ATOM 2590 O O . PRO B 1 54 ? 58.414 53.262 -185.491 1.00 33.72 54 PRO B O 1
ATOM 2594 N N . LEU B 1 55 ? 58.803 52.009 -187.320 1.00 38.09 55 LEU B N 1
ATOM 2595 C CA . LEU B 1 55 ? 59.629 51.046 -186.603 1.00 38.26 55 LEU B CA 1
ATOM 2596 C C . LEU B 1 55 ? 60.934 51.620 -186.078 1.00 36.58 55 LEU B C 1
ATOM 2597 O O . LEU B 1 55 ? 61.445 51.160 -185.060 1.00 37.37 55 LEU B O 1
ATOM 2602 N N . GLN B 1 56 ? 61.478 52.627 -186.751 1.00 37.25 56 GLN B N 1
ATOM 2603 C CA . GLN B 1 56 ? 62.737 53.208 -186.289 1.00 37.30 56 GLN B CA 1
ATOM 2604 C C . GLN B 1 56 ? 62.549 54.396 -185.347 1.00 37.93 56 GLN B C 1
ATOM 2605 O O . GLN B 1 56 ? 63.512 55.084 -184.999 1.00 35.70 56 GLN B O 1
ATOM 2611 N N . PHE B 1 57 ? 61.304 54.631 -184.938 1.00 38.71 57 PHE B N 1
ATOM 2612 C CA . PHE B 1 57 ? 60.990 55.705 -183.996 1.00 41.16 57 PHE B CA 1
ATOM 2613 C C . PHE B 1 57 ? 60.691 55.035 -182.665 1.00 42.72 57 PHE B C 1
ATOM 2614 O O . PHE B 1 57 ? 59.866 54.126 -182.597 1.00 43.58 57 PHE B O 1
ATOM 2622 N N . GLY B 1 58 ? 61.355 55.481 -181.606 1.00 45.38 58 GLY B N 1
ATOM 2623 C CA . GLY B 1 58 ? 61.136 54.863 -180.311 1.00 47.85 58 GLY B CA 1
ATOM 2624 C C . GLY B 1 58 ? 60.330 55.678 -179.324 1.00 50.67 58 GLY B C 1
ATOM 2625 O O . GLY B 1 58 ? 59.551 56.550 -179.714 1.00 50.64 58 GLY B O 1
ATOM 2626 N N . PRO B 1 59 ? 60.501 55.407 -178.020 1.00 52.76 59 PRO B N 1
ATOM 2627 C CA . PRO B 1 59 ? 59.799 56.103 -176.941 1.00 53.17 59 PRO B CA 1
ATOM 2628 C C . PRO B 1 59 ? 60.247 57.554 -176.820 1.00 53.46 59 PRO B C 1
ATOM 2629 O O . PRO B 1 59 ? 61.443 57.843 -176.758 1.00 53.72 59 PRO B O 1
ATOM 2633 N N . GLY B 1 60 ? 59.282 58.463 -176.798 1.00 54.16 60 GLY B N 1
ATOM 2634 C CA . GLY B 1 60 ? 59.604 59.872 -176.669 1.00 55.16 60 GLY B CA 1
ATOM 2635 C C . GLY B 1 60 ? 60.295 60.504 -177.862 1.00 55.45 60 GLY B C 1
ATOM 2636 O O . GLY B 1 60 ? 60.978 61.517 -177.714 1.00 56.01 60 GLY B O 1
ATOM 2637 N N . GLU B 1 61 ? 60.134 59.922 -179.046 1.00 55.17 61 GLU B N 1
ATOM 2638 C CA . GLU B 1 61 ? 60.761 60.498 -180.226 1.00 55.65 61 GLU B CA 1
ATOM 2639 C C . GLU B 1 61 ? 59.748 61.285 -181.062 1.00 56.44 61 GLU B C 1
ATOM 2640 O O . GLU B 1 61 ? 58.572 61.368 -180.703 1.00 55.52 61 GLU B O 1
ATOM 2646 N N . ASP B 1 62 ? 60.214 61.862 -182.167 1.00 56.73 62 ASP B N 1
ATOM 2647 C CA . ASP B 1 62 ? 59.391 62.703 -183.042 1.00 57.10 62 ASP B CA 1
ATOM 2648 C C . ASP B 1 62 ? 58.663 62.032 -184.204 1.00 56.95 62 ASP B C 1
ATOM 2649 O O . ASP B 1 62 ? 58.755 62.513 -185.333 1.00 58.23 62 ASP B O 1
ATOM 2654 N N . TYR B 1 63 ? 57.929 60.954 -183.957 1.00 56.32 63 TYR B N 1
ATOM 2655 C CA . TYR B 1 63 ? 57.230 60.293 -185.055 1.00 55.83 63 TYR B CA 1
ATOM 2656 C C . TYR B 1 63 ? 56.148 61.161 -185.700 1.00 56.80 63 TYR B C 1
ATOM 2657 O O . TYR B 1 63 ? 56.260 61.536 -186.868 1.00 55.00 63 TYR B O 1
ATOM 2666 N N . HIS B 1 64 ? 55.101 61.478 -184.944 1.00 57.94 64 HIS B N 1
ATOM 2667 C CA . HIS B 1 64 ? 54.009 62.288 -185.479 1.00 59.05 64 HIS B CA 1
ATOM 2668 C C . HIS B 1 64 ? 54.410 63.724 -185.783 1.00 58.19 64 HIS B C 1
ATOM 2669 O O . HIS B 1 64 ? 53.705 64.432 -186.501 1.00 59.02 64 HIS B O 1
ATOM 2676 N N . ARG B 1 65 ? 55.543 64.148 -185.237 1.00 56.89 65 ARG B N 1
ATOM 2677 C CA . ARG B 1 65 ? 56.041 65.499 -185.457 1.00 55.92 65 ARG B CA 1
ATOM 2678 C C . ARG B 1 65 ? 56.925 65.568 -186.704 1.00 55.20 65 ARG B C 1
ATOM 2679 O O . ARG B 1 65 ? 57.175 66.652 -187.238 1.00 54.69 65 ARG B O 1
ATOM 2687 N N . TYR B 1 66 ? 57.391 64.412 -187.172 1.00 53.40 66 TYR B N 1
ATOM 2688 C CA . TYR B 1 66 ? 58.257 64.374 -188.346 1.00 50.81 66 TYR B CA 1
ATOM 2689 C C . TYR B 1 66 ? 57.618 65.096 -189.529 1.00 49.37 66 TYR B C 1
ATOM 2690 O O . TYR B 1 66 ? 56.462 64.846 -189.867 1.00 48.28 66 TYR B O 1
ATOM 2699 N N . PRO B 1 67 ? 58.374 65.995 -190.178 1.00 49.58 67 PRO B N 1
ATOM 2700 C CA . PRO B 1 67 ? 57.903 66.771 -191.331 1.00 50.89 67 PRO B CA 1
ATOM 2701 C C . PRO B 1 67 ? 57.434 65.925 -192.512 1.00 51.67 67 PRO B C 1
ATOM 2702 O O . PRO B 1 67 ? 58.124 65.002 -192.940 1.00 51.66 67 PRO B O 1
ATOM 2706 N N . ARG B 1 68 ? 56.255 66.253 -193.038 1.00 52.79 68 ARG B N 1
ATOM 2707 C CA . ARG B 1 68 ? 55.682 65.521 -194.165 1.00 53.82 68 ARG B CA 1
ATOM 2708 C C . ARG B 1 68 ? 55.098 66.452 -195.233 1.00 54.17 68 ARG B C 1
ATOM 2709 O O . ARG B 1 68 ? 54.313 67.348 -194.926 1.00 55.08 68 ARG B O 1
ATOM 2717 N N . ASP B 1 69 ? 55.486 66.228 -196.485 1.00 53.87 69 ASP B N 1
ATOM 2718 C CA . ASP B 1 69 ? 55.001 67.020 -197.615 1.00 52.22 69 ASP B CA 1
ATOM 2719 C C . ASP B 1 69 ? 55.207 66.208 -198.887 1.00 51.18 69 ASP B C 1
ATOM 2720 O O . ASP B 1 69 ? 56.122 66.466 -199.665 1.00 49.75 69 ASP B O 1
ATOM 2725 N N . LEU B 1 70 ? 54.339 65.227 -199.092 1.00 51.51 70 LEU B N 1
ATOM 2726 C CA . LEU B 1 70 ? 54.427 64.345 -200.244 1.00 52.86 70 LEU B CA 1
ATOM 2727 C C . LEU B 1 70 ? 54.495 65.053 -201.590 1.00 53.97 70 LEU B C 1
ATOM 2728 O O . LEU B 1 70 ? 55.374 64.768 -202.406 1.00 53.92 70 LEU B O 1
ATOM 2733 N N . GLU B 1 71 ? 53.568 65.972 -201.827 1.00 56.00 71 GLU B N 1
ATOM 2734 C CA . GLU B 1 71 ? 53.530 66.688 -203.096 1.00 57.76 71 GLU B CA 1
ATOM 2735 C C . GLU B 1 71 ? 54.826 67.428 -203.407 1.00 58.02 71 GLU B C 1
ATOM 2736 O O . GLU B 1 71 ? 55.258 67.463 -204.559 1.00 58.00 71 GLU B O 1
ATOM 2742 N N . ARG B 1 72 ? 55.455 68.012 -202.390 1.00 58.50 72 ARG B N 1
ATOM 2743 C CA . ARG B 1 72 ? 56.707 68.725 -202.616 1.00 58.37 72 ARG B CA 1
ATOM 2744 C C . ARG B 1 72 ? 57.807 67.734 -202.995 1.00 58.49 72 ARG B C 1
ATOM 2745 O O . ARG B 1 72 ? 58.675 68.040 -203.816 1.00 59.23 72 ARG B O 1
ATOM 2753 N N . ASP B 1 73 ? 57.769 66.546 -202.396 1.00 57.79 73 ASP B N 1
ATOM 2754 C CA . ASP B 1 73 ? 58.770 65.525 -202.683 1.00 57.90 73 ASP B CA 1
ATOM 2755 C C . ASP B 1 73 ? 58.592 65.033 -204.112 1.00 57.98 73 ASP B C 1
ATOM 2756 O O . ASP B 1 73 ? 59.563 64.891 -204.855 1.00 57.36 73 ASP B O 1
ATOM 2761 N N . ARG B 1 74 ? 57.343 64.776 -204.489 1.00 59.31 74 ARG B N 1
ATOM 2762 C CA . ARG B 1 74 ? 57.014 64.306 -205.834 1.00 60.67 74 ARG B CA 1
ATOM 2763 C C . ARG B 1 74 ? 57.607 65.174 -206.932 1.00 60.64 74 ARG B C 1
ATOM 2764 O O . ARG B 1 74 ? 58.426 64.720 -207.733 1.00 61.18 74 ARG B O 1
ATOM 2772 N N . ALA B 1 75 ? 57.150 66.421 -206.975 1.00 60.13 75 ALA B N 1
ATOM 2773 C CA . ALA B 1 75 ? 57.604 67.382 -207.971 1.00 60.48 75 ALA B CA 1
ATOM 2774 C C . ALA B 1 75 ? 59.117 67.495 -207.937 1.00 60.46 75 ALA B C 1
ATOM 2775 O O . ALA B 1 75 ? 59.759 67.760 -208.949 1.00 60.52 75 ALA B O 1
ATOM 2777 N N . LEU B 1 76 ? 59.675 67.289 -206.753 1.00 60.48 76 LEU B N 1
ATOM 2778 C CA . LEU B 1 76 ? 61.111 67.356 -206.540 1.00 60.75 76 LEU B CA 1
ATOM 2779 C C . LEU B 1 76 ? 61.847 66.246 -207.270 1.00 60.66 76 LEU B C 1
ATOM 2780 O O . LEU B 1 76 ? 62.810 66.483 -208.001 1.00 61.07 76 LEU B O 1
ATOM 2785 N N . LEU B 1 77 ? 61.407 65.021 -207.021 1.00 60.49 77 LEU B N 1
ATOM 2786 C CA . LEU B 1 77 ? 62.010 63.860 -207.642 1.00 60.18 77 LEU B CA 1
ATOM 2787 C C . LEU B 1 77 ? 61.714 63.932 -209.129 1.00 61.23 77 LEU B C 1
ATOM 2788 O O . LEU B 1 77 ? 62.548 63.549 -209.955 1.00 61.85 77 LEU B O 1
ATOM 2793 N N . GLN B 1 78 ? 60.529 64.437 -209.466 1.00 61.79 78 GLN B N 1
ATOM 2794 C CA . GLN B 1 78 ? 60.120 64.579 -210.860 1.00 62.43 78 GLN B CA 1
ATOM 2795 C C . GLN B 1 78 ? 61.218 65.287 -211.643 1.00 62.44 78 GLN B C 1
ATOM 2796 O O . GLN B 1 78 ? 61.800 64.723 -212.572 1.00 62.08 78 GLN B O 1
ATOM 2802 N N . GLU B 1 79 ? 61.497 66.527 -211.255 1.00 62.05 79 GLU B N 1
ATOM 2803 C CA . GLU B 1 79 ? 62.515 67.324 -211.920 1.00 62.63 79 GLU B CA 1
ATOM 2804 C C . GLU B 1 79 ? 63.896 66.678 -211.836 1.00 61.84 79 GLU B C 1
ATOM 2805 O O . GLU B 1 79 ? 64.733 66.877 -212.716 1.00 61.99 79 GLU B O 1
ATOM 2811 N N . ALA B 1 80 ? 64.133 65.904 -210.782 1.00 60.25 80 ALA B N 1
ATOM 2812 C CA . ALA B 1 80 ? 65.425 65.251 -210.605 1.00 58.93 80 ALA B CA 1
ATOM 2813 C C . ALA B 1 80 ? 65.645 64.120 -211.609 1.00 58.53 80 ALA B C 1
ATOM 2814 O O . ALA B 1 80 ? 66.780 63.704 -211.843 1.00 58.37 80 ALA B O 1
ATOM 2816 N N . GLY B 1 81 ? 64.562 63.617 -212.193 1.00 58.09 81 GLY B N 1
ATOM 2817 C CA . GLY B 1 81 ? 64.685 62.556 -213.177 1.00 57.29 81 GLY B CA 1
ATOM 2818 C C . GLY B 1 81 ? 64.342 61.149 -212.719 1.00 56.70 81 GLY B C 1
ATOM 2819 O O . GLY B 1 81 ? 64.439 60.202 -213.505 1.00 56.61 81 GLY B O 1
ATOM 2820 N N . VAL B 1 82 ? 63.941 60.996 -211.462 1.00 54.90 82 VAL B N 1
ATOM 2821 C CA . VAL B 1 82 ? 63.593 59.673 -210.948 1.00 53.08 82 VAL B CA 1
ATOM 2822 C C . VAL B 1 82 ? 62.468 59.044 -211.775 1.00 52.50 82 VAL B C 1
ATOM 2823 O O . VAL B 1 82 ? 61.456 59.689 -212.054 1.00 51.90 82 VAL B O 1
ATOM 2827 N N . ASP B 1 83 ? 62.647 57.783 -212.162 1.00 50.85 83 ASP B N 1
ATOM 2828 C CA . ASP B 1 83 ? 61.652 57.083 -212.965 1.00 50.31 83 ASP B CA 1
ATOM 2829 C C . ASP B 1 83 ? 60.463 56.606 -212.150 1.00 49.95 83 ASP B C 1
ATOM 2830 O O . ASP B 1 83 ? 59.344 56.549 -212.654 1.00 49.85 83 ASP B O 1
ATOM 2835 N N . LEU B 1 84 ? 60.701 56.252 -210.893 1.00 49.39 84 LEU B N 1
ATOM 2836 C CA . LEU B 1 84 ? 59.623 55.738 -210.065 1.00 47.50 84 LEU B CA 1
ATOM 2837 C C . LEU B 1 84 ? 59.743 56.146 -208.604 1.00 47.70 84 LEU B C 1
ATOM 2838 O O . LEU B 1 84 ? 60.830 56.148 -208.026 1.00 46.23 84 LEU B O 1
ATOM 2843 N N . LEU B 1 85 ? 58.607 56.505 -208.021 1.00 47.55 85 LEU B N 1
ATOM 2844 C CA . LEU B 1 85 ? 58.552 56.892 -206.624 1.00 47.77 85 LEU B CA 1
ATOM 2845 C C . LEU B 1 85 ? 57.622 55.938 -205.904 1.00 47.44 85 LEU B C 1
ATOM 2846 O O . LEU B 1 85 ? 56.493 55.702 -206.343 1.00 46.40 85 LEU B O 1
ATOM 2851 N N . PHE B 1 86 ? 58.111 55.381 -204.803 1.00 47.14 86 PHE B N 1
ATOM 2852 C CA . PHE B 1 86 ? 57.325 54.463 -203.995 1.00 45.94 86 PHE B CA 1
ATOM 2853 C C . PHE B 1 86 ? 57.029 55.171 -202.678 1.00 45.98 86 PHE B C 1
ATOM 2854 O O . PHE B 1 86 ? 57.922 55.392 -201.863 1.00 45.42 86 PHE B O 1
ATOM 2862 N N . ALA B 1 87 ? 55.772 55.555 -202.497 1.00 47.02 87 ALA B N 1
ATOM 2863 C CA . ALA B 1 87 ? 55.347 56.247 -201.290 1.00 47.32 87 ALA B CA 1
ATOM 2864 C C . ALA B 1 87 ? 54.163 55.484 -200.725 1.00 47.77 87 ALA B C 1
ATOM 2865 O O . ALA B 1 87 ? 53.009 55.858 -200.930 1.00 49.65 87 ALA B O 1
ATOM 2867 N N . PRO B 1 88 ? 54.437 54.381 -200.017 1.00 47.27 88 PRO B N 1
ATOM 2868 C CA . PRO B 1 88 ? 53.378 53.564 -199.431 1.00 46.50 88 PRO B CA 1
ATOM 2869 C C . PRO B 1 88 ? 52.928 54.079 -198.071 1.00 46.67 88 PRO B C 1
ATOM 2870 O O . PRO B 1 88 ? 53.615 54.878 -197.436 1.00 46.12 88 PRO B O 1
ATOM 2874 N N . GLY B 1 89 ? 51.757 53.623 -197.643 1.00 47.01 89 GLY B N 1
ATOM 2875 C CA . GLY B 1 89 ? 51.241 54.008 -196.345 1.00 47.37 89 GLY B CA 1
ATOM 2876 C C . GLY B 1 89 ? 51.741 52.973 -195.358 1.00 47.92 89 GLY B C 1
ATOM 2877 O O . GLY B 1 89 ? 52.274 51.938 -195.764 1.00 47.45 89 GLY B O 1
ATOM 2878 N N . VAL B 1 90 ? 51.570 53.232 -194.068 1.00 48.55 90 VAL B N 1
ATOM 2879 C CA . VAL B 1 90 ? 52.036 52.296 -193.053 1.00 50.03 90 VAL B CA 1
ATOM 2880 C C . VAL B 1 90 ? 51.415 50.909 -193.191 1.00 49.93 90 VAL B C 1
ATOM 2881 O O . VAL B 1 90 ? 52.084 49.901 -192.974 1.00 49.71 90 VAL B O 1
ATOM 2885 N N . GLU B 1 91 ? 50.141 50.859 -193.562 1.00 51.20 91 GLU B N 1
ATOM 2886 C CA . GLU B 1 91 ? 49.438 49.587 -193.710 1.00 51.86 91 GLU B CA 1
ATOM 2887 C C . GLU B 1 91 ? 49.880 48.771 -194.920 1.00 50.29 91 GLU B C 1
ATOM 2888 O O . GLU B 1 91 ? 49.728 47.548 -194.937 1.00 49.52 91 GLU B O 1
ATOM 2894 N N . GLU B 1 92 ? 50.414 49.446 -195.931 1.00 47.76 92 GLU B N 1
ATOM 2895 C CA . GLU B 1 92 ? 50.884 48.767 -197.132 1.00 46.69 92 GLU B CA 1
ATOM 2896 C C . GLU B 1 92 ? 52.249 48.146 -196.840 1.00 45.41 92 GLU B C 1
ATOM 2897 O O . GLU B 1 92 ? 52.535 47.029 -197.262 1.00 45.21 92 GLU B O 1
ATOM 2911 N N . TYR B 1 94 ? 53.454 47.515 -193.703 1.00 40.81 94 TYR B N 1
ATOM 2912 C CA . TYR B 1 94 ? 53.284 46.569 -192.609 1.00 39.27 94 TYR B CA 1
ATOM 2913 C C . TYR B 1 94 ? 51.833 46.148 -192.462 1.00 40.04 94 TYR B C 1
ATOM 2914 O O . TYR B 1 94 ? 51.133 46.597 -191.556 1.00 39.93 94 TYR B O 1
ATOM 2923 N N . PRO B 1 95 ? 51.355 45.282 -193.365 1.00 41.62 95 PRO B N 1
ATOM 2924 C CA . PRO B 1 95 ? 49.967 44.817 -193.300 1.00 43.63 95 PRO B CA 1
ATOM 2925 C C . PRO B 1 95 ? 49.695 44.063 -192.006 1.00 46.13 95 PRO B C 1
ATOM 2926 O O . PRO B 1 95 ? 50.625 43.630 -191.318 1.00 47.69 95 PRO B O 1
ATOM 2930 N N . GLU B 1 96 ? 48.423 43.914 -191.664 1.00 46.84 96 GLU B N 1
ATOM 2931 C CA . GLU B 1 96 ? 48.067 43.210 -190.444 1.00 47.27 96 GLU B CA 1
ATOM 2932 C C . GLU B 1 96 ? 48.659 41.807 -190.456 1.00 45.01 96 GLU B C 1
ATOM 2933 O O . GLU B 1 96 ? 48.580 41.088 -191.458 1.00 43.69 96 GLU B O 1
ATOM 2939 N N . GLY B 1 97 ? 49.253 41.427 -189.332 1.00 43.77 97 GLY B N 1
ATOM 2940 C CA . GLY B 1 97 ? 49.870 40.120 -189.235 1.00 43.52 97 GLY B CA 1
ATOM 2941 C C . GLY B 1 97 ? 51.378 40.193 -189.418 1.00 41.49 97 GLY B C 1
ATOM 2942 O O . GLY B 1 97 ? 52.069 39.192 -189.242 1.00 41.23 97 GLY B O 1
ATOM 2943 N N . PHE B 1 98 ? 51.891 41.367 -189.783 1.00 38.28 98 PHE B N 1
ATOM 2944 C CA . PHE B 1 98 ? 53.329 41.539 -189.968 1.00 37.22 98 PHE B CA 1
ATOM 2945 C C . PHE B 1 98 ? 54.008 41.210 -188.640 1.00 36.81 98 PHE B C 1
ATOM 2946 O O . PHE B 1 98 ? 53.638 41.753 -187.599 1.00 36.17 98 PHE B O 1
ATOM 2954 N N . ALA B 1 99 ? 55.001 40.328 -188.664 1.00 36.50 99 ALA B N 1
ATOM 2955 C CA . ALA B 1 99 ? 55.664 39.956 -187.415 1.00 36.14 99 ALA B CA 1
ATOM 2956 C C . ALA B 1 99 ? 57.161 39.695 -187.520 1.00 35.13 99 ALA B C 1
ATOM 2957 O O . ALA B 1 99 ? 57.791 39.296 -186.541 1.00 35.62 99 ALA B O 1
ATOM 2959 N N . THR B 1 100 ? 57.737 39.926 -188.691 1.00 33.11 100 THR B N 1
ATOM 2960 C CA . THR B 1 100 ? 59.156 39.677 -188.866 1.00 32.39 100 THR B CA 1
ATOM 2961 C C . THR B 1 100 ? 60.014 40.898 -188.568 1.00 33.07 100 THR B C 1
ATOM 2962 O O . THR B 1 100 ? 59.596 42.039 -188.776 1.00 33.63 100 THR B O 1
ATOM 2966 N N . ARG B 1 101 ? 61.216 40.639 -188.066 1.00 29.70 101 ARG B N 1
ATOM 2967 C CA . ARG B 1 101 ? 62.175 41.690 -187.762 1.00 30.35 101 ARG B CA 1
ATOM 2968 C C . ARG B 1 101 ? 63.565 41.255 -188.212 1.00 28.28 101 ARG B C 1
ATOM 2969 O O . ARG B 1 101 ? 63.882 40.056 -188.232 1.00 25.03 101 ARG B O 1
ATOM 2977 N N . VAL B 1 102 ? 64.379 42.232 -188.594 1.00 25.78 102 VAL B N 1
ATOM 2978 C CA . VAL B 1 102 ? 65.754 41.968 -188.989 1.00 27.03 102 VAL B CA 1
ATOM 2979 C C . VAL B 1 102 ? 66.567 42.877 -188.095 1.00 29.53 102 VAL B C 1
ATOM 2980 O O . VAL B 1 102 ? 66.184 44.028 -187.863 1.00 29.21 102 VAL B O 1
ATOM 2984 N N . GLN B 1 103 ? 67.681 42.364 -187.584 1.00 31.16 103 GLN B N 1
ATOM 2985 C CA . GLN B 1 103 ? 68.522 43.146 -186.695 1.00 32.76 103 GLN B CA 1
ATOM 2986 C C . GLN B 1 103 ? 70.010 42.807 -186.760 1.00 33.37 103 GLN B C 1
ATOM 2987 O O . GLN B 1 103 ? 70.402 41.636 -186.814 1.00 31.26 103 GLN B O 1
ATOM 2993 N N . VAL B 1 104 ? 70.836 43.846 -186.772 1.00 31.22 104 VAL B N 1
ATOM 2994 C CA . VAL B 1 104 ? 72.275 43.660 -186.752 1.00 32.75 104 VAL B CA 1
ATOM 2995 C C . VAL B 1 104 ? 72.600 43.807 -185.264 1.00 35.17 104 VAL B C 1
ATOM 2996 O O . VAL B 1 104 ? 72.181 44.776 -184.620 1.00 36.05 104 VAL B O 1
ATOM 3000 N N . GLU B 1 105 ? 73.327 42.844 -184.715 1.00 34.58 105 GLU B N 1
ATOM 3001 C CA . GLU B 1 105 ? 73.654 42.864 -183.296 1.00 37.95 105 GLU B CA 1
ATOM 3002 C C . GLU B 1 105 ? 75.136 43.136 -183.074 1.00 37.13 105 GLU B C 1
ATOM 3003 O O . GLU B 1 105 ? 75.907 43.251 -184.028 1.00 38.79 105 GLU B O 1
ATOM 3009 N N . GLY B 1 106 ? 75.533 43.245 -181.812 1.00 35.57 106 GLY B N 1
ATOM 3010 C CA . GLY B 1 106 ? 76.927 43.496 -181.508 1.00 33.52 106 GLY B CA 1
ATOM 3011 C C . GLY B 1 106 ? 77.197 44.964 -181.276 1.00 34.22 106 GLY B C 1
ATOM 3012 O O . GLY B 1 106 ? 76.267 45.763 -181.251 1.00 34.49 106 GLY B O 1
ATOM 3013 N N . PRO B 1 107 ? 78.469 45.350 -181.104 1.00 35.55 107 PRO B N 1
ATOM 3014 C CA . PRO B 1 107 ? 78.873 46.740 -180.867 1.00 35.46 107 PRO B CA 1
ATOM 3015 C C . PRO B 1 107 ? 78.374 47.746 -181.904 1.00 34.99 107 PRO B C 1
ATOM 3016 O O . PRO B 1 107 ? 78.041 48.877 -181.562 1.00 36.45 107 PRO B O 1
ATOM 3020 N N . LEU B 1 108 ? 78.316 47.336 -183.167 1.00 34.37 108 LEU B N 1
ATOM 3021 C CA . LEU B 1 108 ? 77.884 48.234 -184.239 1.00 33.84 108 LEU B CA 1
ATOM 3022 C C . LEU B 1 108 ? 76.524 48.889 -184.001 1.00 32.14 108 LEU B C 1
ATOM 3023 O O . LEU B 1 108 ? 76.281 50.006 -184.458 1.00 33.06 108 LEU B O 1
ATOM 3028 N N . THR B 1 109 ? 75.631 48.205 -183.299 1.00 31.01 109 THR B N 1
ATOM 3029 C CA . THR B 1 109 ? 74.323 48.779 -183.047 1.00 31.73 109 THR B CA 1
ATOM 3030 C C . THR B 1 109 ? 74.079 49.058 -181.573 1.00 32.64 109 THR B C 1
ATOM 3031 O O . THR B 1 109 ? 73.046 49.628 -181.212 1.00 33.81 109 THR B O 1
ATOM 3035 N N . ALA B 1 110 ? 75.025 48.664 -180.724 1.00 30.08 110 ALA B N 1
ATOM 3036 C CA . ALA B 1 110 ? 74.890 48.876 -179.285 1.00 30.75 110 ALA B CA 1
ATOM 3037 C C . ALA B 1 110 ? 75.508 50.201 -178.842 1.00 30.91 110 ALA B C 1
ATOM 3038 O O . ALA B 1 110 ? 75.091 50.791 -177.844 1.00 32.54 110 ALA B O 1
ATOM 3040 N N . LEU B 1 111 ? 76.511 50.656 -179.579 1.00 31.67 111 LEU B N 1
ATOM 3041 C CA . LEU B 1 111 ? 77.184 51.906 -179.252 1.00 33.32 111 LEU B CA 1
ATOM 3042 C C . LEU B 1 111 ? 76.566 53.118 -179.932 1.00 32.90 111 LEU B C 1
ATOM 3043 O O . LEU B 1 111 ? 75.763 52.999 -180.861 1.00 30.07 111 LEU B O 1
ATOM 3048 N N . TRP B 1 112 ? 76.970 54.287 -179.447 1.00 33.76 112 TRP B N 1
ATOM 3049 C CA . TRP B 1 112 ? 76.550 55.559 -180.003 1.00 32.35 112 TRP B CA 1
ATOM 3050 C C . TRP B 1 112 ? 75.035 55.702 -180.184 1.00 32.95 112 TRP B C 1
ATOM 3051 O O . TRP B 1 112 ? 74.290 55.672 -179.203 1.00 34.05 112 TRP B O 1
ATOM 3062 N N . GLU B 1 113 ? 74.572 55.847 -181.424 1.00 32.71 113 GLU B N 1
ATOM 3063 C CA . GLU B 1 113 ? 73.139 56.014 -181.661 1.00 34.37 113 GLU B CA 1
ATOM 3064 C C . GLU B 1 113 ? 72.312 54.866 -181.114 1.00 35.91 113 GLU B C 1
ATOM 3065 O O . GLU B 1 113 ? 71.156 55.056 -180.730 1.00 37.51 113 GLU B O 1
ATOM 3071 N N . GLY B 1 114 ? 72.896 53.673 -181.087 1.00 35.75 114 GLY B N 1
ATOM 3072 C CA . GLY B 1 114 ? 72.175 52.519 -180.582 1.00 36.38 114 GLY B CA 1
ATOM 3073 C C . GLY B 1 114 ? 71.849 52.647 -179.108 1.00 37.40 114 GLY B C 1
ATOM 3074 O O . GLY B 1 114 ? 70.768 52.259 -178.663 1.00 37.21 114 GLY B O 1
ATOM 3075 N N . ALA B 1 115 ? 72.787 53.200 -178.350 1.00 37.99 115 ALA B N 1
ATOM 3076 C CA . ALA B 1 115 ? 72.602 53.376 -176.917 1.00 39.72 115 ALA B CA 1
ATOM 3077 C C . ALA B 1 115 ? 71.589 54.480 -176.647 1.00 40.08 115 ALA B C 1
ATOM 3078 O O . ALA B 1 115 ? 70.782 54.386 -175.721 1.00 41.01 115 ALA B O 1
ATOM 3080 N N . VAL B 1 116 ? 71.634 55.522 -177.466 1.00 39.92 116 VAL B N 1
ATOM 3081 C CA . VAL B 1 116 ? 70.735 56.652 -177.312 1.00 39.53 116 VAL B CA 1
ATOM 3082 C C . VAL B 1 116 ? 69.322 56.332 -177.781 1.00 40.86 116 VAL B C 1
ATOM 3083 O O . VAL B 1 116 ? 68.350 56.758 -177.158 1.00 39.48 116 VAL B O 1
ATOM 3087 N N . ARG B 1 117 ? 69.212 55.580 -178.874 1.00 39.61 117 ARG B N 1
ATOM 3088 C CA . ARG B 1 117 ? 67.909 55.237 -179.433 1.00 39.51 117 ARG B CA 1
ATOM 3089 C C . ARG B 1 117 ? 67.713 53.727 -179.549 1.00 41.45 117 ARG B C 1
ATOM 3090 O O . ARG B 1 117 ? 67.754 53.168 -180.645 1.00 38.97 117 ARG B O 1
ATOM 3098 N N . PRO B 1 118 ? 67.482 53.048 -178.415 1.00 43.03 118 PRO B N 1
ATOM 3099 C CA . PRO B 1 118 ? 67.283 51.598 -178.431 1.00 43.40 118 PRO B CA 1
ATOM 3100 C C . PRO B 1 118 ? 66.114 51.192 -179.319 1.00 44.32 118 PRO B C 1
ATOM 3101 O O . PRO B 1 118 ? 65.040 51.796 -179.264 1.00 46.40 118 PRO B O 1
ATOM 3105 N N . GLY B 1 119 ? 66.334 50.169 -180.140 1.00 42.58 119 GLY B N 1
ATOM 3106 C CA . GLY B 1 119 ? 65.296 49.693 -181.035 1.00 40.20 119 GLY B CA 1
ATOM 3107 C C . GLY B 1 119 ? 65.323 50.374 -182.391 1.00 38.78 119 GLY B C 1
ATOM 3108 O O . GLY B 1 119 ? 64.705 49.896 -183.341 1.00 38.16 119 GLY B O 1
ATOM 3109 N N . HIS B 1 120 ? 66.042 51.489 -182.484 1.00 36.42 120 HIS B N 1
ATOM 3110 C CA . HIS B 1 120 ? 66.131 52.244 -183.729 1.00 35.14 120 HIS B CA 1
ATOM 3111 C C . HIS B 1 120 ? 66.700 51.446 -184.896 1.00 34.19 120 HIS B C 1
ATOM 3112 O O . HIS B 1 120 ? 66.078 51.363 -185.954 1.00 33.04 120 HIS B O 1
ATOM 3119 N N . PHE B 1 121 ? 67.877 50.858 -184.710 1.00 31.80 121 PHE B N 1
ATOM 3120 C CA . PHE B 1 121 ? 68.494 50.111 -185.792 1.00 32.88 121 PHE B CA 1
ATOM 3121 C C . PHE B 1 121 ? 67.775 48.845 -186.220 1.00 32.82 121 PHE B C 1
ATOM 3122 O O . PHE B 1 121 ? 67.954 48.387 -187.350 1.00 34.24 121 PHE B O 1
ATOM 3130 N N . GLN B 1 122 ? 66.953 48.274 -185.348 1.00 32.09 122 GLN B N 1
ATOM 3131 C CA . GLN B 1 122 ? 66.210 47.084 -185.753 1.00 32.65 122 GLN B CA 1
ATOM 3132 C C . GLN B 1 122 ? 65.115 47.560 -186.706 1.00 30.63 122 GLN B C 1
ATOM 3133 O O . GLN B 1 122 ? 64.771 46.886 -187.673 1.00 29.60 122 GLN B O 1
ATOM 3139 N N . GLY B 1 123 ? 64.567 48.737 -186.423 1.00 31.88 123 GLY B N 1
ATOM 3140 C CA . GLY B 1 123 ? 63.523 49.281 -187.274 1.00 28.66 123 GLY B CA 1
ATOM 3141 C C . GLY B 1 123 ? 64.082 49.619 -188.642 1.00 26.78 123 GLY B C 1
ATOM 3142 O O . GLY B 1 123 ? 63.430 49.406 -189.659 1.00 25.84 123 GLY B O 1
ATOM 3143 N N . VAL B 1 124 ? 65.303 50.140 -188.663 1.00 26.52 124 VAL B N 1
ATOM 3144 C CA . VAL B 1 124 ? 65.959 50.513 -189.911 1.00 27.21 124 VAL B CA 1
ATOM 3145 C C . VAL B 1 124 ? 66.307 49.280 -190.739 1.00 28.12 124 VAL B C 1
ATOM 3146 O O . VAL B 1 124 ? 65.977 49.200 -191.927 1.00 27.92 124 VAL B O 1
ATOM 3150 N N . ALA B 1 125 ? 66.967 48.316 -190.105 1.00 27.71 125 ALA B N 1
ATOM 3151 C CA . ALA B 1 125 ? 67.361 47.088 -190.789 1.00 28.70 125 ALA B CA 1
ATOM 3152 C C . ALA B 1 125 ? 66.140 46.415 -191.390 1.00 27.18 125 ALA B C 1
ATOM 3153 O O . ALA B 1 125 ? 66.165 45.968 -192.538 1.00 26.02 125 ALA B O 1
ATOM 3155 N N . THR B 1 126 ? 65.066 46.357 -190.607 1.00 28.33 126 THR B N 1
ATOM 3156 C CA . THR B 1 126 ? 63.825 45.740 -191.055 1.00 28.51 126 THR B CA 1
ATOM 3157 C C . THR B 1 126 ? 63.225 46.424 -192.286 1.00 28.67 126 THR B C 1
ATOM 3158 O O . THR B 1 126 ? 62.940 45.763 -193.284 1.00 28.34 126 THR B O 1
ATOM 3162 N N . VAL B 1 127 ? 63.035 47.740 -192.233 1.00 30.92 127 VAL B N 1
ATOM 3163 C CA . VAL B 1 127 ? 62.454 48.445 -193.381 1.00 30.34 127 VAL B CA 1
ATOM 3164 C C . VAL B 1 127 ? 63.369 48.393 -194.607 1.00 30.44 127 VAL B C 1
ATOM 3165 O O . VAL B 1 127 ? 62.904 48.218 -195.736 1.00 31.62 127 VAL B O 1
ATOM 3169 N N . VAL B 1 128 ? 64.673 48.541 -194.391 1.00 30.58 128 VAL B N 1
ATOM 3170 C CA . VAL B 1 128 ? 65.607 48.505 -195.505 1.00 29.43 128 VAL B CA 1
ATOM 3171 C C . VAL B 1 128 ? 65.621 47.120 -196.126 1.00 29.35 128 VAL B C 1
ATOM 3172 O O . VAL B 1 128 ? 65.657 46.981 -197.349 1.00 30.11 128 VAL B O 1
ATOM 3176 N N . ALA B 1 129 ? 65.581 46.089 -195.289 1.00 30.43 129 ALA B N 1
ATOM 3177 C CA . ALA B 1 129 ? 65.579 44.721 -195.800 1.00 29.46 129 ALA B CA 1
ATOM 3178 C C . ALA B 1 129 ? 64.385 44.528 -196.736 1.00 30.60 129 ALA B C 1
ATOM 3179 O O . ALA B 1 129 ? 64.535 44.029 -197.860 1.00 28.24 129 ALA B O 1
ATOM 3181 N N . ARG B 1 130 ? 63.204 44.935 -196.271 1.00 30.43 130 ARG B N 1
ATOM 3182 C CA . ARG B 1 130 ? 61.980 44.799 -197.059 1.00 33.12 130 ARG B CA 1
ATOM 3183 C C . ARG B 1 130 ? 62.047 45.616 -198.348 1.00 32.75 130 ARG B C 1
ATOM 3184 O O . ARG B 1 130 ? 61.716 45.119 -199.422 1.00 34.08 130 ARG B O 1
ATOM 3192 N N . LEU B 1 131 ? 62.471 46.871 -198.239 1.00 32.72 131 LEU B N 1
ATOM 3193 C CA . LEU B 1 131 ? 62.595 47.724 -199.412 1.00 31.81 131 LEU B CA 1
ATOM 3194 C C . LEU B 1 131 ? 63.542 47.086 -200.427 1.00 32.03 131 LEU B C 1
ATOM 3195 O O . LEU B 1 131 ? 63.234 47.039 -201.619 1.00 34.36 131 LEU B O 1
ATOM 3200 N N . PHE B 1 132 ? 64.686 46.588 -199.958 1.00 31.11 132 PHE B N 1
ATOM 3201 C CA . PHE B 1 132 ? 65.654 45.947 -200.848 1.00 31.00 132 PHE B CA 1
ATOM 3202 C C . PHE B 1 132 ? 65.026 44.745 -201.544 1.00 31.45 132 PHE B C 1
ATOM 3203 O O . PHE B 1 132 ? 65.271 44.503 -202.725 1.00 31.42 132 PHE B O 1
ATOM 3211 N N . LEU B 1 133 ? 64.214 43.993 -200.809 1.00 31.68 133 LEU B N 1
ATOM 3212 C CA . LEU B 1 133 ? 63.569 42.814 -201.375 1.00 33.18 133 LEU B CA 1
ATOM 3213 C C . LEU B 1 133 ? 62.466 43.179 -202.354 1.00 34.02 133 LEU B C 1
ATOM 3214 O O . LEU B 1 133 ? 62.240 42.468 -203.335 1.00 35.15 133 LEU B O 1
ATOM 3219 N N . LEU B 1 134 ? 61.779 44.284 -202.082 1.00 35.30 134 LEU B N 1
ATOM 3220 C CA . LEU B 1 134 ? 60.700 44.742 -202.950 1.00 37.52 134 LEU B CA 1
ATOM 3221 C C . LEU B 1 134 ? 61.226 45.422 -204.209 1.00 37.70 134 LEU B C 1
ATOM 3222 O O . LEU B 1 134 ? 60.668 45.251 -205.293 1.00 37.92 134 LEU B O 1
ATOM 3227 N N . VAL B 1 135 ? 62.300 46.193 -204.065 1.00 37.52 135 VAL B N 1
ATOM 3228 C CA . VAL B 1 135 ? 62.876 46.910 -205.197 1.00 36.50 135 VAL B CA 1
ATOM 3229 C C . VAL B 1 135 ? 63.904 46.092 -205.979 1.00 36.88 135 VAL B C 1
ATOM 3230 O O . VAL B 1 135 ? 64.039 46.268 -207.186 1.00 38.55 135 VAL B O 1
ATOM 3234 N N . GLN B 1 136 ? 64.624 45.202 -205.300 1.00 34.60 136 GLN B N 1
ATOM 3235 C CA . GLN B 1 136 ? 65.626 44.372 -205.968 1.00 33.11 136 GLN B CA 1
ATOM 3236 C C . GLN B 1 136 ? 66.606 45.262 -206.740 1.00 32.23 136 GLN B C 1
ATOM 3237 O O . GLN B 1 136 ? 66.862 45.039 -207.918 1.00 31.59 136 GLN B O 1
ATOM 3243 N N . PRO B 1 137 ? 67.181 46.272 -206.075 1.00 31.38 137 PRO B N 1
ATOM 3244 C CA . PRO B 1 137 ? 68.122 47.184 -206.726 1.00 31.83 137 PRO B CA 1
ATOM 3245 C C . PRO B 1 137 ? 69.517 46.618 -206.940 1.00 32.64 137 PRO B C 1
ATOM 3246 O O . PRO B 1 137 ? 69.917 45.663 -206.279 1.00 32.48 137 PRO B O 1
ATOM 3250 N N . GLN B 1 138 ? 70.253 47.212 -207.874 1.00 32.50 138 GLN B N 1
ATOM 3251 C CA . GLN B 1 138 ? 71.625 46.797 -208.111 1.00 34.92 138 GLN B CA 1
ATOM 3252 C C . GLN B 1 138 ? 72.469 47.653 -207.161 1.00 34.99 138 GLN B C 1
ATOM 3253 O O . GLN B 1 138 ? 73.480 47.203 -206.620 1.00 34.24 138 GLN B O 1
ATOM 3259 N N . ARG B 1 139 ? 72.031 48.894 -206.957 1.00 33.80 139 ARG B N 1
ATOM 3260 C CA . ARG B 1 139 ? 72.723 49.819 -206.070 1.00 33.73 139 ARG B CA 1
ATOM 3261 C C . ARG B 1 139 ? 71.721 50.612 -205.243 1.00 32.93 139 ARG B C 1
ATOM 3262 O O . ARG B 1 139 ? 70.648 50.961 -205.723 1.00 32.74 139 ARG B O 1
ATOM 3270 N N . ALA B 1 140 ? 72.075 50.880 -203.991 1.00 32.65 140 ALA B N 1
ATOM 3271 C CA . ALA B 1 140 ? 71.223 51.656 -203.094 1.00 31.96 140 ALA B CA 1
ATOM 3272 C C . ALA B 1 140 ? 72.096 52.773 -202.522 1.00 31.79 140 ALA B C 1
ATOM 3273 O O . ALA B 1 140 ? 73.247 52.540 -202.136 1.00 28.64 140 ALA B O 1
ATOM 3275 N N . TYR B 1 141 ? 71.549 53.984 -202.462 1.00 32.85 141 TYR B N 1
ATOM 3276 C CA . TYR B 1 141 ? 72.324 55.115 -201.975 1.00 31.84 141 TYR B CA 1
ATOM 3277 C C . TYR B 1 141 ? 71.903 55.651 -200.618 1.00 33.42 141 TYR B C 1
ATOM 3278 O O . TYR B 1 141 ? 70.713 55.844 -200.356 1.00 34.59 141 TYR B O 1
ATOM 3287 N N . PHE B 1 142 ? 72.897 55.882 -199.760 1.00 32.20 142 PHE B N 1
ATOM 3288 C CA . PHE B 1 142 ? 72.675 56.415 -198.418 1.00 33.24 142 PHE B CA 1
ATOM 3289 C C . PHE B 1 142 ? 73.633 57.577 -198.167 1.00 34.02 142 PHE B C 1
ATOM 3290 O O . PHE B 1 142 ? 74.748 57.607 -198.703 1.00 34.30 142 PHE B O 1
ATOM 3298 N N . GLY B 1 143 ? 73.199 58.529 -197.350 1.00 33.78 143 GLY B N 1
ATOM 3299 C CA . GLY B 1 143 ? 74.044 59.667 -197.042 1.00 34.35 143 GLY B CA 1
ATOM 3300 C C . GLY B 1 143 ? 74.978 59.322 -195.899 1.00 35.04 143 GLY B C 1
ATOM 3301 O O . GLY B 1 143 ? 74.603 58.570 -194.995 1.00 35.32 143 GLY B O 1
ATOM 3302 N N . GLU B 1 144 ? 76.191 59.866 -195.926 1.00 34.04 144 GLU B N 1
ATOM 3303 C CA . GLU B 1 144 ? 77.157 59.583 -194.875 1.00 35.50 144 GLU B CA 1
ATOM 3304 C C . GLU B 1 144 ? 76.859 60.290 -193.555 1.00 36.53 144 GLU B C 1
ATOM 3305 O O . GLU B 1 144 ? 77.467 59.969 -192.532 1.00 34.95 144 GLU B O 1
ATOM 3311 N N . LYS B 1 145 ? 75.931 61.245 -193.566 1.00 37.66 145 LYS B N 1
ATOM 3312 C CA . LYS B 1 145 ? 75.590 61.948 -192.331 1.00 39.13 145 LYS B CA 1
ATOM 3313 C C . LYS B 1 145 ? 75.219 60.905 -191.283 1.00 38.47 145 LYS B C 1
ATOM 3314 O O . LYS B 1 145 ? 75.651 60.978 -190.132 1.00 37.59 145 LYS B O 1
ATOM 3320 N N . ASP B 1 146 ? 74.397 59.943 -191.689 1.00 37.35 146 ASP B N 1
ATOM 3321 C CA . ASP B 1 146 ? 73.989 58.862 -190.799 1.00 36.25 146 ASP B CA 1
ATOM 3322 C C . ASP B 1 146 ? 74.961 57.721 -191.053 1.00 34.59 146 ASP B C 1
ATOM 3323 O O . ASP B 1 146 ? 74.589 56.643 -191.520 1.00 33.38 146 ASP B O 1
ATOM 3328 N N . TYR B 1 147 ? 76.222 57.994 -190.742 1.00 33.84 147 TYR B N 1
ATOM 3329 C CA . TYR B 1 147 ? 77.313 57.057 -190.936 1.00 33.52 147 TYR B CA 1
ATOM 3330 C C . TYR B 1 147 ? 77.073 55.691 -190.292 1.00 34.12 147 TYR B C 1
ATOM 3331 O O . TYR B 1 147 ? 77.261 54.658 -190.939 1.00 34.68 147 TYR B O 1
ATOM 3340 N N . GLN B 1 148 ? 76.668 55.684 -189.025 1.00 33.07 148 GLN B N 1
ATOM 3341 C CA . GLN B 1 148 ? 76.417 54.429 -188.324 1.00 32.89 148 GLN B CA 1
ATOM 3342 C C . GLN B 1 148 ? 75.358 53.616 -189.053 1.00 32.90 148 GLN B C 1
ATOM 3343 O O . GLN B 1 148 ? 75.528 52.419 -189.271 1.00 32.00 148 GLN B O 1
ATOM 3349 N N . GLN B 1 149 ? 74.262 54.266 -189.429 1.00 32.20 149 GLN B N 1
ATOM 3350 C CA . GLN B 1 149 ? 73.203 53.586 -190.159 1.00 31.20 149 GLN B CA 1
ATOM 3351 C C . GLN B 1 149 ? 73.787 52.985 -191.431 1.00 31.60 149 GLN B C 1
ATOM 3352 O O . GLN B 1 149 ? 73.430 51.871 -191.822 1.00 32.21 149 GLN B O 1
ATOM 3358 N N . LEU B 1 150 ? 74.692 53.724 -192.067 1.00 30.84 150 LEU B N 1
ATOM 3359 C CA . LEU B 1 150 ? 75.340 53.265 -193.291 1.00 31.41 150 LEU B CA 1
ATOM 3360 C C . LEU B 1 150 ? 76.103 51.957 -193.057 1.00 31.17 150 LEU B C 1
ATOM 3361 O O . LEU B 1 150 ? 75.985 51.011 -193.839 1.00 29.96 150 LEU B O 1
ATOM 3366 N N . LEU B 1 151 ? 76.886 51.906 -191.984 1.00 29.88 151 LEU B N 1
ATOM 3367 C CA . LEU B 1 151 ? 77.645 50.698 -191.673 1.00 32.07 151 LEU B CA 1
ATOM 3368 C C . LEU B 1 151 ? 76.720 49.540 -191.303 1.00 30.68 151 LEU B C 1
ATOM 3369 O O . LEU B 1 151 ? 77.003 48.383 -191.608 1.00 30.81 151 LEU B O 1
ATOM 3374 N N . VAL B 1 152 ? 75.614 49.857 -190.643 1.00 32.08 152 VAL B N 1
ATOM 3375 C CA . VAL B 1 152 ? 74.667 48.833 -190.240 1.00 31.87 152 VAL B CA 1
ATOM 3376 C C . VAL B 1 152 ? 74.060 48.174 -191.471 1.00 32.45 152 VAL B C 1
ATOM 3377 O O . VAL B 1 152 ? 73.925 46.947 -191.524 1.00 31.08 152 VAL B O 1
ATOM 3381 N N . VAL B 1 153 ? 73.715 48.987 -192.469 1.00 31.44 153 VAL B N 1
ATOM 3382 C CA . VAL B 1 153 ? 73.114 48.470 -193.695 1.00 29.50 153 VAL B CA 1
ATOM 3383 C C . VAL B 1 153 ? 74.129 47.642 -194.467 1.00 28.56 153 VAL B C 1
ATOM 3384 O O . VAL B 1 153 ? 73.792 46.608 -195.045 1.00 28.44 153 VAL B O 1
ATOM 3388 N N . ARG B 1 154 ? 75.373 48.095 -194.476 1.00 26.96 154 ARG B N 1
ATOM 3389 C CA . ARG B 1 154 ? 76.422 47.358 -195.153 1.00 28.52 154 ARG B CA 1
ATOM 3390 C C . ARG B 1 154 ? 76.657 46.019 -194.459 1.00 27.21 154 ARG B C 1
ATOM 3391 O O . ARG B 1 154 ? 76.901 45.006 -195.120 1.00 27.71 154 ARG B O 1
ATOM 3399 N N . ARG B 1 155 ? 76.590 46.018 -193.129 1.00 24.86 155 ARG B N 1
ATOM 3400 C CA . ARG B 1 155 ? 76.802 44.788 -192.372 1.00 26.74 155 ARG B CA 1
ATOM 3401 C C . ARG B 1 155 ? 75.673 43.796 -192.659 1.00 27.44 155 ARG B C 1
ATOM 3402 O O . ARG B 1 155 ? 75.927 42.619 -192.914 1.00 27.59 155 ARG B O 1
ATOM 3418 N N . VAL B 1 157 ? 73.747 43.680 -195.286 1.00 26.03 157 VAL B N 1
ATOM 3419 C CA . VAL B 1 157 ? 73.899 43.262 -196.676 1.00 26.55 157 VAL B CA 1
ATOM 3420 C C . VAL B 1 157 ? 74.978 42.184 -196.800 1.00 28.76 157 VAL B C 1
ATOM 3421 O O . VAL B 1 157 ? 74.768 41.154 -197.445 1.00 28.63 157 VAL B O 1
ATOM 3425 N N . ARG B 1 158 ? 76.133 42.430 -196.183 1.00 29.12 158 ARG B N 1
ATOM 3426 C CA . ARG B 1 158 ? 77.236 41.477 -196.223 1.00 31.00 158 ARG B CA 1
ATOM 3427 C C . ARG B 1 158 ? 76.868 40.162 -195.528 1.00 31.79 158 ARG B C 1
ATOM 3428 O O . ARG B 1 158 ? 77.109 39.074 -196.063 1.00 31.07 158 ARG B O 1
ATOM 3436 N N . ASP B 1 159 ? 76.278 40.262 -194.341 1.00 29.50 159 ASP B N 1
ATOM 3437 C CA . ASP B 1 159 ? 75.894 39.073 -193.591 1.00 29.85 159 ASP B CA 1
ATOM 3438 C C . ASP B 1 159 ? 74.848 38.207 -194.290 1.00 30.54 159 ASP B C 1
ATOM 3439 O O . ASP B 1 159 ? 75.058 37.016 -194.485 1.00 31.94 159 ASP B O 1
ATOM 3444 N N . LEU B 1 160 ? 73.724 38.806 -194.671 1.00 30.07 160 LEU B N 1
ATOM 3445 C CA . LEU B 1 160 ? 72.649 38.057 -195.304 1.00 32.01 160 LEU B CA 1
ATOM 3446 C C . LEU B 1 160 ? 72.817 37.774 -196.796 1.00 33.18 160 LEU B C 1
ATOM 3447 O O . LEU B 1 160 ? 72.063 36.984 -197.367 1.00 32.11 160 LEU B O 1
ATOM 3452 N N . GLY B 1 161 ? 73.787 38.424 -197.431 1.00 33.05 161 GLY B N 1
ATOM 3453 C CA . GLY B 1 161 ? 74.024 38.186 -198.845 1.00 31.28 161 GLY B CA 1
ATOM 3454 C C . GLY B 1 161 ? 73.134 38.894 -199.851 1.00 31.92 161 GLY B C 1
ATOM 3455 O O . GLY B 1 161 ? 72.888 38.359 -200.936 1.00 31.59 161 GLY B O 1
ATOM 3456 N N . PHE B 1 162 ? 72.626 40.076 -199.509 1.00 30.88 162 PHE B N 1
ATOM 3457 C CA . PHE B 1 162 ? 71.808 40.828 -200.458 1.00 29.77 162 PHE B CA 1
ATOM 3458 C C . PHE B 1 162 ? 72.711 41.169 -201.635 1.00 31.41 162 PHE B C 1
ATOM 3459 O O . PHE B 1 162 ? 73.849 41.602 -201.436 1.00 32.96 162 PHE B O 1
ATOM 3467 N N . PRO B 1 163 ? 72.230 40.972 -202.873 1.00 30.62 163 PRO B N 1
ATOM 3468 C CA . PRO B 1 163 ? 73.060 41.296 -204.038 1.00 31.13 163 PRO B CA 1
ATOM 3469 C C . PRO B 1 163 ? 72.908 42.786 -204.332 1.00 31.85 163 PRO B C 1
ATOM 3470 O O . PRO B 1 163 ? 72.444 43.175 -205.398 1.00 31.74 163 PRO B O 1
ATOM 3474 N N . VAL B 1 164 ? 73.294 43.617 -203.371 1.00 33.27 164 VAL B N 1
ATOM 3475 C CA . VAL B 1 164 ? 73.164 45.062 -203.522 1.00 33.06 164 VAL B CA 1
ATOM 3476 C C . VAL B 1 164 ? 74.451 45.805 -203.163 1.00 33.78 164 VAL B C 1
ATOM 3477 O O . VAL B 1 164 ? 75.059 45.544 -202.127 1.00 33.38 164 VAL B O 1
ATOM 3481 N N . GLU B 1 165 ? 74.869 46.724 -204.027 1.00 33.70 165 GLU B N 1
ATOM 3482 C CA . GLU B 1 165 ? 76.056 47.525 -203.753 1.00 34.81 165 GLU B CA 1
ATOM 3483 C C . GLU B 1 165 ? 75.576 48.764 -202.994 1.00 34.02 165 GLU B C 1
ATOM 3484 O O . GLU B 1 165 ? 74.858 49.598 -203.550 1.00 32.37 165 GLU B O 1
ATOM 3490 N N . VAL B 1 166 ? 75.954 48.875 -201.724 1.00 33.46 166 VAL B N 1
ATOM 3491 C CA . VAL B 1 166 ? 75.545 50.012 -200.906 1.00 34.07 166 VAL B CA 1
ATOM 3492 C C . VAL B 1 166 ? 76.525 51.167 -201.088 1.00 35.05 166 VAL B C 1
ATOM 3493 O O . VAL B 1 166 ? 77.707 51.042 -200.782 1.00 35.55 166 VAL B O 1
ATOM 3497 N N . VAL B 1 167 ? 76.019 52.289 -201.586 1.00 33.53 167 VAL B N 1
ATOM 3498 C CA . VAL B 1 167 ? 76.842 53.461 -201.846 1.00 34.49 167 VAL B CA 1
ATOM 3499 C C . VAL B 1 167 ? 76.639 54.574 -200.821 1.00 34.80 167 VAL B C 1
ATOM 3500 O O . VAL B 1 167 ? 75.517 55.038 -200.595 1.00 35.11 167 VAL B O 1
ATOM 3504 N N . GLY B 1 168 ? 77.734 54.984 -200.190 1.00 36.56 168 GLY B N 1
ATOM 3505 C CA . GLY B 1 168 ? 77.670 56.056 -199.211 1.00 36.94 168 GLY B CA 1
ATOM 3506 C C . GLY B 1 168 ? 78.033 57.351 -199.912 1.00 37.46 168 GLY B C 1
ATOM 3507 O O . GLY B 1 168 ? 79.024 57.398 -200.641 1.00 37.38 168 GLY B O 1
ATOM 3508 N N . VAL B 1 169 ? 77.238 58.398 -199.709 1.00 37.98 169 VAL B N 1
ATOM 3509 C CA . VAL B 1 169 ? 77.504 59.683 -200.353 1.00 38.26 169 VAL B CA 1
ATOM 3510 C C . VAL B 1 169 ? 77.792 60.787 -199.339 1.00 39.34 169 VAL B C 1
ATOM 3511 O O . VAL B 1 169 ? 77.015 61.014 -198.410 1.00 39.54 169 VAL B O 1
ATOM 3515 N N . PRO B 1 170 ? 78.920 61.491 -199.508 1.00 40.03 170 PRO B N 1
ATOM 3516 C CA . PRO B 1 170 ? 79.314 62.576 -198.606 1.00 40.50 170 PRO B CA 1
ATOM 3517 C C . PRO B 1 170 ? 78.177 63.536 -198.254 1.00 40.50 170 PRO B C 1
ATOM 3518 O O . PRO B 1 170 ? 77.289 63.804 -199.065 1.00 39.63 170 PRO B O 1
ATOM 3522 N N . THR B 1 171 ? 78.214 64.040 -197.027 1.00 40.33 171 THR B N 1
ATOM 3523 C CA . THR B 1 171 ? 77.195 64.949 -196.530 1.00 42.40 171 THR B CA 1
ATOM 3524 C C . THR B 1 171 ? 77.218 66.297 -197.246 1.00 41.74 171 THR B C 1
ATOM 3525 O O . THR B 1 171 ? 78.270 66.777 -197.653 1.00 42.95 171 THR B O 1
ATOM 3529 N N . VAL B 1 172 ? 76.045 66.892 -197.411 1.00 42.97 172 VAL B N 1
ATOM 3530 C CA . VAL B 1 172 ? 75.934 68.212 -198.017 1.00 43.69 172 VAL B CA 1
ATOM 3531 C C . VAL B 1 172 ? 75.755 69.147 -196.824 1.00 44.22 172 VAL B C 1
ATOM 3532 O O . VAL B 1 172 ? 74.949 68.869 -195.934 1.00 43.31 172 VAL B O 1
ATOM 3536 N N . ARG B 1 173 ? 76.517 70.237 -196.792 1.00 45.92 173 ARG B N 1
ATOM 3537 C CA . ARG B 1 173 ? 76.454 71.177 -195.670 1.00 48.07 173 ARG B CA 1
ATOM 3538 C C . ARG B 1 173 ? 76.084 72.612 -196.026 1.00 49.49 173 ARG B C 1
ATOM 3539 O O . ARG B 1 173 ? 76.267 73.056 -197.158 1.00 49.62 173 ARG B O 1
ATOM 3547 N N . GLU B 1 174 ? 75.565 73.330 -195.033 1.00 51.93 174 GLU B N 1
ATOM 3548 C CA . GLU B 1 174 ? 75.186 74.727 -195.194 1.00 52.16 174 GLU B CA 1
ATOM 3549 C C . GLU B 1 174 ? 76.474 75.532 -195.206 1.00 52.69 174 GLU B C 1
ATOM 3550 O O . GLU B 1 174 ? 77.541 74.997 -194.903 1.00 52.17 174 GLU B O 1
ATOM 3556 N N . GLU B 1 175 ? 76.380 76.810 -195.560 1.00 53.87 175 GLU B N 1
ATOM 3557 C CA . GLU B 1 175 ? 77.559 77.667 -195.604 1.00 53.86 175 GLU B CA 1
ATOM 3558 C C . GLU B 1 175 ? 78.266 77.681 -194.254 1.00 52.10 175 GLU B C 1
ATOM 3559 O O . GLU B 1 175 ? 79.495 77.703 -194.187 1.00 50.07 175 GLU B O 1
ATOM 3565 N N . ASP B 1 176 ? 77.481 77.666 -193.181 1.00 51.01 176 ASP B N 1
ATOM 3566 C CA . ASP B 1 176 ? 78.037 77.680 -191.835 1.00 50.89 176 ASP B CA 1
ATOM 3567 C C . ASP B 1 176 ? 78.554 76.307 -191.400 1.00 50.64 176 ASP B C 1
ATOM 3568 O O . ASP B 1 176 ? 79.174 76.181 -190.344 1.00 50.60 176 ASP B O 1
ATOM 3573 N N . GLY B 1 177 ? 78.296 75.284 -192.211 1.00 49.72 177 GLY B N 1
ATOM 3574 C CA . GLY B 1 177 ? 78.771 73.950 -191.885 1.00 49.12 177 GLY B CA 1
ATOM 3575 C C . GLY B 1 177 ? 77.739 72.946 -191.404 1.00 48.19 177 GLY B C 1
ATOM 3576 O O . GLY B 1 177 ? 78.005 71.742 -191.393 1.00 49.39 177 GLY B O 1
ATOM 3577 N N . LEU B 1 178 ? 76.564 73.419 -191.009 1.00 46.25 178 LEU B N 1
ATOM 3578 C CA . LEU B 1 178 ? 75.523 72.525 -190.519 1.00 45.53 178 LEU B CA 1
ATOM 3579 C C . LEU B 1 178 ? 75.101 71.512 -191.571 1.00 46.24 178 LEU B C 1
ATOM 3580 O O . LEU B 1 178 ? 74.614 71.879 -192.642 1.00 44.72 178 LEU B O 1
ATOM 3585 N N . ALA B 1 179 ? 75.279 70.231 -191.262 1.00 45.11 179 ALA B N 1
ATOM 3586 C CA . ALA B 1 179 ? 74.898 69.181 -192.196 1.00 43.50 179 ALA B CA 1
ATOM 3587 C C . ALA B 1 179 ? 73.396 69.257 -192.418 1.00 42.41 179 ALA B C 1
ATOM 3588 O O . ALA B 1 179 ? 72.638 69.447 -191.469 1.00 41.44 179 ALA B O 1
ATOM 3590 N N . LEU B 1 180 ? 72.966 69.124 -193.670 1.00 42.15 180 LEU B N 1
ATOM 3591 C CA . LEU B 1 180 ? 71.543 69.173 -193.985 1.00 44.02 180 LEU B CA 1
ATOM 3592 C C . LEU B 1 180 ? 70.803 67.960 -193.437 1.00 45.29 180 LEU B C 1
ATOM 3593 O O . LEU B 1 180 ? 71.304 66.838 -193.473 1.00 45.22 180 LEU B O 1
ATOM 3598 N N . SER B 1 181 ? 69.599 68.203 -192.932 1.00 46.58 181 SER B N 1
ATOM 3599 C CA . SER B 1 181 ? 68.765 67.157 -192.361 1.00 46.32 181 SER B CA 1
ATOM 3600 C C . SER B 1 181 ? 67.318 67.635 -192.320 1.00 46.91 181 SER B C 1
ATOM 3601 O O . SER B 1 181 ? 67.040 68.766 -191.924 1.00 46.45 181 SER B O 1
ATOM 3604 N N . SER B 1 182 ? 66.399 66.769 -192.728 1.00 47.67 182 SER B N 1
ATOM 3605 C CA . SER B 1 182 ? 64.984 67.111 -192.736 1.00 48.72 182 SER B CA 1
ATOM 3606 C C . SER B 1 182 ? 64.505 67.572 -191.360 1.00 50.44 182 SER B C 1
ATOM 3607 O O . SER B 1 182 ? 63.449 68.194 -191.243 1.00 51.99 182 SER B O 1
ATOM 3610 N N . ARG B 1 183 ? 65.282 67.277 -190.323 1.00 49.99 183 ARG B N 1
ATOM 3611 C CA . ARG B 1 183 ? 64.906 67.658 -188.967 1.00 50.81 183 ARG B CA 1
ATOM 3612 C C . ARG B 1 183 ? 65.374 69.050 -188.554 1.00 51.29 183 ARG B C 1
ATOM 3613 O O . ARG B 1 183 ? 64.972 69.554 -187.505 1.00 52.27 183 ARG B O 1
ATOM 3621 N N . ASN B 1 184 ? 66.224 69.669 -189.366 1.00 50.54 184 ASN B N 1
ATOM 3622 C CA . ASN B 1 184 ? 66.717 71.007 -189.054 1.00 51.68 184 ASN B CA 1
ATOM 3623 C C . ASN B 1 184 ? 65.555 71.996 -18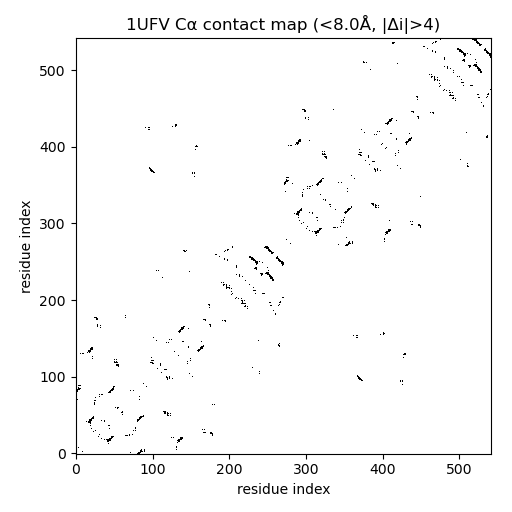9.008 1.00 52.30 184 ASN B C 1
ATOM 3624 O O . ASN B 1 184 ? 65.664 73.068 -188.418 1.00 53.57 184 ASN B O 1
ATOM 3629 N N . VAL B 1 185 ? 64.442 71.627 -189.631 1.00 53.40 185 VAL B N 1
ATOM 3630 C CA . VAL B 1 185 ? 63.265 72.485 -189.661 1.00 54.77 185 VAL B CA 1
ATOM 3631 C C . VAL B 1 185 ? 62.767 72.753 -188.241 1.00 55.75 185 VAL B C 1
ATOM 3632 O O . VAL B 1 185 ? 62.066 73.733 -187.988 1.00 55.26 185 VAL B O 1
ATOM 3636 N N . TYR B 1 186 ? 63.147 71.873 -187.320 1.00 55.96 186 TYR B N 1
ATOM 3637 C CA . TYR B 1 186 ? 62.759 71.979 -185.915 1.00 56.03 186 TYR B CA 1
ATOM 3638 C C . TYR B 1 186 ? 63.440 73.153 -185.210 1.00 55.23 186 TYR B C 1
ATOM 3639 O O . TYR B 1 186 ? 62.878 73.761 -184.297 1.00 53.48 186 TYR B O 1
ATOM 3648 N N . LEU B 1 187 ? 64.661 73.453 -185.637 1.00 54.10 187 LEU B N 1
ATOM 3649 C CA . LEU B 1 187 ? 65.450 74.514 -185.036 1.00 54.70 187 LEU B CA 1
ATOM 3650 C C . LEU B 1 187 ? 64.830 75.902 -185.133 1.00 56.43 187 LEU B C 1
ATOM 3651 O O . LEU B 1 187 ? 64.238 76.271 -186.151 1.00 56.27 187 LEU B O 1
ATOM 3656 N N . SER B 1 188 ? 64.968 76.664 -184.054 1.00 57.04 188 SER B N 1
ATOM 3657 C CA . SER B 1 188 ? 64.463 78.027 -184.010 1.00 57.99 188 SER B CA 1
ATOM 3658 C C . SER B 1 188 ? 65.596 78.886 -184.559 1.00 58.66 188 SER B C 1
ATOM 3659 O O . SER B 1 188 ? 66.743 78.441 -184.612 1.00 58.90 188 SER B O 1
ATOM 3662 N N . PRO B 1 189 ? 65.295 80.121 -184.984 1.00 59.05 189 PRO B N 1
ATOM 3663 C CA . PRO B 1 189 ? 66.349 80.986 -185.522 1.00 59.20 189 PRO B CA 1
ATOM 3664 C C . PRO B 1 189 ? 67.526 81.125 -184.560 1.00 59.40 189 PRO B C 1
ATOM 3665 O O . PRO B 1 189 ? 68.672 81.293 -184.982 1.00 59.15 189 PRO B O 1
ATOM 3669 N N . GLU B 1 190 ? 67.232 81.044 -183.266 1.00 59.39 190 GLU B N 1
ATOM 3670 C CA . GLU B 1 190 ? 68.252 81.165 -182.229 1.00 59.94 190 GLU B CA 1
ATOM 3671 C C . GLU B 1 190 ? 69.151 79.935 -182.206 1.00 58.47 190 GLU B C 1
ATOM 3672 O O . GLU B 1 190 ? 70.333 80.008 -182.538 1.00 58.00 190 GLU B O 1
ATOM 3678 N N . THR B 1 191 ? 68.578 78.803 -181.809 1.00 57.07 191 THR B N 1
ATOM 3679 C CA . THR B 1 191 ? 69.324 77.557 -181.729 1.00 55.80 191 THR B CA 1
ATOM 3680 C C . THR B 1 191 ? 69.977 77.192 -183.059 1.00 54.51 191 THR B C 1
ATOM 3681 O O . THR B 1 191 ? 70.955 76.452 -183.092 1.00 54.86 191 THR B O 1
ATOM 3685 N N . ARG B 1 192 ? 69.438 77.716 -184.155 1.00 51.85 192 ARG B N 1
ATOM 3686 C CA . ARG B 1 192 ? 70.006 77.448 -185.469 1.00 50.02 192 ARG B CA 1
ATOM 3687 C C . ARG B 1 192 ? 71.382 78.092 -185.571 1.00 49.60 192 ARG B C 1
ATOM 3688 O O . ARG B 1 192 ? 72.245 77.620 -186.309 1.00 49.52 192 ARG B O 1
ATOM 3696 N N . LYS B 1 193 ? 71.579 79.179 -184.832 1.00 49.69 193 LYS B N 1
ATOM 3697 C CA . LYS B 1 193 ? 72.851 79.890 -184.845 1.00 50.26 193 LYS B CA 1
ATOM 3698 C C . LYS B 1 193 ? 73.922 79.132 -184.073 1.00 49.44 193 LYS B C 1
ATOM 3699 O O . LYS B 1 193 ? 75.114 79.316 -184.307 1.00 47.84 193 LYS B O 1
ATOM 3705 N N . LYS B 1 194 ? 73.481 78.273 -183.157 1.00 48.90 194 LYS B N 1
ATOM 3706 C CA . LYS B 1 194 ? 74.384 77.477 -182.332 1.00 48.37 194 LYS B CA 1
ATOM 3707 C C . LYS B 1 194 ? 74.659 76.102 -182.946 1.00 47.04 194 LYS B C 1
ATOM 3708 O O . LYS B 1 194 ? 75.683 75.483 -182.665 1.00 45.70 194 LYS B O 1
ATOM 3714 N N . ALA B 1 195 ? 73.740 75.641 -183.788 1.00 45.25 195 ALA B N 1
ATOM 3715 C CA . ALA B 1 195 ? 73.851 74.339 -184.442 1.00 45.62 195 ALA B CA 1
ATOM 3716 C C . ALA B 1 195 ? 75.216 74.029 -185.065 1.00 43.44 195 ALA B C 1
ATOM 3717 O O . ALA B 1 195 ? 75.692 72.898 -184.989 1.00 44.18 195 ALA B O 1
ATOM 3719 N N . PRO B 1 196 ? 75.861 75.025 -185.695 1.00 41.99 196 PRO B N 1
ATOM 3720 C CA . PRO B 1 196 ? 77.169 74.770 -186.308 1.00 39.24 196 PRO B CA 1
ATOM 3721 C C . PRO B 1 196 ? 78.236 74.256 -185.341 1.00 37.44 196 PRO B C 1
ATOM 3722 O O . PRO B 1 196 ? 79.345 73.944 -185.755 1.00 38.85 196 PRO B O 1
ATOM 3726 N N . VAL B 1 197 ? 77.907 74.165 -184.059 1.00 36.19 197 VAL B N 1
ATOM 3727 C CA . VAL B 1 197 ? 78.878 73.693 -183.085 1.00 36.38 197 VAL B CA 1
ATOM 3728 C C . VAL B 1 197 ? 79.331 72.250 -183.353 1.00 36.24 197 VAL B C 1
ATOM 3729 O O . VAL B 1 197 ? 80.495 71.913 -183.135 1.00 34.77 197 VAL B O 1
ATOM 3733 N N . LEU B 1 198 ? 78.421 71.410 -183.840 1.00 37.43 198 LEU B N 1
ATOM 3734 C CA . LEU B 1 198 ? 78.767 70.023 -184.129 1.00 37.38 198 LEU B CA 1
ATOM 3735 C C . LEU B 1 198 ? 79.887 69.931 -185.153 1.00 37.03 198 LEU B C 1
ATOM 3736 O O . LEU B 1 198 ? 80.912 69.301 -184.899 1.00 36.92 198 LEU B O 1
ATOM 3741 N N . TYR B 1 199 ? 79.699 70.562 -186.308 1.00 38.02 199 TYR B N 1
ATOM 3742 C CA . TYR B 1 199 ? 80.726 70.533 -187.346 1.00 38.77 199 TYR B CA 1
ATOM 3743 C C . TYR B 1 199 ? 81.999 71.201 -186.844 1.00 38.12 199 TYR B C 1
ATOM 3744 O O . TYR B 1 199 ? 83.104 70.765 -187.161 1.00 39.09 199 TYR B O 1
ATOM 3753 N N . ARG B 1 200 ? 81.841 72.263 -186.060 1.00 37.65 200 ARG B N 1
ATOM 3754 C CA . ARG B 1 200 ? 82.991 72.979 -185.510 1.00 38.92 200 ARG B CA 1
ATOM 3755 C C . ARG B 1 200 ? 83.833 72.028 -184.655 1.00 37.77 200 ARG B C 1
ATOM 3756 O O . ARG B 1 200 ? 85.063 72.002 -184.748 1.00 36.57 200 ARG B O 1
ATOM 3764 N N . ALA B 1 201 ? 83.156 71.250 -183.818 1.00 37.18 201 ALA B N 1
ATOM 3765 C CA . ALA B 1 201 ? 83.834 70.302 -182.947 1.00 36.79 201 ALA B CA 1
ATOM 3766 C C . ALA B 1 201 ? 84.586 69.270 -183.788 1.00 36.98 201 ALA B C 1
ATOM 3767 O O . ALA B 1 201 ? 85.751 68.973 -183.517 1.00 34.80 201 ALA B O 1
ATOM 3769 N N . LEU B 1 202 ? 83.918 68.737 -184.812 1.00 36.29 202 LEU B N 1
ATOM 3770 C CA . LEU B 1 202 ? 84.531 67.747 -185.697 1.00 36.49 202 LEU B CA 1
ATOM 3771 C C . LEU B 1 202 ? 85.766 68.325 -186.374 1.00 36.50 202 LEU B C 1
ATOM 3772 O O . LEU B 1 202 ? 86.819 67.688 -186.406 1.00 33.91 202 LEU B O 1
ATOM 3777 N N . LEU B 1 203 ? 85.637 69.539 -186.908 1.00 37.89 203 LEU B N 1
ATOM 3778 C CA . LEU B 1 203 ? 86.754 70.213 -187.574 1.00 38.68 203 LEU B CA 1
ATOM 3779 C C . LEU B 1 203 ? 87.936 70.431 -186.631 1.00 38.47 203 LEU B C 1
ATOM 3780 O O . LEU B 1 203 ? 89.097 70.338 -187.036 1.00 38.22 203 LEU B O 1
ATOM 3785 N N . ALA B 1 204 ? 87.636 70.743 -185.376 1.00 38.07 204 ALA B N 1
ATOM 3786 C CA . ALA B 1 204 ? 88.678 70.968 -184.390 1.00 38.21 204 ALA B CA 1
ATOM 3787 C C . ALA B 1 204 ? 89.493 69.686 -184.225 1.00 37.61 204 ALA B C 1
ATOM 3788 O O . ALA B 1 204 ? 90.724 69.713 -184.148 1.00 34.00 204 ALA B O 1
ATOM 3798 N N . ARG B 1 206 ? 89.785 67.160 -186.442 1.00 36.67 206 ARG B N 1
ATOM 3799 C CA . ARG B 1 206 ? 90.517 66.864 -187.668 1.00 37.26 206 ARG B CA 1
ATOM 3800 C C . ARG B 1 206 ? 91.771 67.724 -187.729 1.00 37.94 206 ARG B C 1
ATOM 3801 O O . ARG B 1 206 ? 92.823 67.271 -188.189 1.00 37.31 206 ARG B O 1
ATOM 3809 N N . GLU B 1 207 ? 91.651 68.965 -187.258 1.00 38.88 207 GLU B N 1
ATOM 3810 C CA . GLU B 1 207 ? 92.770 69.904 -187.252 1.00 40.55 207 GLU B CA 1
ATOM 3811 C C . GLU B 1 207 ? 93.915 69.398 -186.380 1.00 39.87 207 GLU B C 1
ATOM 3812 O O . GLU B 1 207 ? 95.078 69.435 -186.780 1.00 37.97 207 GLU B O 1
ATOM 3818 N N . VAL B 1 208 ? 93.581 68.932 -185.183 1.00 39.48 208 VAL B N 1
ATOM 3819 C CA . VAL B 1 208 ? 94.589 68.407 -184.279 1.00 40.38 208 VAL B CA 1
ATOM 3820 C C . VAL B 1 208 ? 95.277 67.212 -184.932 1.00 40.77 208 VAL B C 1
ATOM 3821 O O . VAL B 1 208 ? 96.504 67.116 -184.936 1.00 41.39 208 VAL B O 1
ATOM 3825 N N . ALA B 1 209 ? 94.481 66.305 -185.488 1.00 40.49 209 ALA B N 1
ATOM 3826 C CA . ALA B 1 209 ? 95.029 65.121 -186.138 1.00 42.81 209 ALA B CA 1
ATOM 3827 C C . ALA B 1 209 ? 96.024 65.537 -187.213 1.00 44.26 209 ALA B C 1
ATOM 3828 O O . ALA B 1 209 ? 97.148 65.023 -187.276 1.00 44.22 209 ALA B O 1
ATOM 3830 N N . GLY B 1 210 ? 95.608 66.477 -188.053 1.00 45.31 210 GLY B N 1
ATOM 3831 C CA . GLY B 1 210 ? 96.475 66.950 -189.115 1.00 47.00 210 GLY B CA 1
ATOM 3832 C C . GLY B 1 210 ? 97.775 67.543 -188.605 1.00 48.32 210 GLY B C 1
ATOM 3833 O O . GLY B 1 210 ? 98.798 67.481 -189.287 1.00 48.14 210 GLY B O 1
ATOM 3834 N N . GLN B 1 211 ? 97.746 68.113 -187.404 1.00 49.24 211 GLN B N 1
ATOM 3835 C CA . GLN B 1 211 ? 98.939 68.725 -186.831 1.00 49.87 211 GLN B CA 1
ATOM 3836 C C . GLN B 1 211 ? 99.829 67.708 -186.128 1.00 49.88 211 GLN B C 1
ATOM 3837 O O . GLN B 1 211 ? 100.852 68.065 -185.547 1.00 50.66 211 GLN B O 1
ATOM 3843 N N . GLY B 1 212 ? 99.436 66.441 -186.178 1.00 49.26 212 GLY B N 1
ATOM 3844 C CA . GLY B 1 212 ? 100.233 65.405 -185.549 1.00 47.66 212 GLY B CA 1
ATOM 3845 C C . GLY B 1 212 ? 99.853 65.120 -184.111 1.00 46.00 212 GLY B C 1
ATOM 3846 O O . GLY B 1 212 ? 100.560 64.403 -183.408 1.00 45.38 212 GLY B O 1
ATOM 3847 N N . GLY B 1 213 ? 98.733 65.674 -183.666 1.00 44.13 213 GLY B N 1
ATOM 3848 C CA . GLY B 1 213 ? 98.310 65.441 -182.298 1.00 42.97 213 GLY B CA 1
ATOM 3849 C C . GLY B 1 213 ? 97.827 64.020 -182.081 1.00 41.41 213 GLY B C 1
ATOM 3850 O O . GLY B 1 213 ? 97.565 63.289 -183.039 1.00 40.75 213 GLY B O 1
ATOM 3851 N N . SER B 1 214 ? 97.704 63.629 -180.819 1.00 39.71 214 SER B N 1
ATOM 3852 C CA . SER B 1 214 ? 97.241 62.291 -180.474 1.00 38.51 214 SER B CA 1
ATOM 3853 C C . SER B 1 214 ? 95.722 62.236 -180.514 1.00 37.92 214 SER B C 1
ATOM 3854 O O . SER B 1 214 ? 95.049 63.270 -180.530 1.00 35.75 214 SER B O 1
ATOM 3857 N N . VAL B 1 215 ? 95.186 61.022 -180.526 1.00 35.80 215 VAL B N 1
ATOM 3858 C CA . VAL B 1 215 ? 93.746 60.832 -180.541 1.00 35.85 215 VAL B CA 1
ATOM 3859 C C . VAL B 1 215 ? 93.110 61.517 -179.331 1.00 36.90 215 VAL B C 1
ATOM 3860 O O . VAL B 1 215 ? 92.030 62.094 -179.436 1.00 36.02 215 VAL B O 1
ATOM 3864 N N . ALA B 1 216 ? 93.782 61.451 -178.185 1.00 36.34 216 ALA B N 1
ATOM 3865 C CA . ALA B 1 216 ? 93.265 62.075 -176.968 1.00 37.87 216 ALA B CA 1
ATOM 3866 C C . ALA B 1 216 ? 93.228 63.592 -177.120 1.00 38.68 216 ALA B C 1
ATOM 3867 O O . ALA B 1 216 ? 92.254 64.239 -176.729 1.00 38.51 216 ALA B O 1
ATOM 3869 N N . GLU B 1 217 ? 94.299 64.152 -177.679 1.00 39.35 217 GLU B N 1
ATOM 3870 C CA . GLU B 1 217 ? 94.395 65.592 -177.899 1.00 40.52 217 GLU B CA 1
ATOM 3871 C C . GLU B 1 217 ? 93.311 66.058 -178.862 1.00 41.40 217 GLU B C 1
ATOM 3872 O O . GLU B 1 217 ? 92.779 67.164 -178.730 1.00 42.09 217 GLU B O 1
ATOM 3878 N N . ALA B 1 218 ? 92.978 65.209 -179.828 1.00 40.62 218 ALA B N 1
ATOM 3879 C CA . ALA B 1 218 ? 91.945 65.543 -180.792 1.00 41.08 218 ALA B CA 1
ATOM 3880 C C . ALA B 1 218 ? 90.593 65.616 -180.082 1.00 41.72 218 ALA B C 1
ATOM 3881 O O . ALA B 1 218 ? 89.811 66.538 -180.313 1.00 41.45 218 ALA B O 1
ATOM 3883 N N . LEU B 1 219 ? 90.320 64.648 -179.212 1.00 42.06 219 LEU B N 1
ATOM 3884 C CA . LEU B 1 219 ? 89.064 64.643 -178.474 1.00 43.35 219 LEU B CA 1
ATOM 3885 C C . LEU B 1 219 ? 88.945 65.877 -177.584 1.00 43.16 219 LEU B C 1
ATOM 3886 O O . LEU B 1 219 ? 87.874 66.481 -177.492 1.00 41.26 219 LEU B O 1
ATOM 3891 N N . ARG B 1 220 ? 90.042 66.239 -176.922 1.00 42.88 220 ARG B N 1
ATOM 3892 C CA . ARG B 1 220 ? 90.047 67.403 -176.042 1.00 45.09 220 ARG B CA 1
ATOM 3893 C C . ARG B 1 220 ? 89.623 68.625 -176.829 1.00 43.40 220 ARG B C 1
ATOM 3894 O O . ARG B 1 220 ? 88.760 69.384 -176.394 1.00 44.95 220 ARG B O 1
ATOM 3902 N N . ALA B 1 221 ? 90.237 68.808 -177.993 1.00 42.03 221 ALA B N 1
ATOM 3903 C CA . ALA B 1 221 ? 89.916 69.937 -178.852 1.00 42.21 221 ALA B CA 1
ATOM 3904 C C . ALA B 1 221 ? 88.423 69.936 -179.155 1.00 42.64 221 ALA B C 1
ATOM 3905 O O . ALA B 1 221 ? 87.773 70.984 -179.143 1.00 43.06 221 ALA B O 1
ATOM 3907 N N . GLY B 1 222 ? 87.880 68.749 -179.414 1.00 42.49 222 GLY B N 1
ATOM 3908 C CA . GLY B 1 222 ? 86.467 68.634 -179.719 1.00 40.34 222 GLY B CA 1
ATOM 3909 C C . GLY B 1 222 ? 85.596 68.929 -178.518 1.00 40.82 222 GLY B C 1
ATOM 3910 O O . GLY B 1 222 ? 84.538 69.546 -178.652 1.00 38.63 222 GLY B O 1
ATOM 3911 N N . GLU B 1 223 ? 86.030 68.477 -177.345 1.00 41.77 223 GLU B N 1
ATOM 3912 C CA . GLU B 1 223 ? 85.284 68.709 -176.112 1.00 45.19 223 GLU B CA 1
ATOM 3913 C C . GLU B 1 223 ? 85.210 70.212 -175.849 1.00 45.81 223 GLU B C 1
ATOM 3914 O O . GLU B 1 223 ? 84.167 70.737 -175.455 1.00 42.94 223 GLU B O 1
ATOM 3920 N N . GLU B 1 224 ? 86.332 70.892 -176.065 1.00 45.83 224 GLU B N 1
ATOM 3921 C CA . GLU B 1 224 ? 86.415 72.332 -175.863 1.00 49.66 224 GLU B CA 1
ATOM 3922 C C . GLU B 1 224 ? 85.348 73.041 -176.693 1.00 48.63 224 GLU B C 1
ATOM 3923 O O . GLU B 1 224 ? 84.580 73.849 -176.169 1.00 49.16 224 GLU B O 1
ATOM 3929 N N . ALA B 1 225 ? 85.292 72.721 -177.983 1.00 47.57 225 ALA B N 1
ATOM 3930 C CA . ALA B 1 225 ? 84.323 73.326 -178.894 1.00 46.71 225 ALA B CA 1
ATOM 3931 C C . ALA B 1 225 ? 82.880 73.185 -178.405 1.00 47.48 225 ALA B C 1
ATOM 3932 O O . ALA B 1 225 ? 82.117 74.152 -178.419 1.00 46.35 225 ALA B O 1
ATOM 3934 N N . LEU B 1 226 ? 82.503 71.986 -177.975 1.00 46.46 226 LEU B N 1
ATOM 3935 C CA . LEU B 1 226 ? 81.146 71.763 -177.493 1.00 47.91 226 LEU B CA 1
ATOM 3936 C C . LEU B 1 226 ? 80.909 72.481 -176.164 1.00 49.53 226 LEU B C 1
ATOM 3937 O O . LEU B 1 226 ? 79.800 72.950 -175.894 1.00 48.79 226 LEU B O 1
ATOM 3942 N N . ARG B 1 227 ? 81.954 72.558 -175.341 1.00 50.32 227 ARG B N 1
ATOM 3943 C CA . ARG B 1 227 ? 81.868 73.206 -174.034 1.00 52.78 227 ARG B CA 1
ATOM 3944 C C . ARG B 1 227 ? 81.449 74.666 -174.132 1.00 52.00 227 ARG B C 1
ATOM 3945 O O . ARG B 1 227 ? 80.921 75.227 -173.174 1.00 53.73 227 ARG B O 1
ATOM 3953 N N . ALA B 1 228 ? 81.696 75.277 -175.286 1.00 51.14 228 ALA B N 1
ATOM 3954 C CA . ALA B 1 228 ? 81.351 76.675 -175.509 1.00 50.52 228 ALA B CA 1
ATOM 3955 C C . ALA B 1 228 ? 79.848 76.877 -175.710 1.00 50.26 228 ALA B C 1
ATOM 3956 O O . ALA B 1 228 ? 79.326 77.972 -175.494 1.00 49.75 228 ALA B O 1
ATOM 3958 N N . VAL B 1 229 ? 79.156 75.817 -176.117 1.00 48.77 229 VAL B N 1
ATOM 3959 C CA . VAL B 1 229 ? 77.720 75.887 -176.355 1.00 46.84 229 VAL B CA 1
ATOM 3960 C C . VAL B 1 229 ? 76.974 74.910 -175.450 1.00 47.64 229 VAL B C 1
ATOM 3961 O O . VAL B 1 229 ? 76.488 73.872 -175.901 1.00 46.36 229 VAL B O 1
ATOM 3965 N N . PRO B 1 230 ? 76.865 75.244 -174.154 1.00 48.42 230 PRO B N 1
ATOM 3966 C CA . PRO B 1 230 ? 76.181 74.405 -173.167 1.00 48.72 230 PRO B CA 1
ATOM 3967 C C . PRO B 1 230 ? 74.728 74.090 -173.520 1.00 49.25 230 PRO B C 1
ATOM 3968 O O . PRO B 1 230 ? 74.140 73.152 -172.971 1.00 48.07 230 PRO B O 1
ATOM 3972 N N . GLU B 1 231 ? 74.151 74.875 -174.427 1.00 49.27 231 GLU B N 1
ATOM 3973 C CA . GLU B 1 231 ? 72.772 74.649 -174.849 1.00 50.39 231 GLU B CA 1
ATOM 3974 C C . GLU B 1 231 ? 72.717 73.271 -175.498 1.00 48.85 231 GLU B C 1
ATOM 3975 O O . GLU B 1 231 ? 71.708 72.567 -175.422 1.00 47.99 231 GLU B O 1
ATOM 3981 N N . PHE B 1 232 ? 73.816 72.893 -176.139 1.00 46.64 232 PHE B N 1
ATOM 3982 C CA . PHE B 1 232 ? 73.903 71.594 -176.792 1.00 45.71 232 PHE B CA 1
ATOM 3983 C C . PHE B 1 232 ? 74.228 70.543 -175.737 1.00 43.85 232 PHE B C 1
ATOM 3984 O O . PHE B 1 232 ? 75.328 70.520 -175.191 1.00 40.42 232 PHE B O 1
ATOM 3992 N N . ARG B 1 233 ? 73.251 69.692 -175.435 1.00 44.09 233 ARG B N 1
ATOM 3993 C CA . ARG B 1 233 ? 73.444 68.642 -174.443 1.00 45.86 233 ARG B CA 1
ATOM 3994 C C . ARG B 1 233 ? 73.997 67.410 -175.153 1.00 43.90 233 ARG B C 1
ATOM 3995 O O . ARG B 1 233 ? 73.258 66.640 -175.762 1.00 41.79 233 ARG B O 1
ATOM 4003 N N . LYS B 1 234 ? 75.311 67.246 -175.064 1.00 42.82 234 LYS B N 1
ATOM 4004 C CA . LYS B 1 234 ? 76.019 66.148 -175.710 1.00 42.64 234 LYS B CA 1
ATOM 4005 C C . LYS B 1 234 ? 75.575 64.735 -175.359 1.00 40.68 234 LYS B C 1
ATOM 4006 O O . LYS B 1 234 ? 75.388 64.403 -174.187 1.00 39.33 234 LYS B O 1
ATOM 4012 N N . ASP B 1 235 ? 75.410 63.907 -176.389 1.00 39.59 235 ASP B N 1
ATOM 4013 C CA . ASP B 1 235 ? 75.059 62.503 -176.200 1.00 39.12 235 ASP B CA 1
ATOM 4014 C C . ASP B 1 235 ? 76.390 61.746 -176.184 1.00 38.22 235 ASP B C 1
ATOM 4015 O O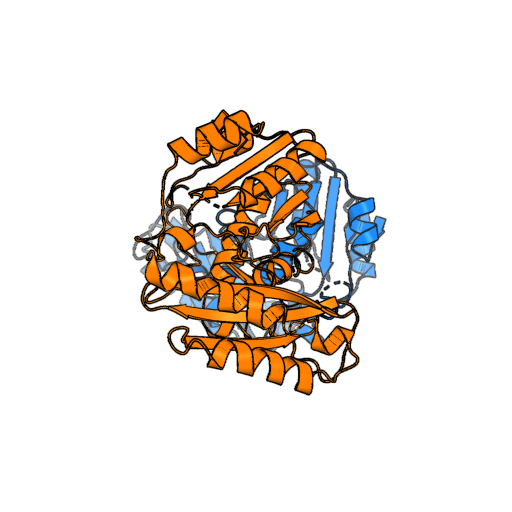 . ASP B 1 235 ? 76.615 60.877 -175.338 1.00 39.28 235 ASP B O 1
ATOM 4020 N N . TYR B 1 236 ? 77.267 62.092 -177.125 1.00 35.68 236 TYR B N 1
ATOM 4021 C CA . TYR B 1 236 ? 78.588 61.471 -177.226 1.00 33.46 236 TYR B CA 1
ATOM 4022 C C . TYR B 1 236 ? 79.480 62.204 -178.210 1.00 32.47 236 TYR B C 1
ATOM 4023 O O . TYR B 1 236 ? 78.995 62.907 -179.095 1.00 35.22 236 TYR B O 1
ATOM 4032 N N . LEU B 1 237 ? 80.785 62.039 -178.038 1.00 31.61 237 LEU B N 1
ATOM 4033 C CA . LEU B 1 237 ? 81.786 62.634 -178.916 1.00 33.78 237 LEU B CA 1
ATOM 4034 C C . LEU B 1 237 ? 82.970 61.678 -178.894 1.00 33.16 237 LEU B C 1
ATOM 4035 O O . LEU B 1 237 ? 83.581 61.462 -177.846 1.00 32.69 237 LEU B O 1
ATOM 4040 N N . ALA B 1 238 ? 83.306 61.112 -180.046 1.00 33.52 238 ALA B N 1
ATOM 4041 C CA . ALA B 1 238 ? 84.409 60.167 -180.088 1.00 31.74 238 ALA B CA 1
ATOM 4042 C C . ALA B 1 238 ? 85.070 60.058 -181.446 1.00 30.59 238 ALA B C 1
ATOM 4043 O O . ALA B 1 238 ? 84.532 60.509 -182.454 1.00 30.46 238 ALA B O 1
ATOM 4045 N N . ILE B 1 239 ? 86.255 59.458 -181.449 1.00 30.81 239 ILE B N 1
ATOM 4046 C CA . ILE B 1 239 ? 87.008 59.206 -182.663 1.00 31.78 239 ILE B CA 1
ATOM 4047 C C . ILE B 1 239 ? 87.026 57.675 -182.723 1.00 33.31 239 ILE B C 1
ATOM 4048 O O . ILE B 1 239 ? 87.593 57.009 -181.849 1.00 31.73 239 ILE B O 1
ATOM 4053 N N . VAL B 1 240 ? 86.397 57.123 -183.754 1.00 32.08 240 VAL B N 1
ATOM 4054 C CA . VAL B 1 240 ? 86.265 55.682 -183.866 1.00 30.15 240 VAL B CA 1
ATOM 4055 C C . VAL B 1 240 ? 86.748 55.041 -185.159 1.00 31.10 240 VAL B C 1
ATOM 4056 O O . VAL B 1 240 ? 87.005 55.715 -186.160 1.00 29.36 240 VAL B O 1
ATOM 4060 N N . HIS B 1 241 ? 86.855 53.716 -185.122 1.00 30.62 241 HIS B N 1
ATOM 4061 C CA . HIS B 1 241 ? 87.290 52.951 -186.278 1.00 30.14 241 HIS B CA 1
ATOM 4062 C C . HIS B 1 241 ? 86.233 53.112 -187.363 1.00 28.29 241 HIS B C 1
ATOM 4063 O O . HIS B 1 241 ? 85.037 52.987 -187.098 1.00 27.85 241 HIS B O 1
ATOM 4070 N N . PRO B 1 242 ? 86.665 53.394 -188.604 1.00 29.33 242 PRO B N 1
ATOM 4071 C CA . PRO B 1 242 ? 85.765 53.589 -189.745 1.00 30.07 242 PRO B CA 1
ATOM 4072 C C . PRO B 1 242 ? 84.811 52.450 -190.088 1.00 33.44 242 PRO B C 1
ATOM 4073 O O . PRO B 1 242 ? 83.824 52.660 -190.794 1.00 33.29 242 PRO B O 1
ATOM 4077 N N . GLU B 1 243 ? 85.085 51.253 -189.581 1.00 34.70 243 GLU B N 1
ATOM 4078 C CA . GLU B 1 243 ? 84.226 50.112 -189.873 1.00 36.70 243 GLU B CA 1
ATOM 4079 C C . GLU B 1 243 ? 83.549 49.487 -188.658 1.00 34.66 243 GLU B C 1
ATOM 4080 O O . GLU B 1 243 ? 82.420 49.017 -188.753 1.00 34.50 243 GLU B O 1
ATOM 4086 N N . THR B 1 244 ? 84.220 49.495 -187.513 1.00 34.91 244 THR B N 1
ATOM 4087 C CA . THR B 1 244 ? 83.636 48.898 -186.315 1.00 35.59 244 THR B CA 1
ATOM 4088 C C . THR B 1 244 ? 83.009 49.910 -185.358 1.00 35.43 244 THR B C 1
ATOM 4089 O O . THR B 1 244 ? 82.213 49.540 -184.492 1.00 31.65 244 THR B O 1
ATOM 4093 N N . LEU B 1 245 ? 83.367 51.181 -185.529 1.00 32.98 245 LEU B N 1
ATOM 4094 C CA . LEU B 1 245 ? 82.868 52.257 -184.679 1.00 32.97 245 LEU B CA 1
ATOM 4095 C C . LEU B 1 245 ? 83.352 52.121 -183.235 1.00 33.07 245 LEU B C 1
ATOM 4096 O O . LEU B 1 245 ? 82.784 52.715 -182.317 1.00 31.00 245 LEU B O 1
ATOM 4101 N N . LEU B 1 246 ? 84.402 51.334 -183.031 1.00 32.74 246 LEU B N 1
ATOM 4102 C CA . LEU B 1 246 ? 84.953 51.175 -181.696 1.00 33.36 246 LEU B CA 1
ATOM 4103 C C . LEU B 1 246 ? 85.897 52.329 -181.440 1.00 33.36 246 LEU B C 1
ATOM 4104 O O . LEU B 1 246 ? 86.586 52.777 -182.354 1.00 34.65 246 LEU B O 1
ATOM 4109 N N . PRO B 1 247 ? 85.939 52.834 -180.197 1.00 32.53 247 PRO B N 1
ATOM 4110 C CA . PRO B 1 247 ? 86.847 53.941 -179.904 1.00 32.69 247 PRO B CA 1
ATOM 4111 C C . PRO B 1 247 ? 88.266 53.539 -180.296 1.00 34.74 247 PRO B C 1
ATOM 4112 O O . PRO B 1 247 ? 88.659 52.382 -180.133 1.00 34.30 247 PRO B O 1
ATOM 4116 N N . LEU B 1 248 ? 89.033 54.487 -180.821 1.00 33.70 248 LEU B N 1
ATOM 4117 C CA . LEU B 1 248 ? 90.397 54.197 -181.238 1.00 32.84 248 LEU B CA 1
ATOM 4118 C C . LEU B 1 248 ? 91.443 54.460 -180.174 1.00 35.10 248 LEU B C 1
ATOM 4119 O O . LEU B 1 248 ? 91.417 55.490 -179.496 1.00 34.66 248 LEU B O 1
ATOM 4124 N N . SER B 1 249 ? 92.373 53.520 -180.039 1.00 36.34 249 SER B N 1
ATOM 4125 C CA . SER B 1 249 ? 93.461 53.662 -179.085 1.00 37.12 249 SER B CA 1
ATOM 4126 C C . SER B 1 249 ? 94.535 54.470 -179.794 1.00 37.12 249 SER B C 1
ATOM 4127 O O . SER B 1 249 ? 95.364 55.113 -179.161 1.00 40.30 249 SER B O 1
ATOM 4130 N N . ASP B 1 250 ? 94.510 54.422 -181.123 1.00 38.34 250 ASP B N 1
ATOM 4131 C CA . ASP B 1 250 ? 95.466 55.156 -181.943 1.00 38.54 250 ASP B CA 1
ATOM 4132 C C . ASP B 1 250 ? 94.886 55.379 -183.345 1.00 37.46 250 ASP B C 1
ATOM 4133 O O . ASP B 1 250 ? 93.892 54.754 -183.717 1.00 38.26 250 ASP B O 1
ATOM 4138 N N . TRP B 1 251 ? 95.512 56.262 -184.119 1.00 35.51 251 TRP B N 1
ATOM 4139 C CA . TRP B 1 251 ? 95.041 56.584 -185.469 1.00 36.17 251 TRP B CA 1
ATOM 4140 C C . TRP B 1 251 ? 95.127 55.459 -186.486 1.00 36.31 251 TRP B C 1
ATOM 4141 O O . TRP B 1 251 ? 96.094 54.696 -186.515 1.00 37.18 251 TRP B O 1
ATOM 4152 N N . VAL B 1 252 ? 94.104 55.383 -187.329 1.00 36.68 252 VAL B N 1
ATOM 4153 C CA . VAL B 1 252 ? 94.052 54.425 -188.429 1.00 35.88 252 VAL B CA 1
ATOM 4154 C C . VAL B 1 252 ? 93.437 55.216 -189.583 1.00 35.54 252 VAL B C 1
ATOM 4155 O O . VAL B 1 252 ? 92.580 56.075 -189.358 1.00 34.42 252 VAL B O 1
ATOM 4159 N N . ALA B 1 253 ? 93.882 54.946 -190.807 1.00 33.12 253 ALA B N 1
ATOM 4160 C CA . ALA B 1 253 ? 93.346 55.635 -191.970 1.00 31.92 253 ALA B CA 1
ATOM 4161 C C . ALA B 1 253 ? 91.828 55.546 -191.930 1.00 32.64 253 ALA B C 1
ATOM 4162 O O . ALA B 1 253 ? 91.273 54.469 -191.728 1.00 32.07 253 ALA B O 1
ATOM 4164 N N . GLY B 1 254 ? 91.155 56.678 -192.110 1.00 31.97 254 GLY B N 1
ATOM 4165 C CA . GLY B 1 254 ? 89.702 56.673 -192.089 1.00 30.89 254 GLY B CA 1
ATOM 4166 C C . GLY B 1 254 ? 89.073 56.923 -190.729 1.00 30.62 254 GLY B C 1
ATOM 4167 O O . GLY B 1 254 ? 87.847 56.896 -190.601 1.00 31.75 254 GLY B O 1
ATOM 4168 N N . ALA B 1 255 ? 89.900 57.152 -189.712 1.00 30.97 255 ALA B N 1
ATOM 4169 C CA . ALA B 1 255 ? 89.405 57.420 -188.361 1.00 30.05 255 ALA B CA 1
ATOM 4170 C C . ALA B 1 255 ? 88.207 58.369 -188.475 1.00 30.31 255 ALA B C 1
ATOM 4171 O O . ALA B 1 255 ? 88.276 59.398 -189.148 1.00 29.34 255 ALA B O 1
ATOM 4173 N N . ARG B 1 256 ? 87.109 58.024 -187.819 1.00 30.86 256 ARG B N 1
ATOM 4174 C CA . ARG B 1 256 ? 85.904 58.834 -187.910 1.00 32.56 256 ARG B CA 1
ATOM 4175 C C . ARG B 1 256 ? 85.535 59.569 -186.630 1.00 34.07 256 ARG B C 1
ATOM 4176 O O . ARG B 1 256 ? 85.415 58.965 -185.560 1.00 34.07 256 ARG B O 1
ATOM 4184 N N . GLY B 1 257 ? 85.364 60.882 -186.746 1.00 33.44 257 GLY B N 1
ATOM 4185 C CA . GLY B 1 257 ? 84.953 61.666 -185.601 1.00 30.28 257 GLY B CA 1
ATOM 4186 C C . GLY B 1 257 ? 83.440 61.675 -185.654 1.00 28.57 257 GLY B C 1
ATOM 4187 O O . GLY B 1 257 ? 82.869 61.929 -186.709 1.00 29.19 257 GLY B O 1
ATOM 4188 N N . ILE B 1 258 ? 82.780 61.377 -184.541 1.00 29.59 258 ILE B N 1
ATOM 4189 C CA . ILE B 1 258 ? 81.319 61.366 -184.514 1.00 30.83 258 ILE B CA 1
ATOM 4190 C C . ILE B 1 258 ? 80.822 62.180 -183.319 1.00 31.99 258 ILE B C 1
ATOM 4191 O O . ILE B 1 258 ? 81.467 62.209 -182.272 1.00 32.79 258 ILE B O 1
ATOM 4196 N N . VAL B 1 259 ? 79.680 62.841 -183.481 1.00 32.88 259 VAL B N 1
ATOM 4197 C CA . VAL B 1 259 ? 79.108 63.650 -182.413 1.00 33.15 259 VAL B CA 1
ATOM 4198 C C . VAL B 1 259 ? 77.590 63.676 -182.510 1.00 35.07 259 VAL B C 1
ATOM 4199 O O . VAL B 1 259 ? 77.018 63.634 -183.602 1.00 35.80 259 VAL B O 1
ATOM 4203 N N . ALA B 1 260 ? 76.943 63.741 -181.356 1.00 35.35 260 ALA B N 1
ATOM 4204 C CA . ALA B 1 260 ? 75.496 63.760 -181.291 1.00 36.70 260 ALA B CA 1
ATOM 4205 C C . ALA B 1 260 ? 75.075 64.423 -179.991 1.00 38.85 260 ALA B C 1
ATOM 4206 O O . ALA B 1 260 ? 75.779 64.348 -178.990 1.00 38.92 260 ALA B O 1
ATOM 4208 N N . GLY B 1 261 ? 73.922 65.076 -180.012 1.00 40.80 261 GLY B N 1
ATOM 4209 C CA . GLY B 1 261 ? 73.438 65.743 -178.820 1.00 43.23 261 GLY B CA 1
ATOM 4210 C C . GLY B 1 261 ? 72.068 66.308 -179.104 1.00 45.11 261 GLY B C 1
ATOM 4211 O O . GLY B 1 261 ? 71.480 66.012 -180.144 1.00 45.44 261 GLY B O 1
ATOM 4212 N N . ARG B 1 262 ? 71.548 67.127 -178.201 1.00 46.49 262 ARG B N 1
ATOM 4213 C CA . ARG B 1 262 ? 70.229 67.677 -178.443 1.00 48.62 262 ARG B CA 1
ATOM 4214 C C . ARG B 1 262 ? 69.965 69.047 -177.858 1.00 47.87 262 ARG B C 1
ATOM 4215 O O . ARG B 1 262 ? 70.355 69.351 -176.732 1.00 46.72 262 ARG B O 1
ATOM 4223 N N . PHE B 1 263 ? 69.315 69.878 -178.662 1.00 47.95 263 PHE B N 1
ATOM 4224 C CA . PHE B 1 263 ? 68.915 71.208 -178.243 1.00 48.15 263 PHE B CA 1
ATOM 4225 C C . PHE B 1 263 ? 67.484 70.967 -177.812 1.00 50.31 263 PHE B C 1
ATOM 4226 O O . PHE B 1 263 ? 66.879 69.966 -178.202 1.00 51.31 263 PHE B O 1
ATOM 4234 N N . PRO B 1 264 ? 66.918 71.870 -177.003 1.00 51.80 264 PRO B N 1
ATOM 4235 C CA . PRO B 1 264 ? 65.539 71.706 -176.533 1.00 52.16 264 PRO B CA 1
ATOM 4236 C C . PRO B 1 264 ? 64.516 71.268 -177.581 1.00 52.69 264 PRO B C 1
ATOM 4237 O O . PRO B 1 264 ? 63.627 70.472 -177.290 1.00 53.17 264 PRO B O 1
ATOM 4241 N N . GLU B 1 265 ? 64.653 71.764 -178.804 1.00 53.84 265 GLU B N 1
ATOM 4242 C CA . GLU B 1 265 ? 63.697 71.435 -179.859 1.00 55.27 265 GLU B CA 1
ATOM 4243 C C . GLU B 1 265 ? 64.073 70.292 -180.796 1.00 54.16 265 GLU B C 1
ATOM 4244 O O . GLU B 1 265 ? 63.215 69.777 -181.514 1.00 53.72 265 GLU B O 1
ATOM 4250 N N . ALA B 1 266 ? 65.340 69.895 -180.807 1.00 52.65 266 ALA B N 1
ATOM 4251 C CA . ALA B 1 266 ? 65.748 68.818 -181.698 1.00 51.37 266 ALA B CA 1
ATOM 4252 C C . ALA B 1 266 ? 67.089 68.189 -181.355 1.00 50.09 266 ALA B C 1
ATOM 4253 O O . ALA B 1 266 ? 67.916 68.775 -180.654 1.00 49.01 266 ALA B O 1
ATOM 4255 N N . ARG B 1 267 ? 67.288 66.980 -181.870 1.00 48.25 267 ARG B N 1
ATOM 4256 C CA . ARG B 1 267 ? 68.519 66.239 -181.656 1.00 44.86 267 ARG B CA 1
ATOM 4257 C C . ARG B 1 267 ? 69.332 66.249 -182.948 1.00 43.06 267 ARG B C 1
ATOM 4258 O O . ARG B 1 267 ? 68.799 66.002 -184.030 1.00 42.76 267 ARG B O 1
ATOM 4266 N N . LEU B 1 268 ? 70.620 66.544 -182.838 1.00 41.08 268 LEU B N 1
ATOM 4267 C CA . LEU B 1 268 ? 71.480 66.591 -184.014 1.00 40.07 268 LEU B CA 1
ATOM 4268 C C . LEU B 1 268 ? 72.676 65.647 -183.925 1.00 38.81 268 LEU B C 1
ATOM 4269 O O . LEU B 1 268 ? 73.209 65.396 -182.844 1.00 36.10 268 LEU B O 1
ATOM 4274 N N . ILE B 1 269 ? 73.093 65.137 -185.080 1.00 38.35 269 ILE B N 1
ATOM 4275 C CA . ILE B 1 269 ? 74.229 64.232 -185.167 1.00 37.45 269 ILE B CA 1
ATOM 4276 C C . ILE B 1 269 ? 75.062 64.602 -186.392 1.00 38.06 269 ILE B C 1
ATOM 4277 O O . ILE B 1 269 ? 74.538 65.130 -187.379 1.00 37.13 269 ILE B O 1
ATOM 4282 N N . ASP B 1 270 ? 76.359 64.327 -186.327 1.00 35.76 270 ASP B N 1
ATOM 4283 C CA . ASP B 1 270 ? 77.242 64.623 -187.439 1.00 36.20 270 ASP B CA 1
ATOM 4284 C C . ASP B 1 270 ? 78.510 63.796 -187.264 1.00 34.71 270 ASP B C 1
ATOM 4285 O O . ASP B 1 270 ? 78.805 63.318 -186.168 1.00 31.96 270 ASP B O 1
ATOM 4290 N N . ASN B 1 271 ? 79.248 63.621 -188.350 1.00 32.20 271 ASN B N 1
ATOM 4291 C CA . ASN B 1 271 ? 80.466 62.835 -188.313 1.00 31.60 271 ASN B CA 1
ATOM 4292 C C . ASN B 1 271 ? 81.381 63.318 -189.415 1.00 30.42 271 ASN B C 1
ATOM 4293 O O . ASN B 1 271 ? 80.943 63.983 -190.348 1.00 32.62 271 ASN B O 1
ATOM 4298 N N . LEU B 1 272 ? 82.656 62.973 -189.320 1.00 32.70 272 LEU B N 1
ATOM 4299 C CA . LEU B 1 272 ? 83.612 63.404 -190.324 1.00 33.25 272 LEU B CA 1
ATOM 4300 C C . LEU B 1 272 ? 84.883 62.574 -190.221 1.00 33.89 272 LEU B C 1
ATOM 4301 O O . LEU B 1 272 ? 85.271 62.161 -189.129 1.00 33.41 272 LEU B O 1
ATOM 4306 N N . GLU B 1 273 ? 85.525 62.321 -191.357 1.00 34.06 273 GLU B N 1
ATOM 4307 C CA . GLU B 1 273 ? 86.775 61.579 -191.341 1.00 34.97 273 GLU B CA 1
ATOM 4308 C C . GLU B 1 273 ? 87.807 62.561 -190.806 1.00 34.04 273 GLU B C 1
ATOM 4309 O O . GLU B 1 273 ? 88.014 63.625 -191.387 1.00 35.15 273 GLU B O 1
ATOM 4315 N N . VAL B 1 274 ? 88.449 62.210 -189.698 1.00 33.28 274 VAL B N 1
ATOM 4316 C CA . VAL B 1 274 ? 89.429 63.095 -18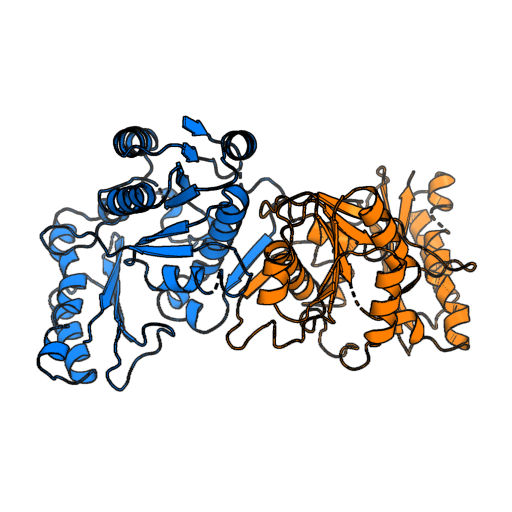9.087 1.00 33.60 274 VAL B CA 1
ATOM 4317 C C . VAL B 1 274 ? 90.871 62.721 -189.383 1.00 34.79 274 VAL B C 1
ATOM 4318 O O . VAL B 1 274 ? 91.783 63.500 -189.121 1.00 34.21 274 VAL B O 1
ATOM 4322 N N . TYR B 1 275 ? 91.077 61.530 -189.935 1.00 36.47 275 TYR B N 1
ATOM 4323 C CA . TYR B 1 275 ? 92.423 61.069 -190.258 1.00 37.92 275 TYR B CA 1
ATOM 4324 C C . TYR B 1 275 ? 92.382 60.155 -191.484 1.00 38.33 275 TYR B C 1
ATOM 4325 O O . TYR B 1 275 ? 91.496 59.316 -191.606 1.00 36.12 275 TYR B O 1
ATOM 4334 N N . PRO B 1 276 ? 93.337 60.313 -192.415 1.00 39.81 276 PRO B N 1
ATOM 4335 C CA . PRO B 1 276 ? 94.455 61.261 -192.436 1.00 42.50 276 PRO B CA 1
ATOM 4336 C C . PRO B 1 276 ? 94.017 62.669 -192.851 1.00 45.36 276 PRO B C 1
ATOM 4337 O O . PRO B 1 276 ? 94.723 63.637 -192.490 1.00 47.02 276 PRO B O 1
#

Foldseek 3Di:
DEDAALVVLLVPADLAFEEEEEEPPDDVQSLLQLLVSVVRGVAYEYEYDLQPQQADPPGCSPPQDDDVVVRVVVVVVSPHPYYYYYDPCSCPPPNDDWDADDDLLLCPDVCVVRPRNRRSLLRVVVVVCVSRVYQEYEDECFVVSSLLRNVVVVVVVRNYHYYYDYFDADPLQQTDDSLCVQDDPVRNVVRSLQRVLQVCLVCVVVVHWQVVSQVSSVVSCVVPPQWAWPDWAWADSNSRHGDRGDDAQTKIKTWTDHVRDIGIGMDRSHD/DEDAALVVLLVPADQAQEEEEEEFPDDPFSLLQLLVSVVRGVAYEYEYEQQPQLADPPGCRVVQDHDVVVVVVVVVVSDHPYYHYYYPCSCPPPNDDWDADDDLLQCDDVNVVRPRNLRSLLRVVVVVCVSRVYQEYEDECFVVSSQLRNVVVVVVVRNYHYHYHYFDADPLGQTDDSLCVQDDPVVNVVRSLQVVLQVLLVCVVVVHWQVVSNVSSVVSVVVPVLWAWPDWAWADSNSRHGDPTDDAQTKIKTWTAHPRGIHIGMDRSHD

Nearest PDB structures (foldseek):
  4g5f-assembly2_A-2  TM=9.135E-01  e=1.912E-30  Mycobacterium tuberculosis
  3ivc-assembly1_A  TM=9.282E-01  e=3.960E-30  Mycobacterium tuberculosis
  4mun-assembly2_A  TM=9.099E-01  e=3.960E-30  Mycobacterium tuberculosis
  3ime-assembly1_A  TM=9.142E-01  e=1.046E-29  Mycobacterium tuberculosis
  1mop-assembly1_B  TM=8.906E-01  e=1.505E-29  Mycobacterium tuberculosis

Organism: Thermus thermophilus (strain ATCC 27634 / DSM 579 / HB8) (NCBI:txid300852)

CATH classification: 3.40.50.620 (+1 more: 3.30.1300.10)

B-factor: mean 39.9, std 10.8, range [18.34, 81.34]

Secondary structure (DSSP, 8-state):
-EE-SHHHHHHH--SS-EEEEE-----HHHHHHHHHHHHH-SEEEEE----GGGS-TTSSTTTS---HHHHHHHHHHHT-SEEE---TT---TT--EEEEE-SHHHHSTHHHHSTTHHHHHHHHHHHHHHHH--SEEEEEGGGHHHHHHHH--TTTT---EEEEEPPPB-TTSPBP-GGGGG--HHHHHHTTHHHHHHH--HHHHTT--HHHHHHHHHHHHTT-TTSEEEEEEEE-TTT-PBPSS--TT-EEEEEEEETTEEEEEEEE---/-EE-SHHHHHHH--SS-EEEEE-----HHHHHHHHHHHHH-SEEEEE----GGG--TT--TTTS---HHHHHHHHHHHT-SEEE---TT---TT--EEEEE-SHHHHSTHHHHSTTHHHHHHHHHHHHHHHH--SEEEEEGGGHHHHHHHH--TTTT---EEEEE---B-TT-PBP-GGGGG--HHHHHHTTHHHHHHH--HHHHTT--HHHHHHHHHHHHHT-TTSEEEEEEEE-TTT-PBPSS--TT-EEEEEEEETTEEEEEEEE---

InterPro domains:
  IPR003721 Pantoate-beta-alanine ligase [MF_00158] (2-274)
  IPR003721 Pantoate-beta-alanine ligase [PF02569] (3-272)
  IPR003721 Pantoate-beta-alanine ligase [TIGR00018] (1-274)
  IPR003721 Pantoate-beta-alanine ligase [cd00560] (1-272)
  IPR004821 Cytidyltransferase-like domain [TIGR00125] (21-79)
  IPR014729 Rossmann-like alpha/beta/alpha sandwich fold [G3DSA:3.40.50.620] (2-173)
  IPR042176 Pantoate-beta-alanine ligase, C-terminal domain [G3DSA:3.30.1300.10] (174-272)

Solvent-accessible surface area: 23717 Å² total

Radius of gyration: 27.34 Å; Cα contacts (8 Å, |Δi|>4): 1066; chains: 2; bounding box: 68×83×44 Å

Sequence (542 aa):
RTVSTVAELRAALPREGVGFVPTGYLHRGHLALVERARRENPFVVASVFVNPLQFGPGEDYHRYPRDLERDRALLQEAGVDLLFAPGVEEYPEGFATRVQVEGPLTALWEGAVRPGHFQGVATVVARLFLLVQPQRAYFGEKDYQQLLVVRRVRDLGFPVEVVGVPTVREEDGLALSSRNVYLSPETRKKAPVLYRALLAREVAGQGGSVAEALRAGEEALRAVPEFRKDYLAIVHPETLLPLSDWVAGARGIVAGRFPEARLIDNLEVYPRTVSTVAELRAALPREGVGFVPTGYLHRGHLALVERARRENPFVVASVFVNPLQFGPGEDYHRYPRDLERDRALLQEAGVDLLFAPGVEEYPEGFATRVQVEGPLTALWEGAVRPGHFQGVATVVARLFLLVQPQRAYFGEKDYQQLLVVRRVRDLGFPVEVVGVPTVREEDGLALSSRNVYLSPETRKKAPVLYRALLAREVAGQGGSVAEALRAGEEALRAVPEFRKDYLAIVHPETLLPLSDWVAGARGIVAGRFPEARLIDNLEVYP